Protein AF-M3JVN3-F1 (afdb_monomer_lite)

Organism: Candida maltosa (strain Xu316) (NCBI:txid1245528)

Foldseek 3Di:
DDDDDDDDDPDPPPPPDPPDPPDDLLPPPCLVVFDADEDPDADALAFLQRDVVVLVVLVCVVVVVVDDDDDDDPPVVVVVSVVVNVLSVPPDVPQQDADPFQADATEGLFAEEEECDLFQDFAPAGDPLLLVLQCVCCQVPRRSYHHYYAYAYQAFQAQLQVVQVVSCVRNVHHGHSLRYHYLCNLVLVCQVVFAAEEEADDDQCRSVVNSVVSPRHHYAYLLQVCVQPVVLQVPDDDDPSNVVSYDPDNLQPDAHQEYEHGFFHPDLRSRLSLVLQQLQAARRRHPHGDPQSHRHHAYEYSAQDQWWGHNDPAIDGTPNVSSSVSQVVNCVVNVDGHDYHYGGFQDPSNVVVNQVSSQVSSVVVNVVVSVVVQQPDPCVLVDQWHADPVRDTDGNVVNVVVDDDDDDDDDDDDDDDDDDDDDDDDDDDDDDDDDPPPDPRRDRRSAYEYEEADQRGRLSNQRRYHPRYAYEHEPSINDDPPDDRPRDGNYYDPHNNRSSVVVVVVSRVSNSVSSNVVSVVVVVVVVVPPDDPPDPDDDDDDDDDDD

Sequence (547 aa):
MTKEDSKAANSVVVEEDGGAQFQSYLNNDGIDELVPQVRKHRVSSLSLSDLNQWQNGLTKLSSSTSLSGNKNPSSANLKKVDSLAKLSRNTSIINRQKKEVIDHERVASYAFCFDIDGVILRGPDTIPQAVEAMKLLNGENKYKIKVPSIFVTNGGGKPEQQRADDLSKRLGCTITKEQIIQGHTPMKDLVNVYKNVLVVGGVGNVCRNVAESYGFKNVFTPLDIMKWNPAVSPYHDLTEEEEVCTRKVDFSKTPIDAIMVFADSRNWAADQQIILELLLSVDGVMGTLSKTFDEGPEIYFAHSDFIWATNYKLSRYGMGALQVSIAALYKEHTGKELKVNRFGKPQKGTFKFANKVLSHWRQGVLDEHLKKLSINDPDAGDADILINDDGEEIINQAKLESYKWSDSEDDDEDEDERGREVKVNVNKISEVGKPDKITLELPPASTVYFVGDTPESDIRFANSHDASWHSILVKTGVYQEGTEPKYKPKHLCNDVLEAVKYAIEREHQLELAEWNSVTDKQQQQQQQQEPVPEVDDEPVKTTDWFG

InterPro domains:
  IPR006353 HAD-superfamily hydrolase, subfamily IIA, CECR5 [TIGR01456] (111-363)
  IPR006357 HAD-superfamily hydrolase, subfamily IIA [PF13344] (112-217)
  IPR006357 HAD-superfamily hydrolase, subfamily IIA [TIGR01460] (112-363)
  IPR023214 HAD superfamily [G3DSA:3.40.50.1000] (111-368)
  IPR023214 HAD superfamily [G3DSA:3.40.50.1000] (183-343)
  IPR023214 HAD superfamily [G3DSA:3.40.50.1000] (419-501)
  IPR036412 HAD-like superfamily [SSF56784] (111-359)
  IPR036412 HAD-like superfamily [SSF56784] (431-501)
  IPR050324 CDP-alcohol phosphatidyltransferase class-I [PTHR14269] (147-507)

pLDDT: mean 76.48, std 24.57, range [23.33, 98.62]

Radius of gyration: 32.56 Å; chains: 1; bounding box: 107×113×88 Å

Secondary structure (DSSP, 8-state):
------------------------TT--S-GGGPPPBPPSSPPP-S-STT-HHHHHHHHHHHHHTTS-------HHHHHHHHHHHHHTTSS-SS-PPP-S---S-EE-SSEEEE-SBTTTEETTEEPHHHHHHHHHHBT-STT-EE--EEEE-S--SS-HHHHHHHHHHHHTS---GGGEE-TTGGGGGGTTT-SEEEEE-SSTTHHHHHHHHHT-SEEE-HHHHHHH-GGG-TT-PPPHHHHHT-----TTT----EEEE-S--S-HHHHHHHHHHHHTSSTT-TT---SSS-SSPEEEES---SEE--SSSS-EE-HHHHHHHHHHHHHHHHSSPPPEEE-STT-HHHHHHHHHHHHHHHHHHHHHHHHHHHHT-TTGGGSSEEE-TTS-EEE-HHHHHH---------------------------------------PPPPS-EEEEES-IIIIIHHHHHHBTTEEEEEESSSSPPTT---SS--SEEESSHHHHHHHHHHHHHHHHHHHHHHHHHHHHHHHHTSSPPPP-------------

Structure (mmCIF, N/CA/C/O backbone):
data_AF-M3JVN3-F1
#
_entry.id   AF-M3JVN3-F1
#
loop_
_atom_site.group_PDB
_atom_site.id
_atom_site.type_symbol
_atom_site.label_atom_id
_atom_site.label_alt_id
_atom_site.label_comp_id
_atom_site.label_asym_id
_atom_site.label_entity_id
_atom_site.label_seq_id
_atom_site.pdbx_PDB_ins_code
_atom_site.Cartn_x
_atom_site.Cartn_y
_atom_site.Cartn_z
_atom_site.occupancy
_atom_site.B_iso_or_equiv
_atom_site.auth_seq_id
_atom_site.auth_comp_id
_atom_site.auth_asym_id
_atom_site.auth_atom_id
_atom_site.pdbx_PDB_model_num
ATOM 1 N N . MET A 1 1 ? -33.999 54.267 -2.338 1.00 37.06 1 MET A N 1
ATOM 2 C CA . MET A 1 1 ? -34.401 52.921 -2.790 1.00 37.06 1 MET A CA 1
ATOM 3 C C . MET A 1 1 ? -33.693 52.631 -4.102 1.00 37.06 1 MET A C 1
ATOM 5 O O . MET A 1 1 ? -33.636 53.529 -4.929 1.00 37.06 1 MET A O 1
ATOM 9 N N . THR A 1 2 ? -33.113 51.428 -4.183 1.00 32.88 2 THR A N 1
ATOM 10 C CA . THR A 1 2 ? -32.563 50.714 -5.357 1.00 32.88 2 THR A CA 1
ATOM 11 C C . THR A 1 2 ? -31.456 51.393 -6.178 1.00 32.88 2 THR A C 1
ATOM 13 O O . THR A 1 2 ? -31.719 52.173 -7.086 1.00 32.88 2 THR A O 1
ATOM 16 N N . LYS A 1 3 ? -30.202 51.006 -5.899 1.00 30.38 3 LYS A N 1
ATOM 17 C CA . LYS A 1 3 ? -29.137 50.905 -6.908 1.00 30.38 3 LYS A CA 1
ATOM 18 C C . LYS A 1 3 ? -28.999 49.424 -7.265 1.00 30.38 3 LYS A C 1
ATOM 20 O O . LYS A 1 3 ? -28.649 48.626 -6.401 1.00 30.38 3 LYS A O 1
ATOM 25 N N . GLU A 1 4 ? -29.354 49.083 -8.497 1.00 31.97 4 GLU A N 1
ATOM 26 C CA . GLU A 1 4 ? -29.097 47.784 -9.114 1.00 31.97 4 GLU A CA 1
ATOM 27 C C . GLU A 1 4 ? -27.648 47.757 -9.613 1.00 31.97 4 GLU A C 1
ATOM 29 O O . GLU A 1 4 ? -27.268 48.540 -10.485 1.00 31.97 4 GLU A O 1
ATOM 34 N N . ASP A 1 5 ? -26.842 46.860 -9.047 1.00 32.84 5 ASP A N 1
ATOM 35 C CA . ASP A 1 5 ? -25.539 46.479 -9.586 1.00 32.84 5 ASP A CA 1
ATOM 36 C C . ASP A 1 5 ? -25.746 45.383 -10.641 1.00 32.84 5 ASP A C 1
ATOM 38 O O . ASP A 1 5 ? -26.074 44.238 -10.326 1.00 32.84 5 ASP A O 1
ATOM 42 N N . SER A 1 6 ? -25.524 45.722 -11.910 1.00 31.56 6 SER A N 1
ATOM 43 C CA . SER A 1 6 ? -25.423 44.756 -13.004 1.00 31.56 6 SER A CA 1
ATOM 44 C C . SER A 1 6 ? -24.031 44.114 -13.003 1.00 31.56 6 SER A C 1
ATOM 46 O O . SER A 1 6 ? -23.099 44.567 -13.664 1.00 31.56 6 SER A O 1
ATOM 48 N N . LYS A 1 7 ? -23.869 43.023 -12.247 1.00 33.69 7 LYS A N 1
ATOM 49 C CA . LYS A 1 7 ? -22.739 42.101 -12.430 1.00 33.69 7 LYS A CA 1
ATOM 50 C C . LYS A 1 7 ? -23.080 41.114 -13.540 1.00 33.69 7 LYS A C 1
ATOM 52 O O . LYS A 1 7 ? -23.907 40.225 -13.360 1.00 33.69 7 LYS A O 1
ATOM 57 N N . ALA A 1 8 ? -22.424 41.285 -14.684 1.00 30.59 8 ALA A N 1
ATOM 58 C CA . ALA A 1 8 ? -22.415 40.319 -15.770 1.00 30.59 8 ALA A CA 1
ATOM 59 C C . ALA A 1 8 ? -21.936 38.951 -15.255 1.00 30.59 8 ALA A C 1
ATOM 61 O O . ALA A 1 8 ? -20.805 38.805 -14.788 1.00 30.59 8 ALA A O 1
ATOM 62 N N . ALA A 1 9 ? -22.816 37.955 -15.325 1.00 31.95 9 ALA A N 1
ATOM 63 C CA . ALA A 1 9 ? -22.477 36.560 -15.111 1.00 31.95 9 ALA A CA 1
ATOM 64 C C . ALA A 1 9 ? -21.797 36.027 -16.379 1.00 31.95 9 ALA A C 1
ATOM 66 O O . ALA A 1 9 ? -22.457 35.769 -17.384 1.00 31.95 9 ALA A O 1
ATOM 67 N N . ASN A 1 10 ? -20.475 35.857 -16.335 1.00 31.25 10 ASN A N 1
ATOM 68 C CA . ASN A 1 10 ? -19.765 35.037 -17.312 1.00 31.25 10 ASN A CA 1
ATOM 69 C C . ASN A 1 10 ? -20.071 33.567 -16.991 1.00 31.25 10 ASN A C 1
ATOM 71 O O . ASN A 1 10 ? -19.353 32.915 -16.235 1.00 31.25 10 ASN A O 1
ATOM 75 N N . SER A 1 11 ? -21.188 33.067 -17.518 1.00 30.44 11 SER A N 1
ATOM 76 C CA . SER A 1 11 ? -21.436 31.630 -17.603 1.00 30.44 11 SER A CA 1
ATOM 77 C C . SER A 1 11 ? -20.614 31.090 -18.770 1.00 30.44 11 SER A C 1
ATOM 79 O O . SER A 1 11 ? -20.926 31.324 -19.934 1.00 30.44 11 SER A O 1
ATOM 81 N N . VAL A 1 12 ? -19.502 30.427 -18.455 1.00 30.38 12 VAL A N 1
ATOM 82 C CA . VAL A 1 12 ? -18.800 29.600 -19.436 1.00 30.38 12 VAL A CA 1
ATOM 83 C C . VAL A 1 12 ? -19.668 28.364 -19.627 1.00 30.38 12 VAL A C 1
ATOM 85 O O . VAL A 1 12 ? -19.651 27.446 -18.811 1.00 30.38 12 VAL A O 1
ATOM 88 N N . VAL A 1 13 ? -20.492 28.390 -20.669 1.00 31.59 13 VAL A N 1
ATOM 89 C CA . VAL A 1 13 ? -21.121 27.191 -21.213 1.00 31.59 13 VAL A CA 1
ATOM 90 C C . VAL A 1 13 ? -19.985 26.379 -21.825 1.00 31.59 13 VAL A C 1
ATOM 92 O O . VAL A 1 13 ? -19.422 26.765 -22.845 1.00 31.59 13 VAL A O 1
ATOM 95 N N . VAL A 1 14 ? -19.583 25.307 -21.147 1.00 36.12 14 VAL A N 1
ATOM 96 C CA . VAL A 1 14 ? -18.721 24.289 -21.746 1.00 36.12 14 VAL A CA 1
ATOM 97 C C . VAL A 1 14 ? -19.632 23.464 -22.644 1.00 36.12 14 VAL A C 1
ATOM 99 O O . VAL A 1 14 ? -20.456 22.695 -22.155 1.00 36.12 14 VAL A O 1
ATOM 102 N N . GLU A 1 15 ? -19.545 23.698 -23.950 1.00 31.50 15 GLU A N 1
ATOM 103 C CA . GLU A 1 15 ? -20.117 22.797 -24.944 1.00 31.50 15 GLU A CA 1
ATOM 104 C C . GLU A 1 15 ? -19.427 21.430 -24.799 1.00 31.50 15 GLU A C 1
ATOM 106 O O . GLU A 1 15 ? -18.197 21.340 -24.824 1.00 31.50 15 GLU A O 1
ATOM 111 N N . GLU A 1 16 ? -20.215 20.371 -24.586 1.00 43.59 16 GLU A N 1
ATOM 112 C CA . GLU A 1 16 ? -19.749 18.984 -24.659 1.00 43.59 16 GLU A CA 1
ATOM 113 C C . GLU A 1 16 ? -19.423 18.661 -26.119 1.00 43.59 16 GLU A C 1
ATOM 115 O O . GLU A 1 16 ? -20.254 18.158 -26.875 1.00 43.59 16 GLU A O 1
ATOM 120 N N . ASP A 1 17 ? -18.202 18.993 -26.528 1.00 40.44 17 ASP A N 1
ATOM 121 C CA . ASP A 1 17 ? -17.655 18.524 -27.789 1.00 40.44 17 ASP A CA 1
ATOM 122 C C . ASP A 1 17 ? -17.358 17.022 -27.651 1.00 40.44 17 ASP A C 1
ATOM 124 O O . ASP A 1 17 ? -16.694 16.583 -26.705 1.00 40.44 17 ASP A O 1
ATOM 128 N N . GLY A 1 18 ? -17.891 16.223 -28.577 1.00 42.88 18 GLY A N 1
ATOM 129 C CA . GLY A 1 18 ? -17.786 14.761 -28.628 1.00 42.88 18 GLY A CA 1
ATOM 130 C C . GLY A 1 18 ? -16.379 14.265 -28.976 1.00 42.88 18 GLY A C 1
ATOM 131 O O . GLY A 1 18 ? -16.202 13.507 -29.930 1.00 42.88 18 GLY A O 1
ATOM 132 N N . GLY A 1 19 ? -15.373 14.702 -28.219 1.00 36.06 19 GLY A N 1
ATOM 133 C CA . GLY A 1 19 ? -13.999 14.227 -28.295 1.00 36.06 19 GLY A CA 1
ATOM 134 C C . GLY A 1 19 ? -13.880 12.787 -27.804 1.00 36.06 19 GLY A C 1
ATOM 135 O O . GLY A 1 19 ? -14.640 12.346 -26.940 1.00 36.06 19 GLY A O 1
ATOM 136 N N . ALA A 1 20 ? -12.920 12.042 -28.363 1.00 46.19 20 ALA A N 1
ATOM 137 C CA . ALA A 1 20 ? -12.584 10.689 -27.927 1.00 46.19 20 ALA A CA 1
ATOM 138 C C . ALA A 1 20 ? -12.565 10.623 -26.392 1.00 46.19 20 ALA A C 1
ATOM 140 O O . ALA A 1 20 ? -11.810 11.365 -25.760 1.00 46.19 20 ALA A O 1
ATOM 141 N N . GLN A 1 21 ? -13.422 9.780 -25.802 1.00 53.38 21 GLN A N 1
ATOM 142 C CA . GLN A 1 21 ? -13.491 9.601 -24.352 1.00 53.38 21 GLN A CA 1
ATOM 143 C C . GLN A 1 21 ? -12.071 9.429 -23.809 1.00 53.38 21 GLN A C 1
ATOM 145 O O . GLN A 1 21 ? -11.347 8.524 -24.223 1.00 53.38 21 GLN A O 1
ATOM 150 N N . PHE A 1 22 ? -11.658 10.328 -22.913 1.00 61.00 22 PHE A N 1
ATOM 151 C CA . PHE A 1 22 ? -10.359 10.257 -22.257 1.00 61.00 22 PHE A CA 1
ATOM 152 C C . PHE A 1 22 ? -10.246 8.918 -21.515 1.00 61.00 22 PHE A C 1
ATOM 154 O O . PHE A 1 22 ? -10.827 8.732 -20.445 1.00 61.00 22 PHE A O 1
ATOM 161 N N . GLN A 1 23 ? -9.514 7.967 -22.096 1.00 68.00 23 GLN A N 1
ATOM 162 C CA . GLN A 1 23 ? -9.259 6.671 -21.480 1.00 68.00 23 GLN A CA 1
ATOM 163 C C . GLN A 1 23 ? -8.023 6.791 -20.586 1.00 68.00 23 GLN A C 1
ATOM 165 O O . GLN A 1 23 ? -6.910 7.036 -21.050 1.00 68.00 23 GLN A O 1
ATOM 170 N N . SER A 1 24 ? -8.221 6.651 -19.276 1.00 79.12 24 SER A N 1
ATOM 171 C CA . SER A 1 24 ? -7.137 6.766 -18.299 1.00 79.12 24 SER A CA 1
ATOM 172 C C . SER A 1 24 ? -6.170 5.581 -18.387 1.00 79.12 24 SER A C 1
ATOM 174 O O . SER A 1 24 ? -6.578 4.433 -18.230 1.00 79.12 24 SER A O 1
ATOM 176 N N . TYR A 1 25 ? -4.867 5.861 -18.493 1.00 82.94 25 TYR A N 1
ATOM 177 C CA . TYR A 1 25 ? -3.797 4.852 -18.403 1.00 82.94 25 TYR A CA 1
ATOM 178 C C . TYR A 1 25 ? -3.680 4.170 -17.024 1.00 82.94 25 TYR A C 1
ATOM 180 O O . TYR A 1 25 ? -2.923 3.209 -16.865 1.00 82.94 25 TYR A O 1
ATOM 188 N N . LEU A 1 26 ? -4.396 4.672 -16.011 1.00 81.00 26 LEU A N 1
ATOM 189 C CA . LEU A 1 26 ? -4.400 4.124 -14.652 1.00 81.00 26 LEU A CA 1
ATOM 190 C C . LEU A 1 26 ? -5.624 3.252 -14.351 1.00 81.00 26 LEU A C 1
ATOM 192 O O . LEU A 1 26 ? -5.556 2.447 -13.432 1.00 81.00 26 LEU A O 1
ATOM 196 N N . ASN A 1 27 ? -6.716 3.390 -15.110 1.00 75.12 27 ASN A N 1
ATOM 197 C CA . ASN A 1 27 ? -7.994 2.718 -14.844 1.00 75.12 27 ASN A CA 1
ATOM 198 C C . ASN A 1 27 ? -8.421 1.833 -16.026 1.00 75.12 27 ASN A C 1
ATOM 200 O O . ASN A 1 27 ? -9.523 1.976 -16.547 1.00 75.12 27 ASN A O 1
ATOM 204 N N . ASN A 1 28 ? -7.536 0.939 -16.468 1.00 73.00 28 ASN A N 1
ATOM 205 C CA . ASN A 1 28 ? -7.819 -0.042 -17.526 1.00 73.00 28 ASN A CA 1
ATOM 206 C C . ASN A 1 28 ? -7.961 -1.486 -16.998 1.00 73.00 28 ASN A C 1
ATOM 208 O O . ASN A 1 28 ? -7.929 -2.431 -17.778 1.00 73.00 28 ASN A O 1
ATOM 212 N N . ASP A 1 29 ? -8.102 -1.661 -15.682 1.00 72.81 29 ASP A N 1
ATOM 213 C CA . ASP A 1 29 ? -8.208 -2.955 -14.987 1.00 72.81 29 ASP A CA 1
ATOM 214 C C . ASP A 1 29 ? -9.634 -3.291 -14.506 1.00 72.81 29 ASP A C 1
ATOM 216 O O . ASP A 1 29 ? -9.832 -4.287 -13.810 1.00 72.81 29 ASP A O 1
ATOM 220 N N . GLY A 1 30 ? -10.634 -2.478 -14.869 1.00 76.00 30 GLY A N 1
ATOM 221 C CA . GLY A 1 30 ? -12.046 -2.732 -14.549 1.00 76.00 30 GLY A CA 1
ATOM 222 C C . GLY A 1 30 ? -12.382 -2.640 -13.057 1.00 76.00 30 GLY A C 1
ATOM 223 O O . GLY A 1 30 ? -13.431 -3.108 -12.628 1.00 76.00 30 GLY A O 1
ATOM 224 N N . ILE A 1 31 ? -11.517 -2.046 -12.230 1.00 79.44 31 ILE A N 1
ATOM 225 C CA . ILE A 1 31 ? -11.729 -2.009 -10.777 1.00 79.44 31 ILE A CA 1
ATOM 226 C C . ILE A 1 31 ? -12.994 -1.233 -10.357 1.00 79.44 31 ILE A C 1
ATOM 228 O O . ILE A 1 31 ? -13.597 -1.559 -9.337 1.00 79.44 31 ILE A O 1
ATOM 232 N N . ASP A 1 32 ? -13.435 -0.258 -11.160 1.00 81.75 32 ASP A N 1
ATOM 233 C CA . ASP A 1 32 ? -14.686 0.486 -10.932 1.00 81.75 32 ASP A CA 1
ATOM 234 C C . ASP A 1 32 ? -15.943 -0.364 -11.211 1.00 81.75 32 ASP A C 1
ATOM 236 O O . ASP A 1 32 ? -17.042 0.015 -10.812 1.00 81.75 32 ASP A O 1
ATOM 240 N N . GLU A 1 33 ? -15.792 -1.524 -11.857 1.00 83.31 33 GLU A N 1
ATOM 241 C CA . GLU A 1 33 ? -16.875 -2.477 -12.135 1.00 83.31 33 GLU A CA 1
ATOM 242 C C . GLU A 1 33 ? -17.050 -3.505 -11.003 1.00 83.31 33 GLU A C 1
ATOM 244 O O . GLU A 1 33 ? -17.982 -4.316 -11.022 1.00 83.31 33 GLU A O 1
ATOM 249 N N . LEU A 1 34 ? -16.159 -3.502 -10.002 1.00 82.88 34 LEU A N 1
ATOM 250 C CA . LEU A 1 34 ? -16.237 -4.433 -8.882 1.00 82.88 34 LEU A CA 1
ATOM 251 C C . LEU A 1 34 ? -17.442 -4.132 -7.990 1.00 82.88 34 LEU A C 1
ATOM 253 O O . LEU A 1 34 ? -17.649 -3.016 -7.518 1.00 82.88 34 LEU A O 1
ATOM 257 N N . VAL A 1 35 ? -18.194 -5.188 -7.679 1.00 83.81 35 VAL A N 1
ATOM 258 C CA . VAL A 1 35 ? -19.259 -5.145 -6.676 1.00 83.81 35 VAL A CA 1
ATOM 259 C C . VAL A 1 35 ? -18.707 -5.674 -5.348 1.00 83.81 35 VAL A C 1
ATOM 261 O O . VAL A 1 35 ? -18.209 -6.808 -5.314 1.00 83.81 35 VAL A O 1
ATOM 264 N N . PRO A 1 36 ? -18.800 -4.905 -4.246 1.00 87.25 36 PRO A N 1
ATOM 265 C CA . PRO A 1 36 ? -18.302 -5.345 -2.952 1.00 87.25 36 PRO A CA 1
ATOM 266 C C . PRO A 1 36 ? -19.054 -6.587 -2.473 1.00 87.25 36 PRO A C 1
ATOM 268 O O . PRO A 1 36 ? -20.280 -6.684 -2.564 1.00 87.25 36 PRO A O 1
ATOM 271 N N . GLN A 1 37 ? -18.310 -7.547 -1.929 1.00 86.31 37 GLN A N 1
ATOM 272 C CA . GLN A 1 37 ? -18.885 -8.770 -1.393 1.00 86.31 37 GLN A CA 1
ATOM 273 C C . GLN A 1 37 ? -19.716 -8.458 -0.146 1.00 86.31 37 GLN A C 1
ATOM 275 O O . GLN A 1 37 ? -19.263 -7.776 0.771 1.00 86.31 37 GLN A O 1
ATOM 280 N N . VAL A 1 38 ? -20.940 -8.985 -0.106 1.00 86.50 38 VAL A N 1
ATOM 281 C CA . VAL A 1 38 ? -21.813 -8.918 1.069 1.00 86.50 38 VAL A CA 1
ATOM 282 C C . VAL A 1 38 ? -21.701 -10.232 1.833 1.00 86.50 38 VAL A C 1
ATOM 284 O O . VAL A 1 38 ? -21.690 -11.318 1.247 1.00 86.50 38 VAL A O 1
ATOM 287 N N . ARG A 1 39 ? -21.615 -10.149 3.161 1.00 81.12 39 ARG A N 1
ATOM 288 C CA . ARG A 1 39 ? -21.521 -11.336 4.014 1.00 81.12 39 ARG A CA 1
ATOM 289 C C . ARG A 1 39 ? -22.815 -12.141 3.977 1.00 81.12 39 ARG A C 1
ATOM 291 O O . ARG A 1 39 ? -23.900 -11.593 4.136 1.00 81.12 39 ARG A O 1
ATOM 298 N N . LYS A 1 40 ? -22.677 -13.463 3.852 1.00 75.94 40 LYS A N 1
ATOM 299 C CA . LYS A 1 40 ? -23.802 -14.412 3.930 1.00 75.94 40 LYS A CA 1
ATOM 300 C C . LYS A 1 40 ? -24.320 -14.601 5.358 1.00 75.94 40 LYS A C 1
ATOM 302 O O . LYS A 1 40 ? -25.497 -14.882 5.547 1.00 75.94 40 LYS A O 1
ATOM 307 N N . HIS A 1 41 ? -23.444 -14.451 6.353 1.00 77.69 41 HIS A N 1
ATOM 308 C CA . HIS A 1 41 ? -23.765 -14.644 7.764 1.00 77.69 41 HIS A CA 1
ATOM 309 C C . HIS A 1 41 ? -23.504 -13.369 8.563 1.00 77.69 41 HIS A C 1
ATOM 311 O O . HIS A 1 41 ? -22.514 -12.668 8.336 1.00 77.69 41 HIS A O 1
ATOM 317 N N . ARG A 1 42 ? -24.397 -13.088 9.517 1.00 80.38 42 ARG A N 1
ATOM 318 C CA . ARG A 1 42 ? -24.225 -12.002 10.482 1.00 80.38 42 ARG A CA 1
ATOM 319 C C . ARG A 1 42 ? -23.028 -12.309 11.383 1.00 80.38 42 ARG A C 1
ATOM 321 O O . ARG A 1 42 ? -22.912 -13.412 11.906 1.00 80.38 42 ARG A O 1
ATOM 328 N N . VAL A 1 43 ? -22.186 -11.303 11.587 1.00 84.38 43 VAL A N 1
ATOM 329 C CA . VAL A 1 43 ? -21.087 -11.325 12.558 1.00 84.38 43 VAL A CA 1
ATOM 330 C C . VAL A 1 43 ? -21.520 -10.508 13.772 1.00 84.38 43 VAL A C 1
ATOM 332 O O . VAL A 1 43 ? -22.109 -9.442 13.607 1.00 84.38 43 VAL A O 1
ATOM 335 N N . SER A 1 44 ? -21.280 -11.037 14.970 1.00 85.00 44 SER A N 1
ATOM 336 C CA . SER A 1 44 ? -21.615 -10.385 16.243 1.00 85.00 44 SER A CA 1
ATOM 337 C C . SER A 1 44 ? -20.799 -9.104 16.455 1.00 85.00 44 SER A C 1
ATOM 339 O O . SER A 1 44 ? -19.616 -9.069 16.111 1.00 85.00 44 SER A O 1
ATOM 341 N N . SER A 1 45 ? -21.414 -8.077 17.045 1.00 87.50 45 SER A N 1
ATOM 342 C CA . SER A 1 45 ? -20.745 -6.850 17.498 1.00 87.50 45 SER A CA 1
ATOM 343 C C . SER A 1 45 ? -20.079 -7.015 18.865 1.00 87.50 45 SER A C 1
ATOM 345 O O . SER A 1 45 ? -19.136 -6.280 19.152 1.00 87.50 45 SER A O 1
ATOM 347 N N . LEU A 1 46 ? -20.497 -8.004 19.669 1.00 86.12 46 LEU A N 1
ATOM 348 C CA . LEU A 1 46 ? -19.851 -8.339 20.948 1.00 86.12 46 LEU A CA 1
ATOM 349 C C . LEU A 1 46 ? -18.338 -8.477 20.795 1.00 86.12 46 LEU A C 1
ATOM 351 O O . LEU A 1 46 ? -17.886 -9.090 19.825 1.00 86.12 46 LEU A O 1
ATOM 355 N N . SER A 1 47 ? -17.581 -7.943 21.756 1.00 84.38 47 SER A N 1
ATOM 356 C CA . SER A 1 47 ? -16.126 -8.077 21.800 1.00 84.38 47 SER A CA 1
ATOM 357 C C . SER A 1 47 ? -15.676 -9.538 21.649 1.00 84.38 47 SER A C 1
ATOM 359 O O . SER A 1 47 ? -16.386 -10.476 22.017 1.00 84.38 47 SER A O 1
ATOM 361 N N . LEU A 1 48 ? -14.479 -9.747 21.096 1.00 83.31 48 LEU A N 1
ATOM 362 C CA . LEU A 1 48 ? -13.920 -11.085 20.892 1.00 83.31 48 LEU A CA 1
ATOM 363 C C . LEU A 1 48 ? -13.744 -11.840 22.209 1.00 83.31 48 LEU A C 1
ATOM 365 O O . LEU A 1 48 ? -13.959 -13.048 22.249 1.00 83.31 48 LEU A O 1
ATOM 369 N N . SER A 1 49 ? -13.388 -11.127 23.277 1.00 79.12 49 SER A N 1
ATOM 370 C CA . SER A 1 49 ? -13.258 -11.683 24.625 1.00 79.12 49 SER A CA 1
ATOM 371 C C . SER A 1 49 ? -14.610 -11.957 25.296 1.00 79.12 49 SER A C 1
ATOM 373 O O . SER A 1 49 ? -14.676 -12.824 26.158 1.00 79.12 49 SER A O 1
ATOM 375 N N . ASP A 1 50 ? -15.692 -11.294 24.870 1.00 76.56 50 ASP A N 1
ATOM 376 C CA . ASP A 1 50 ? -17.055 -11.523 25.377 1.00 76.56 50 ASP A CA 1
ATOM 377 C C . ASP A 1 50 ? -17.877 -12.477 24.491 1.00 76.56 50 ASP A C 1
ATOM 379 O O . ASP A 1 50 ? -19.087 -12.642 24.685 1.00 76.56 50 ASP A O 1
ATOM 383 N N . LEU A 1 51 ? -17.284 -13.092 23.467 1.00 70.19 51 LEU A N 1
ATOM 384 C CA . LEU A 1 51 ? -18.013 -13.948 22.538 1.00 70.19 51 LEU A CA 1
ATOM 385 C C . LEU A 1 51 ? -18.145 -15.383 23.087 1.00 70.19 51 LEU A C 1
ATOM 387 O O . LEU A 1 51 ? -17.217 -16.185 23.000 1.00 70.19 51 LEU A O 1
ATOM 391 N N . ASN A 1 52 ? -19.346 -15.757 23.549 1.00 51.66 52 ASN A N 1
ATOM 392 C CA . ASN A 1 52 ? -19.656 -17.105 24.073 1.00 51.66 52 ASN A CA 1
ATOM 393 C C . ASN A 1 52 ? -19.344 -18.259 23.089 1.00 51.66 52 ASN A C 1
ATOM 395 O O . ASN A 1 52 ? -19.164 -19.406 23.493 1.00 51.66 52 ASN A O 1
ATOM 399 N N . GLN A 1 53 ? -19.297 -18.001 21.776 1.00 46.25 53 GLN A N 1
ATOM 400 C CA . GLN A 1 53 ? -19.009 -19.037 20.772 1.00 46.25 53 GLN A CA 1
ATOM 401 C C . GLN A 1 53 ? -17.544 -19.496 20.768 1.00 46.25 53 GLN A C 1
ATOM 403 O O . GLN A 1 53 ? -17.286 -20.644 20.410 1.00 46.25 53 GLN A O 1
ATOM 408 N N . TRP A 1 54 ? -16.599 -18.657 21.207 1.00 44.38 54 TRP A N 1
ATOM 409 C CA . TRP A 1 54 ? -15.195 -19.059 21.360 1.00 44.38 54 TRP A CA 1
ATOM 410 C C . TRP A 1 54 ? -15.036 -20.043 22.530 1.00 44.38 54 TRP A C 1
ATOM 412 O O . TRP A 1 54 ? -14.362 -21.064 22.405 1.00 44.38 54 TRP A O 1
ATOM 422 N N . GLN A 1 55 ? -15.781 -19.807 23.611 1.00 42.59 55 GLN A N 1
ATOM 423 C CA . GLN A 1 55 ? -15.874 -20.683 24.782 1.00 42.59 55 GLN A CA 1
ATOM 424 C C . GLN A 1 55 ? -16.511 -22.045 24.442 1.00 42.59 55 GLN A C 1
ATOM 426 O O . GLN A 1 55 ? -15.999 -23.102 24.814 1.00 42.59 55 GLN A O 1
ATOM 431 N N . ASN A 1 56 ? -17.581 -22.053 23.639 1.00 38.16 56 ASN A N 1
ATOM 432 C CA . ASN A 1 56 ? -18.233 -23.294 23.198 1.00 38.16 56 ASN A CA 1
ATOM 433 C C . ASN A 1 56 ? -17.433 -24.080 22.137 1.00 38.16 56 ASN A C 1
ATOM 435 O O . ASN A 1 56 ? -17.514 -25.307 22.077 1.00 38.16 56 ASN A O 1
ATOM 439 N N . GLY A 1 57 ? -16.645 -23.397 21.298 1.00 40.66 57 GLY A N 1
ATOM 440 C CA . GLY A 1 57 ? -15.715 -24.032 20.357 1.00 40.66 57 GLY A CA 1
ATOM 441 C C . GLY A 1 57 ? -14.538 -24.707 21.068 1.00 40.66 57 GLY A C 1
ATOM 442 O O . GLY A 1 57 ? -14.207 -25.849 20.754 1.00 40.66 57 GLY A O 1
ATOM 443 N N . LEU A 1 58 ? -13.968 -24.043 22.080 1.00 41.38 58 LEU A N 1
ATOM 444 C CA . LEU A 1 58 ? -12.917 -24.586 22.950 1.00 41.38 58 LEU A CA 1
ATOM 445 C C . LEU A 1 58 ? -13.404 -25.789 23.777 1.00 41.38 58 LEU A C 1
ATOM 447 O O . LEU A 1 58 ? -12.698 -26.791 23.877 1.00 41.38 58 LEU A O 1
ATOM 451 N N . THR A 1 59 ? -14.630 -25.750 24.309 1.00 40.72 59 THR A N 1
ATOM 452 C CA . THR A 1 59 ? -15.222 -26.880 25.055 1.00 40.72 59 THR A CA 1
ATOM 453 C C . THR A 1 59 ? -15.626 -28.057 24.158 1.00 40.72 59 THR A C 1
ATOM 455 O O . THR A 1 59 ? -15.459 -29.208 24.564 1.00 40.72 59 THR A O 1
ATOM 458 N N . LYS A 1 60 ? -16.074 -27.826 22.912 1.00 36.94 60 LYS A N 1
ATOM 459 C CA . LYS A 1 60 ? -16.257 -28.901 21.911 1.00 36.94 60 LYS A CA 1
ATOM 460 C C . LYS A 1 60 ? -14.938 -29.554 21.504 1.00 36.94 60 LYS A C 1
ATOM 462 O O . LYS A 1 60 ? -14.881 -30.770 21.358 1.00 36.94 60 LYS A O 1
ATOM 467 N N . LEU A 1 61 ? -13.867 -28.775 21.367 1.00 37.72 61 LEU A N 1
ATOM 468 C CA . LEU A 1 61 ? -12.530 -29.307 21.089 1.00 37.72 61 LEU A CA 1
ATOM 469 C C . LEU A 1 61 ? -11.993 -30.133 22.267 1.00 37.72 61 LEU A C 1
ATOM 471 O O . LEU A 1 61 ? -11.466 -31.214 22.038 1.00 37.72 61 LEU A O 1
ATOM 475 N N . SER A 1 62 ? -12.232 -29.692 23.507 1.00 41.81 62 SER A N 1
ATOM 476 C CA . SER A 1 62 ? -11.907 -30.431 24.741 1.00 41.81 62 SER A CA 1
ATOM 477 C C . SER A 1 62 ? -12.726 -31.719 24.937 1.00 41.81 62 SER A C 1
ATOM 479 O O . SER A 1 62 ? -12.246 -32.644 25.586 1.00 41.81 62 SER A O 1
ATOM 481 N N . SER A 1 63 ? -13.949 -31.795 24.404 1.00 38.25 63 SER A N 1
ATOM 482 C CA . SER A 1 63 ? -14.826 -32.975 24.526 1.00 38.25 63 SER A CA 1
ATOM 483 C C . SER A 1 63 ? -14.747 -33.930 23.330 1.00 38.25 63 SER A C 1
ATOM 485 O O . SER A 1 63 ? -15.081 -35.100 23.466 1.00 38.25 63 SER A O 1
ATOM 487 N N . SER A 1 64 ? -14.268 -33.476 22.169 1.00 39.66 64 SER A N 1
ATOM 488 C CA . SER A 1 64 ? -14.088 -34.325 20.976 1.00 39.66 64 SER A CA 1
ATOM 489 C C . SER A 1 64 ? -12.780 -35.128 20.960 1.00 39.66 64 SER A C 1
ATOM 491 O O . SER A 1 64 ? -12.676 -36.113 20.234 1.00 39.66 64 SER A O 1
ATOM 493 N N . THR A 1 65 ? -11.794 -34.774 21.789 1.00 42.66 65 THR A N 1
ATOM 494 C CA . THR A 1 65 ? -10.519 -35.504 21.922 1.00 42.66 65 THR A CA 1
ATOM 495 C C . THR A 1 65 ? -10.593 -36.752 22.803 1.00 42.66 65 THR A C 1
ATOM 497 O O . THR A 1 65 ? -9.587 -37.440 22.949 1.00 42.66 65 THR A O 1
ATOM 500 N N . SER A 1 66 ? -11.762 -37.092 23.355 1.00 39.72 66 SER A N 1
ATOM 501 C CA . SER A 1 66 ? -11.952 -38.320 24.142 1.00 39.72 66 SER A CA 1
ATOM 502 C C . SER A 1 66 ? -12.565 -39.493 23.367 1.00 39.72 66 SER A C 1
ATOM 504 O O . SER A 1 66 ? -12.679 -40.574 23.935 1.00 39.72 66 SER A O 1
ATOM 506 N N . LEU A 1 67 ? -12.889 -39.364 22.072 1.00 37.81 67 LEU A N 1
ATOM 507 C CA . LEU A 1 67 ? -13.432 -40.481 21.282 1.00 37.81 67 LEU A CA 1
ATOM 508 C C . LEU A 1 67 ? -13.009 -40.426 19.801 1.00 37.81 67 LEU A C 1
ATOM 510 O O . LEU A 1 67 ? -13.751 -39.948 18.953 1.00 37.81 67 LEU A O 1
ATOM 514 N N . SER A 1 68 ? -11.818 -40.934 19.474 1.00 32.84 68 SER A N 1
ATOM 515 C CA . SER A 1 68 ? -11.587 -41.945 18.418 1.00 32.84 68 SER A CA 1
ATOM 516 C C . SER A 1 68 ? -10.081 -42.138 18.212 1.00 32.84 68 SER A C 1
ATOM 518 O O . SER A 1 68 ? -9.302 -41.187 18.243 1.00 32.84 68 SER A O 1
ATOM 520 N N . GLY A 1 69 ? -9.667 -43.396 18.085 1.00 40.09 69 GLY A N 1
ATOM 521 C CA . GLY A 1 69 ? -8.270 -43.795 18.116 1.00 40.09 69 GLY A CA 1
ATOM 522 C C . GLY A 1 69 ? -7.402 -43.232 16.984 1.00 40.09 69 GLY A C 1
ATOM 523 O O . GLY A 1 69 ? -7.813 -43.156 15.829 1.00 40.09 69 GLY A O 1
ATOM 524 N N . ASN A 1 70 ? -6.141 -43.012 17.370 1.00 33.28 70 ASN A N 1
ATOM 525 C CA . ASN A 1 70 ? -4.890 -42.991 16.604 1.00 33.28 70 ASN A CA 1
ATOM 526 C C . ASN A 1 70 ? -4.162 -41.644 16.349 1.00 33.28 70 ASN A C 1
ATOM 528 O O . ASN A 1 70 ? -4.600 -40.791 15.587 1.00 33.28 70 ASN A O 1
ATOM 532 N N . LYS A 1 71 ? -2.927 -41.624 16.894 1.00 40.34 71 LYS A N 1
ATOM 533 C CA . LYS A 1 71 ? -1.704 -40.828 16.623 1.00 40.34 71 LYS A CA 1
ATOM 534 C C . LYS A 1 71 ? -1.572 -39.398 17.191 1.00 40.34 71 LYS A C 1
ATOM 536 O O . LYS A 1 71 ? -1.838 -38.405 16.529 1.00 40.34 71 LYS A O 1
ATOM 541 N N . ASN A 1 72 ? -0.999 -39.365 18.402 1.00 39.34 72 ASN A N 1
ATOM 542 C CA . ASN A 1 72 ? -0.171 -38.341 19.066 1.00 39.34 72 ASN A CA 1
ATOM 543 C C . ASN A 1 72 ? -0.137 -36.923 18.451 1.00 39.34 72 ASN A C 1
ATOM 545 O O . ASN A 1 72 ? 0.755 -36.616 17.653 1.00 39.34 72 ASN A O 1
ATOM 549 N N . PRO A 1 73 ? -0.997 -36.004 18.924 1.00 39.47 73 PRO A N 1
ATOM 550 C CA . PRO A 1 73 ? -0.745 -34.572 18.834 1.00 39.47 73 PRO A CA 1
ATOM 551 C C . PRO A 1 73 ? 0.413 -34.192 19.773 1.00 39.47 73 PRO A C 1
ATOM 553 O O . PRO A 1 73 ? 0.605 -34.806 20.823 1.00 39.47 73 PRO A O 1
ATOM 556 N N . SER A 1 74 ? 1.198 -33.169 19.426 1.00 42.34 74 SER A N 1
ATOM 557 C CA . SER A 1 74 ? 2.263 -32.683 20.309 1.00 42.34 74 SER A CA 1
ATOM 558 C C . SER A 1 74 ? 1.684 -32.169 21.636 1.00 42.34 74 SER A C 1
ATOM 560 O O . SER A 1 74 ? 0.744 -31.371 21.655 1.00 42.34 74 SER A O 1
ATOM 562 N N . SER A 1 75 ? 2.271 -32.604 22.755 1.00 41.50 75 SER A N 1
ATOM 563 C CA . SER A 1 75 ? 1.830 -32.292 24.125 1.00 41.50 75 SER A CA 1
ATOM 564 C C . SER A 1 75 ? 1.693 -30.789 24.410 1.00 41.50 75 SER A C 1
ATOM 566 O O . SER A 1 75 ? 0.852 -30.394 25.210 1.00 41.50 75 SER A O 1
ATOM 568 N N . ALA A 1 76 ? 2.449 -29.937 23.711 1.00 40.34 76 ALA A N 1
ATOM 569 C CA . ALA A 1 76 ? 2.375 -28.479 23.829 1.00 40.34 76 ALA A CA 1
ATOM 570 C C . ALA A 1 76 ? 1.082 -27.867 23.245 1.00 40.34 76 ALA A C 1
ATOM 572 O O . ALA A 1 76 ? 0.545 -26.913 23.804 1.00 40.34 76 ALA A O 1
ATOM 573 N N . ASN A 1 77 ? 0.544 -28.412 22.145 1.00 37.78 77 ASN A N 1
ATOM 574 C CA . ASN A 1 77 ? -0.716 -27.919 21.569 1.00 37.78 77 ASN A CA 1
ATOM 575 C C . ASN A 1 77 ? -1.926 -28.387 22.386 1.00 37.78 77 ASN A C 1
ATOM 577 O O . ASN A 1 77 ? -2.882 -27.635 22.538 1.00 37.78 77 ASN A O 1
ATOM 581 N N . LEU A 1 78 ? -1.859 -29.594 22.955 1.00 40.53 78 LEU A N 1
ATOM 582 C CA . LEU A 1 78 ? -2.884 -30.127 23.856 1.00 40.53 78 LEU A CA 1
ATOM 583 C C . LEU A 1 78 ? -2.986 -29.293 25.141 1.00 40.53 78 LEU A C 1
ATOM 585 O O . LEU A 1 78 ? -4.082 -28.897 25.518 1.00 40.53 78 LEU A O 1
ATOM 589 N N . LYS A 1 79 ? -1.849 -28.932 25.751 1.00 45.88 79 LYS A N 1
ATOM 590 C CA . LYS A 1 79 ? -1.808 -28.108 26.972 1.00 45.88 79 LYS A CA 1
ATOM 591 C C . LYS A 1 79 ? -2.319 -26.681 26.763 1.00 45.88 79 LYS A C 1
ATOM 593 O O . LYS A 1 79 ? -3.044 -26.178 27.613 1.00 45.88 79 LYS A O 1
ATOM 598 N N . LYS A 1 80 ? -2.016 -26.055 25.616 1.00 43.03 80 LYS A N 1
ATOM 599 C CA . LYS A 1 80 ? -2.482 -24.696 25.280 1.00 43.03 80 LYS A CA 1
ATOM 600 C C . LYS A 1 80 ? -3.999 -24.623 25.064 1.00 43.03 80 LYS A C 1
ATOM 602 O O . LYS A 1 80 ? -4.626 -23.630 25.414 1.00 43.03 80 LYS A O 1
ATOM 607 N N . VAL A 1 81 ? -4.590 -25.665 24.475 1.00 44.25 81 VAL A N 1
ATOM 608 C CA . VAL A 1 81 ? -6.044 -25.754 24.258 1.00 44.25 81 VAL A CA 1
ATOM 609 C C . VAL A 1 81 ? -6.767 -26.079 25.566 1.00 44.25 81 VAL A C 1
ATOM 611 O O . VAL A 1 81 ? -7.836 -25.530 25.814 1.00 44.25 81 VAL A O 1
ATOM 614 N N . ASP A 1 82 ? -6.169 -26.903 26.427 1.00 41.97 82 ASP A N 1
ATOM 615 C CA . ASP A 1 82 ? -6.757 -27.297 27.710 1.00 41.97 82 ASP A CA 1
ATOM 616 C C . ASP A 1 82 ? -6.670 -26.179 28.771 1.00 41.97 82 ASP A C 1
ATOM 618 O O . ASP A 1 82 ? -7.618 -25.968 29.528 1.00 41.97 82 ASP A O 1
ATOM 622 N N . SER A 1 83 ? -5.601 -25.370 28.771 1.00 46.53 83 SER A N 1
ATOM 623 C CA . SER A 1 83 ? -5.499 -24.165 29.610 1.00 46.53 83 SER A CA 1
ATOM 624 C C . SER A 1 83 ? -6.472 -23.064 29.170 1.00 46.53 83 SER A C 1
ATOM 626 O O . SER A 1 83 ? -7.177 -22.502 30.008 1.00 46.53 83 SER A O 1
ATOM 628 N N . LEU A 1 84 ? -6.620 -22.823 27.860 1.00 43.28 84 LEU A N 1
ATOM 629 C CA . LEU A 1 84 ? -7.638 -21.915 27.305 1.00 43.28 84 LEU A CA 1
ATOM 630 C C . LEU A 1 84 ? -9.074 -22.410 27.554 1.00 43.28 84 LEU A C 1
ATOM 632 O O . LEU A 1 84 ? -9.969 -21.604 27.808 1.00 43.28 84 LEU A O 1
ATOM 636 N N . ALA A 1 85 ? -9.308 -23.724 27.516 1.00 45.28 85 ALA A N 1
ATOM 637 C CA . ALA A 1 85 ? -10.606 -24.318 27.826 1.00 45.28 85 ALA A CA 1
ATOM 638 C C . ALA A 1 85 ? -10.941 -24.258 29.327 1.00 45.28 85 ALA A C 1
ATOM 640 O O . ALA A 1 85 ? -12.111 -24.102 29.670 1.00 45.28 85 ALA A O 1
ATOM 641 N N . LYS A 1 86 ? -9.950 -24.337 30.226 1.00 43.19 86 LYS A N 1
ATOM 642 C CA . LYS A 1 86 ? -10.145 -24.144 31.676 1.00 43.19 86 LYS A CA 1
ATOM 643 C C . LYS A 1 86 ? -10.347 -22.668 32.042 1.00 43.19 86 LYS A C 1
ATOM 645 O O . LYS A 1 86 ? -11.261 -22.378 32.806 1.00 43.19 86 LYS A O 1
ATOM 650 N N . LEU A 1 87 ? -9.633 -21.736 31.403 1.00 42.12 87 LEU A N 1
ATOM 651 C CA . LEU A 1 87 ? -9.900 -20.288 31.499 1.00 42.12 87 LEU A CA 1
ATOM 652 C C . LEU A 1 87 ? -11.313 -19.935 30.998 1.00 42.12 87 LEU A C 1
ATOM 654 O O . LEU A 1 87 ? -12.019 -19.134 31.599 1.00 42.12 87 LEU A O 1
ATOM 658 N N . SER A 1 88 ? -11.779 -20.612 29.944 1.00 41.84 88 SER A N 1
ATOM 659 C CA . SER A 1 88 ? -13.157 -20.508 29.454 1.00 41.84 88 SER A CA 1
ATOM 660 C C . SER A 1 88 ? -14.213 -21.027 30.440 1.00 41.84 88 SER A C 1
ATOM 662 O O . SER A 1 88 ? -15.375 -20.643 30.304 1.00 41.84 88 SER A O 1
ATOM 664 N N . ARG A 1 89 ? -13.868 -21.904 31.394 1.00 42.34 89 ARG A N 1
ATOM 665 C CA . ARG A 1 89 ? -14.828 -22.418 32.390 1.00 42.34 89 ARG A CA 1
ATOM 666 C C . ARG A 1 89 ? -15.088 -21.417 33.520 1.00 42.34 89 ARG A C 1
ATOM 668 O O . ARG A 1 89 ? -16.166 -21.469 34.101 1.00 42.34 89 ARG A O 1
ATOM 675 N N . ASN A 1 90 ? -14.180 -20.464 33.750 1.00 37.75 90 ASN A N 1
ATOM 676 C CA . ASN A 1 90 ? -14.259 -19.526 34.875 1.00 37.75 90 ASN A CA 1
ATOM 677 C C . ASN A 1 90 ? -14.654 -18.088 34.499 1.00 37.75 90 ASN A C 1
ATOM 679 O O . ASN A 1 90 ? -14.619 -17.199 35.345 1.00 37.75 90 ASN A O 1
ATOM 683 N N . THR A 1 91 ? -15.128 -17.824 33.275 1.00 37.56 91 THR A N 1
ATOM 684 C CA . THR A 1 91 ? -15.712 -16.506 32.956 1.00 37.56 91 THR A CA 1
ATOM 685 C C . THR A 1 91 ? -16.983 -16.619 32.109 1.00 37.56 91 THR A C 1
ATOM 687 O O . THR A 1 91 ? -16.974 -16.566 30.884 1.00 37.56 91 THR A O 1
ATOM 690 N N . SER A 1 92 ? -18.121 -16.692 32.804 1.00 40.12 92 SER A N 1
ATOM 691 C CA . SER A 1 92 ? -19.478 -16.367 32.331 1.00 40.12 92 SER A CA 1
ATOM 692 C C . SER A 1 92 ? -20.285 -17.376 31.475 1.00 40.12 92 SER A C 1
ATOM 694 O O . SER A 1 92 ? -20.850 -17.029 30.444 1.00 40.12 92 SER A O 1
ATOM 696 N N . ILE A 1 93 ? -20.583 -18.555 32.042 1.00 38.50 93 ILE A N 1
ATOM 697 C CA . ILE A 1 93 ? -21.973 -19.097 31.977 1.00 38.50 93 ILE A CA 1
ATOM 698 C C . ILE A 1 93 ? -22.896 -18.337 32.979 1.00 38.50 93 ILE A C 1
ATOM 700 O O . ILE A 1 93 ? -24.064 -18.641 33.185 1.00 38.50 93 ILE A O 1
ATOM 704 N N . ILE A 1 94 ? -22.363 -17.280 33.592 1.00 44.41 94 ILE A N 1
ATOM 705 C CA . ILE A 1 94 ? -22.970 -16.402 34.585 1.00 44.41 94 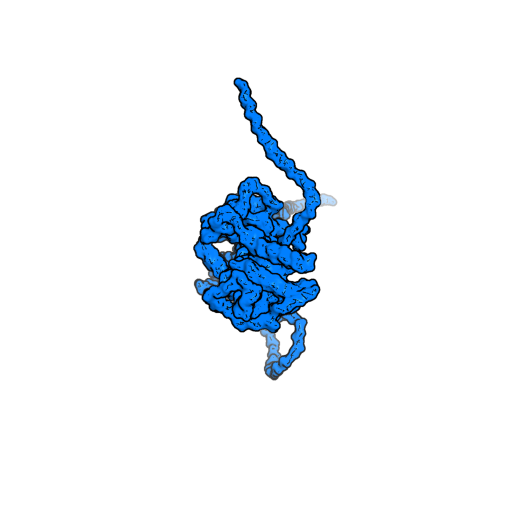ILE A CA 1
ATOM 706 C C . ILE A 1 94 ? -23.920 -15.433 33.872 1.00 44.41 94 ILE A C 1
ATOM 708 O O . ILE A 1 94 ? -23.482 -14.650 33.030 1.00 44.41 94 ILE A O 1
ATOM 712 N N . ASN A 1 95 ? -25.207 -15.501 34.222 1.00 51.66 95 ASN A N 1
ATOM 713 C CA . ASN A 1 95 ? -26.272 -14.539 33.919 1.00 51.66 95 ASN A CA 1
ATOM 714 C C . ASN A 1 95 ? -25.753 -13.145 33.533 1.00 51.66 95 ASN A C 1
ATOM 716 O O . ASN A 1 95 ? -25.403 -12.339 34.399 1.00 51.66 95 ASN A O 1
ATOM 720 N N . ARG A 1 96 ? -25.730 -12.836 32.230 1.00 66.00 96 ARG A N 1
ATOM 721 C CA . ARG A 1 96 ? -25.415 -11.479 31.778 1.00 66.00 96 ARG A CA 1
ATOM 722 C C . ARG A 1 96 ? -26.521 -10.561 32.279 1.00 66.00 96 ARG A C 1
ATOM 724 O O . ARG A 1 96 ? -27.694 -10.819 32.041 1.00 66.00 96 ARG A O 1
ATOM 731 N N . GLN A 1 97 ? -26.163 -9.498 32.988 1.00 73.31 97 GLN A N 1
ATOM 732 C CA . GLN A 1 97 ? -27.115 -8.458 33.371 1.00 73.31 97 GLN A CA 1
ATOM 733 C C . GLN A 1 97 ? -27.174 -7.379 32.290 1.00 73.31 97 GLN A C 1
ATOM 735 O O . GLN A 1 97 ? -26.231 -7.217 31.503 1.00 73.31 97 GLN A O 1
ATOM 740 N N . LYS A 1 98 ? -28.295 -6.651 32.232 1.00 82.12 98 LYS A N 1
ATOM 741 C CA . LYS A 1 98 ? -28.385 -5.464 31.381 1.00 82.12 98 LYS A CA 1
ATOM 742 C C . LYS A 1 98 ? -27.361 -4.439 31.841 1.00 82.12 98 LYS A C 1
ATOM 744 O O . LYS A 1 98 ? -27.151 -4.260 33.037 1.00 82.12 98 LYS A O 1
ATOM 749 N N . LYS A 1 99 ? -26.744 -3.770 30.875 1.00 84.62 99 LYS A N 1
ATOM 750 C CA . LYS A 1 99 ? -25.778 -2.703 31.116 1.00 84.62 99 LYS A CA 1
ATOM 751 C C . LYS A 1 99 ? -26.218 -1.441 30.384 1.00 84.62 99 LYS A C 1
ATOM 753 O O . LYS A 1 99 ? -26.808 -1.524 29.306 1.00 84.62 99 LYS A O 1
ATOM 758 N N . GLU A 1 100 ? -25.910 -0.289 30.968 1.00 88.50 100 GLU A N 1
ATOM 759 C CA . GLU A 1 100 ? -25.974 1.011 30.285 1.00 88.50 100 GLU A CA 1
ATOM 760 C C . GLU A 1 100 ? -24.658 1.322 29.566 1.00 88.50 100 GLU A C 1
ATOM 762 O O . GLU A 1 100 ? -24.659 1.943 28.509 1.00 88.50 100 GLU A O 1
ATOM 767 N N . VAL A 1 101 ? -23.538 0.850 30.121 1.00 90.38 101 VAL A N 1
ATOM 768 C CA . VAL A 1 101 ? -22.196 0.983 29.551 1.00 90.38 101 VAL A CA 1
ATOM 769 C C . VAL A 1 101 ? -21.412 -0.306 29.802 1.00 90.38 101 VAL A C 1
ATOM 771 O O . VAL A 1 101 ? -21.549 -0.950 30.841 1.00 90.38 101 VAL A O 1
ATOM 774 N N . ILE A 1 102 ? -20.589 -0.684 28.828 1.00 88.06 102 ILE A N 1
ATOM 775 C CA . ILE A 1 102 ? -19.634 -1.797 28.904 1.00 88.06 102 ILE A CA 1
ATOM 776 C C . ILE A 1 102 ? -18.230 -1.195 29.001 1.00 88.06 102 ILE A C 1
ATOM 778 O O . ILE A 1 102 ? -17.720 -0.634 28.027 1.00 88.06 102 ILE A O 1
ATOM 782 N N . ASP A 1 103 ? -17.632 -1.297 30.184 1.00 88.56 103 ASP A N 1
ATOM 783 C CA . ASP A 1 103 ? -16.416 -0.590 30.603 1.00 88.56 103 ASP A CA 1
ATOM 784 C C . ASP A 1 103 ? -15.333 -1.512 31.193 1.00 88.56 103 ASP A C 1
ATOM 786 O O . ASP A 1 103 ? -14.341 -1.035 31.753 1.00 88.56 103 ASP A O 1
ATOM 790 N N . HIS A 1 104 ? -15.497 -2.833 31.068 1.00 88.38 104 HIS A N 1
ATOM 791 C CA . HIS A 1 104 ? -14.453 -3.799 31.404 1.00 88.38 104 HIS A CA 1
ATOM 792 C C . HIS A 1 104 ? -13.438 -3.932 30.264 1.00 88.38 104 HIS A C 1
ATOM 794 O O . HIS A 1 104 ? -13.766 -3.727 29.089 1.00 88.38 104 HIS A O 1
ATOM 800 N N . GLU A 1 105 ? -12.196 -4.273 30.621 1.00 89.12 105 GLU A N 1
ATOM 801 C CA . GLU A 1 105 ? -11.126 -4.493 29.645 1.00 89.12 105 GLU A CA 1
ATOM 802 C C . GLU A 1 105 ? -11.478 -5.641 28.701 1.00 89.12 105 GLU A C 1
ATOM 804 O O . GLU A 1 105 ? -11.829 -6.730 29.154 1.00 89.12 105 GLU A O 1
ATOM 809 N N . ARG A 1 106 ? -11.383 -5.396 27.391 1.00 91.00 106 ARG A N 1
ATOM 810 C CA . ARG A 1 106 ? -11.770 -6.371 26.360 1.00 91.00 106 ARG A CA 1
ATOM 811 C C . ARG A 1 106 ? -11.124 -6.089 25.009 1.00 91.00 106 ARG A C 1
ATOM 813 O O . ARG A 1 106 ? -10.567 -5.010 24.796 1.00 91.00 106 ARG A O 1
ATOM 820 N N . VAL A 1 107 ? -11.238 -7.034 24.074 1.00 91.75 107 VAL A N 1
ATOM 821 C CA . VAL A 1 107 ? -10.715 -6.900 22.699 1.00 91.75 107 VAL A CA 1
ATOM 822 C C . VAL A 1 107 ? -11.850 -6.788 21.688 1.00 91.75 107 VAL A C 1
ATOM 824 O O . VAL A 1 107 ? -12.718 -7.652 21.614 1.00 91.75 107 VAL A O 1
ATOM 827 N N . ALA A 1 108 ? -11.828 -5.740 20.871 1.00 94.94 108 ALA A N 1
ATOM 828 C CA . ALA A 1 108 ? -12.871 -5.434 19.900 1.00 94.94 108 ALA A CA 1
ATOM 829 C C . ALA A 1 108 ? -13.090 -6.522 18.838 1.00 94.94 108 ALA A C 1
ATOM 831 O O . ALA A 1 108 ? -12.150 -7.132 18.327 1.00 94.94 108 ALA A O 1
ATOM 832 N N . SER A 1 109 ? -14.354 -6.696 18.441 1.00 93.38 109 SER A N 1
ATOM 833 C CA . SER A 1 109 ? -14.750 -7.501 17.278 1.00 93.38 109 SER A CA 1
ATOM 834 C C . SER A 1 109 ? -14.422 -6.828 15.948 1.00 93.38 109 SER A C 1
ATOM 836 O O . SER A 1 109 ? -14.178 -7.528 14.964 1.00 93.38 109 SER A O 1
ATOM 838 N N . TYR A 1 110 ? -14.377 -5.497 15.924 1.00 96.50 110 TYR A N 1
ATOM 839 C CA . TYR A 1 110 ? -14.011 -4.664 14.783 1.00 96.50 110 TYR A CA 1
ATOM 840 C C . TYR A 1 110 ? -12.514 -4.329 14.794 1.00 96.50 110 TYR A C 1
ATOM 842 O O . TYR A 1 110 ? -11.799 -4.623 15.753 1.00 96.50 110 TYR A O 1
ATOM 850 N N . ALA A 1 111 ? -12.025 -3.733 13.710 1.00 97.50 111 ALA A N 1
ATOM 851 C CA . ALA A 1 111 ? -10.620 -3.364 13.588 1.00 97.50 111 ALA A CA 1
ATOM 852 C C . ALA A 1 111 ? -10.412 -2.121 12.714 1.00 97.50 111 ALA A C 1
ATOM 854 O O . ALA A 1 111 ? -11.322 -1.693 12.002 1.00 97.50 111 ALA A O 1
ATOM 855 N N . PHE A 1 112 ? -9.201 -1.569 12.758 1.00 98.12 112 PHE A N 1
ATOM 856 C CA . PHE A 1 112 ? -8.791 -0.409 11.970 1.00 98.12 112 PHE A CA 1
ATOM 857 C C . PHE A 1 112 ? -7.712 -0.736 10.938 1.00 98.12 112 PHE A C 1
ATOM 859 O O . PHE A 1 112 ? -6.805 -1.533 11.174 1.00 98.12 112 PHE A O 1
ATOM 866 N N . CYS A 1 113 ? -7.790 -0.049 9.807 1.00 97.81 113 CYS A N 1
ATOM 867 C CA . CYS A 1 113 ? -6.725 0.105 8.831 1.00 97.81 113 CYS A CA 1
ATOM 868 C C . CYS A 1 113 ? -6.468 1.604 8.660 1.00 97.81 113 CYS A C 1
ATOM 870 O O . CYS A 1 113 ? -7.403 2.364 8.406 1.00 97.81 113 CYS A O 1
ATOM 872 N N . PHE A 1 114 ? -5.217 2.025 8.791 1.00 97.94 114 PHE A N 1
ATOM 873 C CA . PHE A 1 114 ? -4.822 3.419 8.607 1.00 97.94 114 PHE A CA 1
ATOM 874 C C . PHE A 1 114 ? -3.967 3.562 7.361 1.00 97.94 114 PHE A C 1
ATOM 876 O O . PHE A 1 114 ? -2.976 2.842 7.220 1.00 97.94 114 PHE A O 1
ATOM 883 N N . ASP A 1 115 ? -4.291 4.521 6.497 1.00 96.50 115 ASP A N 1
ATOM 884 C CA . ASP A 1 115 ? -3.235 5.101 5.678 1.00 96.50 115 ASP A CA 1
ATOM 885 C C . ASP A 1 115 ? -2.213 5.824 6.571 1.00 96.50 115 ASP A C 1
ATOM 887 O O . ASP A 1 115 ? -2.481 6.123 7.736 1.00 96.50 115 ASP A O 1
ATOM 891 N N . ILE A 1 116 ? -1.005 6.045 6.058 1.00 94.19 116 ILE A N 1
ATOM 892 C CA . ILE A 1 116 ? 0.062 6.698 6.818 1.00 94.19 116 ILE A CA 1
ATOM 893 C C . ILE A 1 116 ? 0.204 8.160 6.410 1.00 94.19 116 ILE A C 1
ATOM 895 O O . ILE A 1 116 ? 0.159 9.039 7.273 1.00 94.19 116 ILE A O 1
ATOM 899 N N . ASP A 1 117 ? 0.411 8.427 5.127 1.00 90.12 117 ASP A N 1
ATOM 900 C CA . ASP A 1 117 ? 0.668 9.779 4.644 1.00 90.12 117 ASP A CA 1
ATOM 901 C C . ASP A 1 117 ? -0.664 10.547 4.584 1.00 90.12 117 ASP A C 1
ATOM 903 O O . ASP A 1 117 ? -1.692 10.003 4.223 1.00 90.12 117 ASP A O 1
ATOM 907 N N . GLY A 1 118 ? -0.700 11.783 5.074 1.00 89.88 118 GLY A N 1
ATOM 908 C CA . GLY A 1 118 ? -1.940 12.552 5.205 1.00 89.88 118 GLY A CA 1
ATOM 909 C C . GLY A 1 118 ? -2.856 12.140 6.367 1.00 89.88 118 GLY A C 1
ATOM 910 O O . GLY A 1 118 ? -3.725 12.930 6.726 1.00 89.88 118 GLY A O 1
ATOM 911 N N . VAL A 1 119 ? -2.654 10.982 7.010 1.00 95.12 119 VAL A N 1
ATOM 912 C CA . VAL A 1 119 ? -3.478 10.493 8.144 1.00 95.12 119 VAL A CA 1
ATOM 913 C C . VAL A 1 119 ? -2.699 10.435 9.459 1.00 95.12 119 VAL A C 1
ATOM 915 O O . VAL A 1 119 ? -3.157 10.938 10.484 1.00 95.12 119 VAL A O 1
ATOM 918 N N . ILE A 1 120 ? -1.507 9.837 9.431 1.00 95.88 120 ILE A N 1
ATOM 919 C CA . ILE A 1 120 ? -0.610 9.698 10.586 1.00 95.88 120 ILE A CA 1
ATOM 920 C C . ILE A 1 120 ? 0.545 10.697 10.497 1.00 95.88 120 ILE A C 1
ATOM 922 O O . ILE A 1 120 ? 0.954 11.284 11.501 1.00 95.88 120 ILE A O 1
ATOM 926 N N . LEU A 1 121 ? 1.073 10.895 9.290 1.00 92.06 121 LEU A N 1
ATOM 927 C CA . LEU A 1 121 ? 2.202 11.768 8.994 1.00 92.06 121 LEU A CA 1
ATOM 928 C C . LEU A 1 121 ? 1.796 12.831 7.975 1.00 92.06 121 LEU A C 1
ATOM 930 O O . LEU A 1 121 ? 1.010 12.564 7.072 1.00 92.06 121 LEU A O 1
ATOM 934 N N . ARG A 1 122 ? 2.399 14.016 8.050 1.00 85.00 122 ARG A N 1
ATOM 935 C CA . ARG A 1 122 ? 2.329 15.031 6.995 1.00 85.00 122 ARG A CA 1
ATOM 936 C C . ARG A 1 122 ? 3.742 15.467 6.630 1.00 85.00 122 ARG A C 1
ATOM 938 O O . ARG A 1 122 ? 4.347 16.304 7.294 1.00 85.00 122 ARG A O 1
ATOM 945 N N . GLY A 1 123 ? 4.289 14.866 5.574 1.00 80.25 123 GLY A N 1
ATOM 946 C CA . GLY A 1 123 ? 5.709 15.006 5.259 1.00 80.25 123 GLY A CA 1
ATOM 947 C C . GLY A 1 123 ? 6.584 14.431 6.387 1.00 80.25 123 GLY A C 1
ATOM 948 O O . GLY A 1 123 ? 6.423 13.258 6.720 1.00 80.25 123 GLY A O 1
ATOM 949 N N . PRO A 1 124 ? 7.520 15.201 6.976 1.00 83.25 124 PRO A N 1
ATOM 950 C CA . PRO A 1 124 ? 8.385 14.705 8.045 1.00 83.25 124 PRO A CA 1
ATOM 951 C C . PRO A 1 124 ? 7.710 14.691 9.425 1.00 83.25 124 PRO A C 1
ATOM 953 O O . PRO A 1 124 ? 8.247 14.065 10.346 1.00 83.25 124 PRO A O 1
ATOM 956 N N . ASP A 1 125 ? 6.569 15.364 9.575 1.00 89.69 125 ASP A N 1
ATOM 957 C CA . ASP A 1 125 ? 5.948 15.648 10.865 1.00 89.69 125 ASP A CA 1
ATOM 958 C C . ASP A 1 125 ? 4.840 14.646 11.195 1.00 89.69 125 ASP A C 1
ATOM 960 O O . ASP A 1 125 ? 4.091 14.199 10.326 1.00 89.69 125 ASP A O 1
ATOM 964 N N . THR A 1 126 ? 4.733 14.290 12.474 1.00 94.94 126 THR A N 1
ATOM 965 C CA . THR A 1 126 ? 3.646 13.445 12.983 1.00 94.94 126 THR A CA 1
ATOM 966 C C . THR A 1 126 ? 2.413 14.307 13.237 1.00 94.94 126 THR A C 1
ATOM 968 O O . THR A 1 126 ? 2.521 15.354 13.874 1.00 94.94 126 THR A O 1
ATOM 971 N N . ILE A 1 127 ? 1.238 13.862 12.792 1.00 93.69 127 ILE A N 1
ATOM 972 C CA . ILE A 1 127 ? -0.033 14.514 13.123 1.00 93.69 127 ILE A CA 1
ATOM 973 C C . ILE A 1 127 ? -0.306 14.284 14.622 1.00 93.69 127 ILE A C 1
ATOM 975 O O . ILE A 1 127 ? -0.421 13.127 15.032 1.00 93.69 127 ILE A O 1
ATOM 979 N N . PRO A 1 128 ? -0.411 15.331 15.466 1.00 94.81 128 PRO A N 1
ATOM 980 C CA . PRO A 1 128 ? -0.525 15.163 16.921 1.00 94.81 128 PRO A CA 1
ATOM 981 C C . PRO A 1 128 ? -1.705 14.282 17.350 1.00 94.81 128 PRO A C 1
ATOM 983 O O . PRO A 1 128 ? -1.583 13.456 18.254 1.00 94.81 128 PRO A O 1
ATOM 986 N N . GLN A 1 129 ? -2.825 14.404 16.641 1.00 97.38 129 GLN A N 1
ATOM 987 C CA . GLN A 1 129 ? -4.044 13.628 16.846 1.00 97.38 129 GLN A CA 1
ATOM 988 C C . GLN A 1 129 ? -3.835 12.123 16.648 1.00 97.38 129 GLN A C 1
ATOM 990 O O . GLN A 1 129 ? -4.517 11.329 17.291 1.00 97.38 129 GLN A O 1
ATOM 995 N N . ALA A 1 130 ? -2.863 11.710 15.827 1.00 97.12 130 ALA A N 1
ATOM 996 C CA . ALA A 1 130 ? -2.542 10.299 15.633 1.00 97.12 130 ALA A CA 1
ATOM 997 C C . ALA A 1 130 ? -2.009 9.648 16.917 1.00 97.12 130 ALA A C 1
ATOM 999 O O . ALA A 1 130 ? -2.343 8.503 17.208 1.00 97.12 130 ALA A O 1
ATOM 1000 N N . VAL A 1 131 ? -1.235 10.383 17.724 1.00 97.19 131 VAL A N 1
ATOM 1001 C CA . VAL A 1 131 ? -0.710 9.882 19.005 1.00 97.19 131 VAL A CA 1
ATOM 1002 C C . VAL A 1 131 ? -1.858 9.595 19.975 1.00 97.19 131 VAL A C 1
ATOM 1004 O O . VAL A 1 131 ? -1.916 8.521 20.569 1.00 97.19 131 VAL A O 1
ATOM 1007 N N . GLU A 1 132 ? -2.804 10.530 20.110 1.00 97.69 132 GLU A N 1
ATOM 1008 C CA . GLU A 1 132 ? -3.990 10.339 20.956 1.00 97.69 132 GLU A CA 1
ATOM 1009 C C . GLU A 1 132 ? -4.880 9.209 20.418 1.00 97.69 132 GLU A C 1
ATOM 1011 O O . GLU A 1 132 ? -5.333 8.363 21.187 1.00 97.69 132 GLU A O 1
ATOM 1016 N N . ALA A 1 133 ? -5.068 9.128 19.098 1.00 98.06 133 ALA A N 1
ATOM 1017 C CA . ALA A 1 133 ? -5.856 8.077 18.463 1.00 98.06 133 ALA A CA 1
ATOM 1018 C C . ALA A 1 133 ? -5.309 6.674 18.783 1.00 98.06 133 ALA A C 1
ATOM 1020 O O . ALA A 1 133 ? -6.076 5.780 19.144 1.00 98.06 133 ALA A O 1
ATOM 1021 N N . MET A 1 134 ? -3.985 6.489 18.735 1.00 97.56 134 MET A N 1
ATOM 1022 C CA . MET A 1 134 ? -3.354 5.209 19.077 1.00 97.56 134 MET A CA 1
ATOM 1023 C C . MET A 1 134 ? -3.520 4.841 20.554 1.00 97.56 134 MET A C 1
ATOM 1025 O O . MET A 1 134 ? -3.748 3.672 20.861 1.00 97.56 134 MET A O 1
ATOM 1029 N N . LYS A 1 135 ? -3.472 5.816 21.471 1.00 97.25 135 LYS A N 1
ATOM 1030 C CA . LYS A 1 135 ? -3.768 5.576 22.895 1.00 97.25 135 LYS A CA 1
ATOM 1031 C C . LYS A 1 135 ? -5.191 5.065 23.093 1.00 97.25 135 LYS A C 1
ATOM 1033 O O . LYS A 1 135 ? -5.391 4.053 23.765 1.00 97.25 135 LYS A O 1
ATOM 1038 N N . LEU A 1 136 ? -6.168 5.703 22.439 1.00 97.94 136 LEU A N 1
ATOM 1039 C CA . LEU A 1 136 ? -7.561 5.259 22.493 1.00 97.94 136 LEU A CA 1
ATOM 1040 C C . LEU A 1 136 ? -7.704 3.821 21.988 1.00 97.94 136 LEU A C 1
ATOM 1042 O O . LEU A 1 136 ? -8.355 3.019 22.647 1.00 97.94 136 LEU A O 1
ATOM 1046 N N . LEU A 1 137 ? -7.076 3.461 20.866 1.00 97.06 137 LEU A N 1
ATOM 1047 C CA . LEU A 1 137 ? -7.133 2.089 20.347 1.00 97.06 137 LEU A CA 1
ATOM 1048 C C . LEU A 1 137 ? -6.451 1.065 21.265 1.00 97.06 137 LEU A C 1
ATOM 1050 O O . LEU A 1 137 ? -6.867 -0.090 21.294 1.00 97.06 137 LEU A O 1
ATOM 1054 N N . ASN A 1 138 ? -5.453 1.475 22.048 1.00 95.56 138 ASN A N 1
ATOM 1055 C CA . ASN A 1 138 ? -4.739 0.609 22.991 1.00 95.56 138 ASN A CA 1
ATOM 1056 C C . ASN A 1 138 ? -5.436 0.454 24.357 1.00 95.56 138 ASN A C 1
ATOM 1058 O O . ASN A 1 138 ? -4.883 -0.173 25.263 1.00 95.56 138 ASN A O 1
ATOM 1062 N N . GLY A 1 139 ? -6.667 0.956 24.494 1.00 94.25 139 GLY A N 1
ATOM 1063 C CA . GLY A 1 139 ? -7.502 0.776 25.683 1.00 94.25 139 GLY A CA 1
ATOM 1064 C C . GLY A 1 139 ? -7.598 2.002 26.590 1.00 94.25 139 GLY A C 1
ATOM 1065 O O . GLY A 1 139 ? -8.393 1.974 27.524 1.00 94.25 139 GLY A O 1
ATOM 1066 N N . GLU A 1 140 ? -6.894 3.104 26.300 1.00 96.25 140 GLU A N 1
ATOM 1067 C CA . GLU A 1 140 ? -7.030 4.380 27.031 1.00 96.25 140 GLU A CA 1
ATOM 1068 C C . GLU A 1 140 ? -8.300 5.149 26.614 1.00 96.25 140 GLU A C 1
ATOM 1070 O O . GLU A 1 140 ? -8.292 6.359 26.410 1.00 96.25 140 GLU A O 1
ATOM 1075 N N . ASN A 1 141 ? -9.414 4.443 26.445 1.00 96.06 141 ASN A N 1
ATOM 1076 C CA . ASN A 1 141 ? -10.713 5.013 26.107 1.00 96.06 141 ASN A CA 1
ATOM 1077 C C . ASN A 1 141 ? -11.733 4.726 27.217 1.00 96.06 141 ASN A C 1
ATOM 1079 O O . ASN A 1 141 ? -11.538 3.844 28.052 1.00 96.06 141 ASN A O 1
ATOM 1083 N N . LYS A 1 142 ? -12.862 5.446 27.198 1.00 94.25 142 LYS A N 1
ATOM 1084 C CA . LYS A 1 142 ? -13.933 5.330 28.208 1.00 94.25 142 LYS A CA 1
ATOM 1085 C C . LYS A 1 142 ? -14.519 3.923 28.379 1.00 94.25 142 LYS A C 1
ATOM 1087 O O . LYS A 1 142 ? -15.170 3.669 29.384 1.00 94.25 142 LYS A O 1
ATOM 1092 N N . TYR A 1 143 ? -14.301 3.027 27.419 1.00 95.50 143 TYR A N 1
ATOM 1093 C CA . TYR A 1 143 ? -14.822 1.664 27.431 1.00 95.50 143 TYR A CA 1
ATOM 1094 C C . TYR A 1 143 ? -13.756 0.613 27.733 1.00 95.50 143 TYR A C 1
ATOM 1096 O O . TYR A 1 143 ? -14.096 -0.562 27.759 1.00 95.50 143 TYR A O 1
ATOM 1104 N N . LYS A 1 144 ? -12.486 0.998 27.923 1.00 94.06 144 LYS A N 1
ATOM 1105 C CA . LYS A 1 144 ? -11.346 0.082 28.116 1.00 94.06 144 LYS A CA 1
ATOM 1106 C C . LYS A 1 144 ? -11.208 -0.986 27.020 1.00 94.06 144 LYS A C 1
ATOM 1108 O O . LYS A 1 144 ? -10.692 -2.080 27.250 1.00 94.06 144 LYS A O 1
ATOM 1113 N N . ILE A 1 145 ? -11.675 -0.680 25.809 1.00 94.88 145 ILE A N 1
ATOM 1114 C CA . ILE A 1 145 ? -11.647 -1.617 24.682 1.00 94.88 145 ILE A CA 1
ATOM 1115 C C . ILE A 1 145 ? -10.344 -1.482 23.896 1.00 94.88 145 ILE A C 1
ATOM 1117 O O . ILE A 1 145 ? -9.991 -0.388 23.461 1.00 94.88 145 ILE A O 1
ATOM 1121 N N . LYS A 1 146 ? -9.634 -2.590 23.683 1.00 96.12 146 LYS A N 1
ATOM 1122 C CA . LYS A 1 146 ? -8.476 -2.647 22.787 1.00 96.12 146 LYS A CA 1
ATOM 1123 C C . LYS A 1 146 ? -8.941 -2.981 21.383 1.00 96.12 146 LYS A C 1
ATOM 1125 O O . LYS A 1 146 ? -9.647 -3.967 21.179 1.00 96.12 146 LYS A O 1
ATOM 1130 N N . VAL A 1 147 ? -8.540 -2.175 20.413 1.00 97.06 147 VAL A N 1
ATOM 1131 C CA . VAL A 1 147 ? -8.992 -2.286 19.029 1.00 97.06 147 VAL A CA 1
ATOM 1132 C C . VAL A 1 147 ? -7.798 -2.616 18.135 1.00 97.06 147 VAL A C 1
ATOM 1134 O O . VAL A 1 147 ? -6.909 -1.779 17.978 1.00 97.06 147 VAL A O 1
ATOM 1137 N N . PRO A 1 148 ? -7.758 -3.812 17.523 1.00 95.94 148 PRO A N 1
ATOM 1138 C CA . PRO A 1 148 ? -6.681 -4.181 16.614 1.00 95.94 148 PRO A CA 1
ATOM 1139 C C . PRO A 1 148 ? -6.591 -3.223 15.422 1.00 95.94 148 PRO A C 1
ATOM 1141 O O . PRO A 1 148 ? -7.603 -2.898 14.795 1.00 95.94 148 PRO A O 1
ATOM 1144 N N . SER A 1 149 ? -5.374 -2.806 15.081 1.00 96.75 149 SER A N 1
ATOM 1145 C CA . SER A 1 149 ? -5.116 -1.910 13.957 1.00 96.75 149 SER A CA 1
ATOM 1146 C C . SER A 1 149 ? -3.887 -2.316 13.146 1.00 96.75 149 SER A C 1
ATOM 1148 O O . SER A 1 149 ? -2.913 -2.853 13.683 1.00 96.75 149 SER A O 1
ATOM 1150 N N . ILE A 1 150 ? -3.949 -2.051 11.841 1.00 97.19 150 ILE A N 1
ATOM 1151 C CA . ILE A 1 150 ? -2.837 -2.192 10.892 1.00 97.19 150 ILE A CA 1
ATOM 1152 C C . ILE A 1 150 ? -2.665 -0.903 10.080 1.00 97.19 150 ILE A C 1
ATOM 1154 O O . ILE A 1 150 ? -3.572 -0.069 10.018 1.00 97.19 150 ILE A O 1
ATOM 1158 N N . PHE A 1 151 ? -1.519 -0.760 9.423 1.00 97.31 151 PHE A N 1
ATOM 1159 C CA . PHE A 1 151 ? -1.174 0.385 8.588 1.00 97.31 151 PHE A CA 1
ATOM 1160 C C . PHE A 1 151 ? -0.984 -0.063 7.141 1.00 97.31 151 PHE A C 1
ATOM 1162 O O . PHE A 1 151 ? -0.195 -0.965 6.861 1.00 97.31 151 PHE A O 1
ATOM 1169 N N . VAL A 1 152 ? -1.706 0.572 6.221 1.00 96.12 152 VAL A N 1
ATOM 1170 C CA . VAL A 1 152 ? -1.723 0.242 4.795 1.00 96.12 152 VAL A CA 1
ATOM 1171 C C . VAL A 1 152 ? -1.391 1.493 3.995 1.00 96.12 152 VAL A C 1
ATOM 1173 O O . VAL A 1 152 ? -2.252 2.335 3.746 1.00 96.12 152 VAL A O 1
ATOM 1176 N N . THR A 1 153 ? -0.139 1.600 3.562 1.00 93.62 153 THR A N 1
ATOM 1177 C CA . THR A 1 153 ? 0.363 2.729 2.775 1.00 93.62 153 THR A CA 1
ATOM 1178 C C . THR A 1 153 ? 0.754 2.280 1.375 1.00 93.62 153 THR A C 1
ATOM 1180 O O . THR A 1 153 ? 1.285 1.189 1.173 1.00 93.62 153 THR A O 1
ATOM 1183 N N . ASN A 1 154 ? 0.505 3.145 0.400 1.00 91.75 154 ASN A N 1
ATOM 1184 C CA . ASN A 1 154 ? 1.048 2.980 -0.942 1.00 91.75 154 ASN A CA 1
ATOM 1185 C C . ASN A 1 154 ? 2.503 3.456 -1.037 1.00 91.75 154 ASN A C 1
ATOM 1187 O O . ASN A 1 154 ? 3.237 2.994 -1.907 1.00 91.75 154 ASN A O 1
ATOM 1191 N N . GLY A 1 155 ? 2.944 4.290 -0.090 1.00 87.12 155 GLY A N 1
ATOM 1192 C CA . GLY A 1 155 ? 4.339 4.672 0.060 1.00 87.12 155 GLY A CA 1
ATOM 1193 C C . GLY A 1 155 ? 5.250 3.467 0.319 1.00 87.12 155 GLY A C 1
ATOM 1194 O O . GLY A 1 155 ? 4.844 2.419 0.830 1.00 87.12 155 GLY A O 1
ATOM 1195 N N . GLY A 1 156 ? 6.522 3.617 -0.036 1.00 87.38 156 GLY A N 1
ATOM 1196 C CA . GLY A 1 156 ? 7.452 2.496 -0.089 1.00 87.38 156 GLY A CA 1
ATOM 1197 C C . GLY A 1 156 ? 8.918 2.898 -0.036 1.00 87.38 156 GLY A C 1
ATOM 1198 O O . GLY A 1 156 ? 9.277 4.058 0.163 1.00 87.38 156 GLY A O 1
ATOM 1199 N N . GLY A 1 157 ? 9.773 1.899 -0.227 1.00 84.50 157 GLY A N 1
ATOM 1200 C CA . GLY A 1 157 ? 11.206 2.077 -0.430 1.00 84.50 157 GLY A CA 1
ATOM 1201 C C . GLY A 1 157 ? 12.047 1.984 0.835 1.00 84.50 157 GLY A C 1
ATOM 1202 O O . GLY A 1 157 ? 13.198 2.397 0.808 1.00 84.50 157 GLY A O 1
ATOM 1203 N N . LYS A 1 158 ? 11.495 1.447 1.926 1.00 90.69 158 LYS A N 1
ATOM 1204 C CA . LYS A 1 158 ? 12.219 1.054 3.145 1.00 90.69 158 LYS A CA 1
ATOM 1205 C C . LYS A 1 158 ? 11.692 -0.301 3.631 1.00 90.69 158 LYS A C 1
ATOM 1207 O O . LYS A 1 158 ? 10.541 -0.611 3.328 1.00 90.69 158 LYS A O 1
ATOM 1212 N N . PRO A 1 159 ? 12.480 -1.081 4.394 1.00 93.12 159 PRO A N 1
ATOM 1213 C CA . PRO A 1 159 ? 11.991 -2.306 5.024 1.00 93.12 159 PRO A CA 1
ATOM 1214 C C . PRO A 1 159 ? 10.828 -2.032 5.986 1.00 93.12 159 PRO A C 1
ATOM 1216 O O . PRO A 1 159 ? 10.849 -1.023 6.700 1.00 93.12 159 PRO A O 1
ATOM 1219 N N . GLU A 1 160 ? 9.875 -2.966 6.095 1.00 94.38 160 GLU A N 1
ATOM 1220 C CA . GLU A 1 160 ? 8.721 -2.800 6.994 1.00 94.38 160 GLU A CA 1
ATOM 1221 C C . GLU A 1 160 ? 9.147 -2.617 8.451 1.00 94.38 160 GLU A C 1
ATOM 1223 O O . GLU A 1 160 ? 8.545 -1.823 9.167 1.00 94.38 160 GLU A O 1
ATOM 1228 N N . GLN A 1 161 ? 10.217 -3.299 8.881 1.00 95.19 161 GLN A N 1
ATOM 1229 C CA . GLN A 1 161 ? 10.756 -3.150 10.234 1.00 95.19 161 GLN A CA 1
ATOM 1230 C C . GLN A 1 161 ? 11.194 -1.712 10.510 1.00 95.19 161 GLN A C 1
ATOM 1232 O O . GLN A 1 161 ? 10.829 -1.146 11.531 1.00 95.19 161 GLN A O 1
ATOM 1237 N N . GLN A 1 162 ? 11.910 -1.089 9.572 1.00 94.44 162 GLN A N 1
ATOM 1238 C CA . GLN A 1 162 ? 12.341 0.295 9.739 1.00 94.44 162 GLN A CA 1
ATOM 1239 C C . GLN A 1 162 ? 11.136 1.245 9.795 1.00 94.44 162 GLN A C 1
ATOM 1241 O O . GLN A 1 162 ? 11.118 2.171 10.602 1.00 94.44 162 GLN A O 1
ATOM 1246 N N . ARG A 1 163 ? 10.108 1.013 8.965 1.00 93.94 163 ARG A N 1
ATOM 1247 C CA . ARG A 1 163 ? 8.870 1.810 8.992 1.00 93.94 163 ARG A CA 1
ATOM 1248 C C . ARG A 1 163 ? 8.116 1.630 10.314 1.00 93.94 163 ARG A C 1
ATOM 1250 O O . ARG A 1 163 ? 7.611 2.614 10.849 1.00 93.94 163 ARG A O 1
ATOM 1257 N N . ALA A 1 164 ? 8.070 0.411 10.844 1.00 95.56 164 ALA A N 1
ATOM 1258 C CA . ALA A 1 164 ? 7.458 0.095 12.130 1.00 95.56 164 ALA A CA 1
ATOM 1259 C C . ALA A 1 164 ? 8.200 0.766 13.297 1.00 95.56 164 ALA A C 1
ATOM 1261 O O . ALA A 1 164 ? 7.562 1.389 14.145 1.00 95.56 164 ALA A O 1
ATOM 1262 N N . ASP A 1 16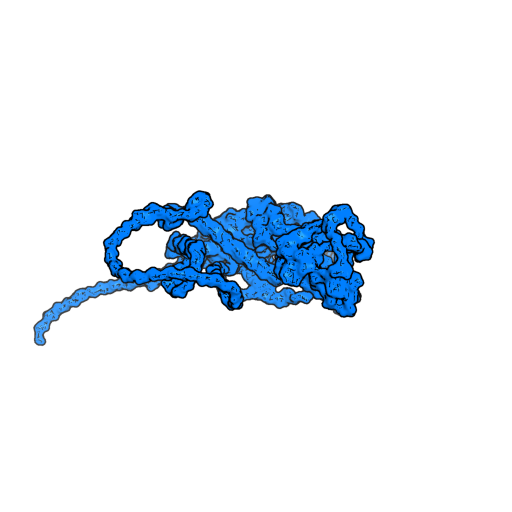5 ? 9.534 0.732 13.304 1.00 96.50 165 ASP A N 1
ATOM 1263 C CA . ASP A 1 165 ? 10.357 1.389 14.327 1.00 96.50 165 ASP A CA 1
ATOM 1264 C C . ASP A 1 165 ? 10.181 2.917 14.298 1.00 96.50 165 ASP A C 1
ATOM 1266 O O . ASP A 1 165 ? 10.035 3.558 15.343 1.00 96.50 165 ASP A O 1
ATOM 1270 N N . ASP A 1 166 ? 10.164 3.507 13.097 1.00 94.31 166 ASP A N 1
ATOM 1271 C CA . ASP A 1 166 ? 9.940 4.942 12.895 1.00 94.31 166 ASP A CA 1
ATOM 1272 C C . ASP A 1 166 ? 8.552 5.361 13.407 1.00 94.31 166 ASP A C 1
ATOM 1274 O O . ASP A 1 166 ? 8.429 6.351 14.135 1.00 94.31 166 ASP A O 1
ATOM 1278 N N . LEU A 1 167 ? 7.504 4.603 13.064 1.00 95.56 167 LEU A N 1
ATOM 1279 C CA . LEU A 1 167 ? 6.143 4.862 13.538 1.00 95.56 167 LEU A CA 1
ATOM 1280 C C . LEU A 1 167 ? 6.012 4.650 15.046 1.00 95.56 167 LEU A C 1
ATOM 1282 O O . LEU A 1 167 ? 5.368 5.462 15.705 1.00 95.56 167 LEU A O 1
ATOM 1286 N N . SER A 1 168 ? 6.674 3.636 15.605 1.00 96.75 168 SER A N 1
ATOM 1287 C CA . SER A 1 168 ? 6.632 3.358 17.042 1.00 96.75 168 SER A CA 1
ATOM 1288 C C . SER A 1 168 ? 7.141 4.540 17.862 1.00 96.75 168 SER A C 1
ATOM 1290 O O . SER A 1 168 ? 6.485 5.002 18.796 1.00 96.75 168 SER A O 1
ATOM 1292 N N . LYS A 1 169 ? 8.294 5.093 17.462 1.00 96.38 169 LYS A N 1
ATOM 1293 C CA . LYS A 1 169 ? 8.889 6.273 18.109 1.00 96.38 169 LYS A CA 1
ATOM 1294 C C . LYS A 1 169 ? 7.981 7.494 18.010 1.00 96.38 169 LYS A C 1
ATOM 1296 O O . LYS A 1 169 ? 7.848 8.244 18.970 1.00 96.38 169 LYS A O 1
ATOM 1301 N N . ARG A 1 170 ? 7.361 7.696 16.846 1.00 95.19 170 ARG A N 1
ATOM 1302 C CA . ARG A 1 170 ? 6.501 8.854 16.561 1.00 95.19 170 ARG A CA 1
ATOM 1303 C C . ARG A 1 170 ? 5.167 8.805 17.294 1.00 95.19 170 ARG A C 1
ATOM 1305 O O . ARG A 1 170 ? 4.681 9.848 17.717 1.00 95.19 170 ARG A O 1
ATOM 1312 N N . LEU A 1 171 ? 4.583 7.616 17.415 1.00 95.88 171 LEU A N 1
ATOM 1313 C CA . LEU A 1 171 ? 3.268 7.397 18.016 1.00 95.88 171 LEU A CA 1
ATOM 1314 C C . LEU A 1 171 ? 3.340 7.087 19.513 1.00 95.88 171 LEU A C 1
ATOM 1316 O O . LEU A 1 171 ? 2.303 7.048 20.169 1.00 95.88 171 LEU A O 1
ATOM 1320 N N . GLY A 1 172 ? 4.538 6.857 20.058 1.00 94.00 172 GLY A N 1
ATOM 1321 C CA . GLY A 1 172 ? 4.724 6.522 21.469 1.00 94.00 172 GLY A CA 1
ATOM 1322 C C . GLY A 1 172 ? 4.099 5.180 21.860 1.00 94.00 172 GLY A C 1
ATOM 1323 O O . GLY A 1 172 ? 3.723 4.998 23.013 1.00 94.00 172 GLY A O 1
ATOM 1324 N N . CYS A 1 173 ? 3.957 4.253 20.909 1.00 93.12 173 CYS A N 1
ATOM 1325 C CA . CYS A 1 173 ? 3.442 2.903 21.136 1.00 93.12 173 CYS A CA 1
ATOM 1326 C C . CYS A 1 173 ? 4.189 1.893 20.259 1.00 93.12 173 CYS A C 1
ATOM 1328 O O . CYS A 1 173 ? 4.792 2.266 19.257 1.00 93.12 173 CYS A O 1
ATOM 1330 N N . THR A 1 174 ? 4.176 0.616 20.633 1.00 93.69 174 THR A N 1
ATOM 1331 C CA . THR A 1 174 ? 4.859 -0.429 19.863 1.00 93.69 174 THR A CA 1
ATOM 1332 C C . THR A 1 174 ? 4.064 -0.779 18.612 1.00 93.69 174 THR A C 1
ATOM 1334 O O . THR A 1 174 ? 2.962 -1.313 18.704 1.00 93.69 174 THR A O 1
ATOM 1337 N N . ILE A 1 175 ? 4.655 -0.518 17.448 1.00 94.75 175 ILE A N 1
ATOM 1338 C CA . ILE A 1 175 ? 4.189 -0.982 16.144 1.00 94.75 175 ILE A CA 1
ATOM 1339 C C . ILE A 1 175 ? 5.167 -2.036 15.638 1.00 94.75 175 ILE A C 1
ATOM 1341 O O . ILE A 1 175 ? 6.377 -1.820 15.606 1.00 94.75 175 ILE A O 1
ATOM 1345 N N . THR A 1 176 ? 4.643 -3.187 15.237 1.00 93.06 176 THR A N 1
ATOM 1346 C CA . THR A 1 176 ? 5.443 -4.300 14.713 1.00 93.06 176 THR A CA 1
ATOM 1347 C C . THR A 1 176 ? 5.454 -4.301 13.187 1.00 93.06 176 THR A C 1
ATOM 1349 O O . THR A 1 176 ? 4.552 -3.753 12.547 1.00 93.06 176 THR A O 1
ATOM 1352 N N . LYS A 1 177 ? 6.462 -4.931 12.570 1.00 93.50 177 LYS A N 1
ATOM 1353 C CA . LYS A 1 177 ? 6.542 -5.040 11.101 1.00 93.50 177 LYS A CA 1
ATOM 1354 C C . LYS A 1 177 ? 5.342 -5.786 10.511 1.00 93.50 177 LYS A C 1
ATOM 1356 O O . LYS A 1 177 ? 4.967 -5.528 9.374 1.00 93.50 177 LYS A O 1
ATOM 1361 N N . GLU A 1 178 ? 4.728 -6.684 11.280 1.00 90.75 178 GLU A N 1
ATOM 1362 C CA . GLU A 1 178 ? 3.545 -7.447 10.890 1.00 90.75 178 GLU A CA 1
ATOM 1363 C C . GLU A 1 178 ? 2.310 -6.556 10.726 1.00 90.75 178 GLU A C 1
ATOM 1365 O O . GLU A 1 178 ? 1.401 -6.927 9.995 1.00 90.75 178 GLU A O 1
ATOM 1370 N N . GLN A 1 179 ? 2.276 -5.377 11.352 1.00 93.94 179 GLN A N 1
ATOM 1371 C CA . GLN A 1 179 ? 1.187 -4.411 11.187 1.00 93.94 179 GLN A CA 1
ATOM 1372 C C . GLN A 1 179 ? 1.358 -3.512 9.960 1.00 93.94 179 GLN A C 1
ATOM 1374 O O . GLN A 1 179 ? 0.445 -2.747 9.655 1.00 93.94 179 GLN A O 1
ATOM 1379 N N . ILE A 1 180 ? 2.505 -3.556 9.276 1.00 95.38 180 ILE A N 1
ATOM 1380 C CA . ILE A 1 180 ? 2.831 -2.645 8.178 1.00 95.38 180 ILE A CA 1
ATOM 1381 C C . ILE A 1 180 ? 2.643 -3.339 6.830 1.00 95.38 180 ILE A C 1
ATOM 1383 O O . ILE A 1 180 ? 3.229 -4.385 6.551 1.00 95.38 180 ILE A O 1
ATOM 1387 N N . ILE A 1 181 ? 1.868 -2.700 5.958 1.00 95.25 181 ILE A N 1
ATOM 1388 C CA . ILE A 1 181 ? 1.715 -3.071 4.554 1.00 95.25 181 ILE A CA 1
ATOM 1389 C C . ILE A 1 181 ? 2.085 -1.852 3.715 1.00 95.25 181 ILE A C 1
ATOM 1391 O O . ILE A 1 181 ? 1.421 -0.820 3.781 1.00 95.25 181 ILE A O 1
ATOM 1395 N N . GLN A 1 182 ? 3.156 -1.983 2.941 1.00 94.81 182 GLN A N 1
ATOM 1396 C CA . GLN A 1 182 ? 3.623 -0.995 1.970 1.00 94.81 182 GLN A CA 1
ATOM 1397 C C . GLN A 1 182 ? 3.262 -1.452 0.552 1.00 94.81 182 GLN A C 1
ATOM 1399 O O . GLN A 1 182 ? 2.972 -2.632 0.338 1.00 94.81 182 GLN A O 1
ATOM 1404 N N . GLY A 1 183 ? 3.335 -0.555 -0.437 1.00 93.50 183 GLY A N 1
ATOM 1405 C CA . GLY A 1 183 ? 2.987 -0.887 -1.826 1.00 93.50 183 GLY A CA 1
ATOM 1406 C C . GLY A 1 183 ? 3.759 -2.095 -2.385 1.00 93.50 183 GLY A C 1
ATOM 1407 O O . GLY A 1 183 ? 3.199 -2.932 -3.090 1.00 93.50 183 GLY A O 1
ATOM 1408 N N . HIS A 1 184 ? 5.032 -2.244 -2.005 1.00 94.00 184 HIS A N 1
ATOM 1409 C CA . HIS A 1 184 ? 5.883 -3.362 -2.425 1.00 94.00 184 HIS A CA 1
ATOM 1410 C C . HIS A 1 184 ? 5.733 -4.628 -1.561 1.00 94.00 184 HIS A C 1
ATOM 1412 O O . HIS A 1 184 ? 6.206 -5.690 -1.957 1.00 94.00 184 HIS A O 1
ATOM 1418 N N . THR A 1 185 ? 5.073 -4.576 -0.397 1.00 93.50 185 THR A N 1
ATOM 1419 C CA . THR A 1 185 ? 4.961 -5.735 0.510 1.00 93.50 185 THR A CA 1
ATOM 1420 C C . THR A 1 185 ? 4.279 -6.949 -0.143 1.00 93.50 185 THR A C 1
ATOM 1422 O O . THR A 1 185 ? 4.804 -8.056 0.010 1.00 93.50 185 THR A O 1
ATOM 1425 N N . PRO A 1 186 ? 3.174 -6.805 -0.908 1.00 91.38 186 PRO A N 1
ATOM 1426 C CA . PRO A 1 186 ? 2.556 -7.934 -1.609 1.00 91.38 186 PRO A CA 1
ATOM 1427 C C . PRO A 1 186 ? 3.441 -8.563 -2.698 1.00 91.38 186 PRO A C 1
ATOM 1429 O O . PRO A 1 186 ? 3.217 -9.709 -3.076 1.00 91.38 186 PRO A O 1
ATOM 1432 N N . MET A 1 187 ? 4.479 -7.865 -3.177 1.00 93.38 187 MET A N 1
ATOM 1433 C CA . MET A 1 187 ? 5.396 -8.402 -4.192 1.00 93.38 187 MET A CA 1
ATOM 1434 C C . MET A 1 187 ? 6.277 -9.544 -3.661 1.00 93.38 187 MET A C 1
ATOM 1436 O O . MET A 1 187 ? 6.923 -10.226 -4.453 1.00 93.38 187 MET A O 1
ATOM 1440 N N . LYS A 1 188 ? 6.260 -9.821 -2.345 1.00 92.00 188 LYS A N 1
ATOM 1441 C CA . LYS A 1 188 ? 6.833 -11.045 -1.747 1.00 92.00 188 LYS A CA 1
ATOM 1442 C C . LYS A 1 188 ? 6.318 -12.321 -2.420 1.00 92.00 188 LYS A C 1
ATOM 1444 O O . LYS A 1 188 ? 7.062 -13.293 -2.529 1.00 92.00 188 LYS A O 1
ATOM 1449 N N . ASP A 1 189 ? 5.084 -12.309 -2.922 1.00 90.50 189 ASP A N 1
ATOM 1450 C CA . ASP A 1 189 ? 4.491 -13.462 -3.607 1.00 90.50 189 ASP A CA 1
ATOM 1451 C C . ASP A 1 189 ? 5.170 -13.762 -4.964 1.00 90.50 189 ASP A C 1
ATOM 1453 O O . ASP A 1 189 ? 5.044 -14.871 -5.483 1.00 90.50 189 ASP A O 1
ATOM 1457 N N . LEU A 1 190 ? 5.948 -12.819 -5.518 1.00 94.56 190 LEU A N 1
ATOM 1458 C CA . LEU A 1 190 ? 6.656 -12.964 -6.798 1.00 94.56 190 LEU A CA 1
ATOM 1459 C C . LEU A 1 190 ? 8.066 -13.568 -6.666 1.00 94.56 190 LEU A C 1
ATOM 1461 O O . LEU A 1 190 ? 8.697 -13.876 -7.676 1.00 94.56 190 LEU A O 1
ATOM 1465 N N . VAL A 1 191 ? 8.565 -13.779 -5.443 1.00 96.12 191 VAL A N 1
ATOM 1466 C CA . VAL A 1 191 ? 9.938 -14.258 -5.175 1.00 96.12 191 VAL A CA 1
ATOM 1467 C C . VAL A 1 191 ? 10.235 -15.609 -5.832 1.00 96.12 191 VAL A C 1
ATOM 1469 O O . VAL A 1 191 ? 11.339 -15.840 -6.317 1.00 96.12 191 VAL A O 1
ATOM 1472 N N . ASN A 1 192 ? 9.247 -16.504 -5.872 1.00 95.81 192 ASN A N 1
ATOM 1473 C CA . ASN A 1 192 ? 9.395 -17.824 -6.492 1.00 95.81 192 ASN A CA 1
ATOM 1474 C C . ASN A 1 192 ? 9.032 -17.836 -7.985 1.00 95.81 192 ASN A C 1
ATOM 1476 O O . ASN A 1 192 ? 9.150 -18.882 -8.620 1.00 95.81 192 ASN A O 1
ATOM 1480 N N . VAL A 1 193 ? 8.574 -16.703 -8.525 1.00 97.00 193 VAL A N 1
ATOM 1481 C CA . VAL A 1 193 ? 8.159 -16.557 -9.926 1.00 97.00 193 VAL A CA 1
ATOM 1482 C C . VAL A 1 193 ? 9.332 -16.081 -10.779 1.00 97.00 193 VAL A C 1
ATOM 1484 O O . VAL A 1 193 ? 9.579 -16.642 -11.841 1.00 97.00 193 VAL A O 1
ATOM 1487 N N . TYR A 1 194 ? 10.092 -15.097 -10.287 1.00 97.75 194 TYR A N 1
ATOM 1488 C CA . TYR A 1 194 ? 11.160 -14.440 -11.043 1.00 97.75 194 TYR A CA 1
ATOM 1489 C C . TYR A 1 194 ? 12.528 -14.619 -10.392 1.00 97.75 194 TYR A C 1
ATOM 1491 O O . TYR A 1 194 ? 12.669 -14.550 -9.169 1.00 97.75 194 TYR A O 1
ATOM 1499 N N . LYS A 1 195 ? 13.563 -14.829 -11.213 1.00 96.38 195 LYS A N 1
ATOM 1500 C CA . LYS A 1 195 ? 14.935 -15.025 -10.736 1.00 96.38 195 LYS A CA 1
ATOM 1501 C C . LYS A 1 195 ? 15.747 -13.738 -10.839 1.00 96.38 195 LYS A C 1
ATOM 1503 O O . LYS A 1 195 ? 16.403 -13.374 -9.861 1.00 96.38 195 LYS A O 1
ATOM 1508 N N . ASN A 1 196 ? 15.706 -13.100 -12.006 1.00 98.19 196 ASN A N 1
ATOM 1509 C CA . ASN A 1 196 ? 16.391 -11.865 -12.361 1.00 98.19 196 ASN A CA 1
ATOM 1510 C C . ASN A 1 196 ? 15.371 -10.729 -12.409 1.00 98.19 196 ASN A C 1
ATOM 1512 O O . ASN A 1 196 ? 14.556 -10.663 -13.325 1.00 98.19 196 ASN A O 1
ATOM 1516 N N . VAL A 1 197 ? 15.408 -9.829 -11.434 1.00 98.50 197 VAL A N 1
ATOM 1517 C CA . VAL A 1 197 ? 14.448 -8.725 -11.344 1.00 98.50 197 VAL A CA 1
ATOM 1518 C C . VAL A 1 197 ? 15.166 -7.388 -11.433 1.00 98.50 197 VAL A C 1
ATOM 1520 O O . VAL A 1 197 ? 16.196 -7.187 -10.786 1.00 98.50 197 VAL A O 1
ATOM 1523 N N . LEU A 1 198 ? 14.612 -6.464 -12.217 1.00 98.50 198 LEU A N 1
ATOM 1524 C CA . LEU A 1 198 ? 15.002 -5.060 -12.173 1.00 98.50 198 LEU A CA 1
ATOM 1525 C C . LEU A 1 198 ? 14.114 -4.346 -11.155 1.00 98.50 198 LEU A C 1
ATOM 1527 O O . LEU A 1 198 ? 12.916 -4.194 -11.379 1.00 98.50 198 LEU A O 1
ATOM 1531 N N . VAL A 1 199 ? 14.698 -3.885 -10.054 1.00 97.81 199 VAL A N 1
ATOM 1532 C CA . VAL A 1 199 ? 13.997 -3.104 -9.034 1.00 97.81 199 VAL A CA 1
ATOM 1533 C C . VAL A 1 199 ? 14.255 -1.622 -9.262 1.00 97.81 199 VAL A C 1
ATOM 1535 O O . VAL A 1 199 ? 15.396 -1.160 -9.221 1.00 97.81 199 VAL A O 1
ATOM 1538 N N . VAL A 1 200 ? 13.175 -0.879 -9.491 1.00 96.12 200 VAL A N 1
ATOM 1539 C CA . VAL A 1 200 ? 13.190 0.554 -9.794 1.00 96.12 200 VAL A CA 1
ATOM 1540 C C . VAL A 1 200 ? 12.676 1.354 -8.600 1.00 96.12 200 VAL A C 1
ATOM 1542 O O . VAL A 1 200 ? 11.705 0.968 -7.940 1.00 96.12 200 VAL A O 1
ATOM 1545 N N . GLY A 1 201 ? 13.312 2.502 -8.365 1.00 92.12 201 GLY A N 1
ATOM 1546 C CA . GLY A 1 201 ? 12.902 3.482 -7.367 1.00 92.12 201 GLY A CA 1
ATOM 1547 C C . GLY A 1 201 ? 13.687 3.438 -6.060 1.00 92.12 201 GLY A C 1
ATOM 1548 O O . GLY A 1 201 ? 14.538 2.581 -5.823 1.00 92.12 201 GLY A O 1
ATOM 1549 N N . GLY A 1 202 ? 13.379 4.403 -5.192 1.00 87.81 202 GLY A N 1
ATOM 1550 C CA . GLY A 1 202 ? 14.081 4.590 -3.924 1.00 87.81 202 GLY A CA 1
ATOM 1551 C C . GLY A 1 202 ? 15.394 5.359 -4.073 1.00 87.81 202 GLY A C 1
ATOM 1552 O O . GLY A 1 202 ? 15.667 5.960 -5.106 1.00 87.81 202 GLY A O 1
ATOM 1553 N N . VAL A 1 203 ? 16.175 5.406 -2.995 1.00 86.62 203 VAL A N 1
ATOM 1554 C CA . VAL A 1 203 ? 17.473 6.097 -2.956 1.00 86.62 203 VAL A CA 1
ATOM 1555 C C . VAL A 1 203 ? 18.568 5.052 -2.771 1.00 86.62 203 VAL A C 1
ATOM 1557 O O . VAL A 1 203 ? 18.470 4.219 -1.866 1.00 86.62 203 VAL A O 1
ATOM 1560 N N . GLY A 1 204 ? 19.593 5.087 -3.624 1.00 88.25 204 GLY A N 1
ATOM 1561 C CA . GLY A 1 204 ? 20.714 4.146 -3.586 1.00 88.25 204 GLY A CA 1
ATOM 1562 C C . GLY A 1 204 ? 20.259 2.681 -3.582 1.00 88.25 204 GLY A C 1
ATOM 1563 O O . GLY A 1 204 ? 19.389 2.276 -4.349 1.00 88.25 204 GLY A O 1
ATOM 1564 N N . ASN A 1 205 ? 20.820 1.878 -2.674 1.00 90.50 205 ASN A N 1
ATOM 1565 C CA . ASN A 1 205 ? 20.532 0.443 -2.569 1.00 90.50 205 ASN A CA 1
ATOM 1566 C C . ASN A 1 205 ? 19.303 0.076 -1.728 1.00 90.50 205 ASN A C 1
ATOM 1568 O O . ASN A 1 205 ? 19.054 -1.110 -1.520 1.00 90.50 205 ASN A O 1
ATOM 1572 N N . VAL A 1 206 ? 18.517 1.035 -1.226 1.00 92.06 206 VAL A N 1
ATOM 1573 C CA . VAL A 1 206 ? 17.474 0.692 -0.245 1.00 92.06 206 VAL A CA 1
ATOM 1574 C C . VAL A 1 206 ? 16.424 -0.255 -0.837 1.00 92.06 206 VAL A C 1
ATOM 1576 O O . VAL A 1 206 ? 16.132 -1.280 -0.224 1.00 92.06 206 VAL A O 1
ATOM 1579 N N . CYS A 1 207 ? 15.912 0.008 -2.044 1.00 94.94 207 CYS A N 1
ATOM 1580 C CA . CYS A 1 207 ? 14.938 -0.896 -2.672 1.00 94.94 207 CYS A CA 1
ATOM 1581 C C . CYS A 1 207 ? 15.553 -2.249 -3.056 1.00 94.94 207 CYS A C 1
ATOM 1583 O O . CYS A 1 207 ? 14.888 -3.274 -2.906 1.00 94.94 207 CYS A O 1
ATOM 1585 N N . ARG A 1 208 ? 16.834 -2.275 -3.460 1.00 96.31 208 ARG A N 1
ATOM 1586 C CA . ARG A 1 208 ? 17.568 -3.526 -3.697 1.00 96.31 208 ARG A CA 1
ATOM 1587 C C . ARG A 1 208 ? 17.596 -4.383 -2.431 1.00 96.31 208 ARG A C 1
ATOM 1589 O O . ARG A 1 208 ? 17.192 -5.538 -2.468 1.00 96.31 208 ARG A O 1
ATOM 1596 N N . ASN A 1 209 ? 17.993 -3.792 -1.306 1.00 95.69 209 ASN A N 1
ATOM 1597 C CA . ASN A 1 209 ? 18.085 -4.479 -0.019 1.00 95.69 209 ASN A CA 1
ATOM 1598 C C . ASN A 1 209 ? 16.717 -4.989 0.455 1.00 95.69 209 ASN A C 1
ATOM 1600 O O . ASN A 1 209 ? 16.629 -6.077 1.018 1.00 95.69 209 ASN A O 1
ATOM 1604 N N . VAL A 1 210 ? 15.642 -4.227 0.214 1.00 96.31 210 VAL A N 1
ATOM 1605 C CA . VAL A 1 210 ? 14.272 -4.676 0.508 1.00 96.31 210 VAL A CA 1
ATOM 1606 C C . VAL A 1 210 ? 13.928 -5.918 -0.316 1.00 96.31 210 VAL A C 1
ATOM 1608 O O . VAL A 1 210 ? 13.522 -6.924 0.263 1.00 96.31 210 VAL A O 1
ATOM 1611 N N . ALA A 1 211 ? 14.139 -5.893 -1.633 1.00 97.31 211 ALA A N 1
ATOM 1612 C CA . ALA A 1 211 ? 13.866 -7.045 -2.490 1.00 97.31 211 ALA A CA 1
ATOM 1613 C C . ALA A 1 211 ? 14.717 -8.274 -2.109 1.00 97.31 211 ALA A C 1
ATOM 1615 O O . ALA A 1 211 ? 14.197 -9.384 -1.996 1.00 97.31 211 ALA A O 1
ATOM 1616 N N . GLU A 1 212 ? 16.003 -8.088 -1.818 1.00 97.19 212 GLU A N 1
ATOM 1617 C CA . GLU A 1 212 ? 16.869 -9.171 -1.336 1.00 97.19 212 GLU A CA 1
ATOM 1618 C C . GLU A 1 212 ? 16.376 -9.730 0.006 1.00 97.19 212 GLU A C 1
ATOM 1620 O O . GLU A 1 212 ? 16.317 -10.946 0.180 1.00 97.19 212 GLU A O 1
ATOM 1625 N N . SER A 1 213 ? 15.913 -8.873 0.925 1.00 95.94 213 SER A N 1
ATOM 1626 C CA . SER A 1 213 ? 15.338 -9.313 2.206 1.00 95.94 213 SER A CA 1
ATOM 1627 C C . SER A 1 213 ? 14.039 -10.113 2.054 1.00 95.94 213 SER A C 1
ATOM 1629 O O . SER A 1 213 ? 13.691 -10.897 2.937 1.00 95.94 213 SER A O 1
ATOM 1631 N N . TYR A 1 214 ? 13.320 -9.943 0.940 1.00 95.62 214 TYR A N 1
ATOM 1632 C CA . TYR A 1 214 ? 12.147 -10.757 0.615 1.00 95.62 214 TYR A CA 1
ATOM 1633 C C . TYR A 1 214 ? 12.528 -12.133 0.060 1.00 95.62 214 TYR A C 1
ATOM 1635 O O . TYR A 1 214 ? 11.712 -13.051 0.110 1.00 95.62 214 TYR A O 1
ATOM 1643 N N . GLY A 1 215 ? 13.761 -12.285 -0.431 1.00 97.69 215 GLY A N 1
ATOM 1644 C CA . GLY A 1 215 ? 14.305 -13.533 -0.960 1.00 97.69 215 GLY A CA 1
ATOM 1645 C C . GLY A 1 215 ? 14.527 -13.547 -2.474 1.00 97.69 215 GLY A C 1
ATOM 1646 O O . GLY A 1 215 ? 14.845 -14.609 -3.013 1.00 97.69 215 GLY A O 1
ATOM 1647 N N . PHE A 1 216 ? 14.382 -12.413 -3.174 1.00 98.06 216 PHE A N 1
ATOM 1648 C CA . PHE A 1 216 ? 14.751 -12.339 -4.592 1.00 98.06 216 PHE A CA 1
ATOM 1649 C C . PHE A 1 216 ? 16.245 -12.632 -4.770 1.00 98.06 216 PHE A C 1
ATOM 1651 O O . PHE A 1 216 ? 17.084 -12.107 -4.041 1.00 98.06 216 PHE A O 1
ATOM 1658 N N . LYS A 1 217 ? 16.576 -13.486 -5.745 1.00 96.00 217 LYS A N 1
ATOM 1659 C CA . LYS A 1 217 ? 17.941 -14.007 -5.919 1.00 96.00 217 LYS A CA 1
ATOM 1660 C C . LYS A 1 217 ? 18.862 -13.012 -6.614 1.00 96.00 217 LYS A C 1
ATOM 1662 O O . LYS A 1 217 ? 19.912 -12.678 -6.077 1.00 96.00 217 LYS A O 1
ATOM 1667 N N . ASN A 1 218 ? 18.476 -12.565 -7.809 1.00 97.75 218 ASN A N 1
ATOM 1668 C CA . ASN A 1 218 ? 19.272 -11.651 -8.617 1.00 97.75 218 ASN A CA 1
ATOM 1669 C C . ASN A 1 218 ? 18.514 -10.333 -8.756 1.00 97.75 218 ASN A C 1
ATOM 1671 O O . ASN A 1 218 ? 17.646 -10.189 -9.615 1.00 97.75 218 ASN A O 1
ATOM 1675 N N . VAL A 1 219 ? 18.838 -9.385 -7.878 1.00 98.31 219 VAL A N 1
ATOM 1676 C CA . VAL A 1 219 ? 18.226 -8.055 -7.866 1.00 98.31 219 VAL A CA 1
ATOM 1677 C C . VAL A 1 219 ? 19.169 -7.055 -8.519 1.00 98.31 219 VAL A C 1
ATOM 1679 O O . VAL A 1 219 ? 20.257 -6.789 -7.994 1.00 98.31 219 VAL A O 1
ATOM 1682 N N . PHE A 1 220 ? 18.735 -6.492 -9.641 1.00 98.12 220 PHE A N 1
ATOM 1683 C CA . PHE A 1 220 ? 19.420 -5.433 -10.378 1.00 98.12 220 PHE A CA 1
ATOM 1684 C C . PHE A 1 220 ? 18.691 -4.101 -10.209 1.00 98.12 220 PHE A C 1
ATOM 1686 O O . PHE A 1 220 ? 17.504 -4.073 -9.888 1.00 98.12 220 PHE A O 1
ATOM 1693 N N . THR A 1 221 ? 19.393 -2.994 -10.428 1.00 97.38 221 THR A N 1
ATOM 1694 C CA . THR A 1 221 ? 18.816 -1.641 -10.415 1.00 97.38 221 THR A CA 1
ATOM 1695 C C . THR A 1 221 ? 19.170 -0.888 -11.700 1.00 97.38 221 THR A C 1
ATOM 1697 O O . THR A 1 221 ? 20.130 -1.261 -12.379 1.00 97.38 221 THR A O 1
ATOM 1700 N N . PRO A 1 222 ? 18.452 0.201 -12.038 1.00 96.31 222 PRO A N 1
ATOM 1701 C CA . PRO A 1 222 ? 18.812 1.058 -13.171 1.00 96.31 222 PRO A CA 1
ATOM 1702 C C . PRO A 1 222 ? 20.266 1.551 -13.127 1.00 96.31 222 PRO A C 1
ATOM 1704 O O . PRO A 1 222 ? 20.926 1.638 -14.162 1.00 96.31 222 PRO A O 1
ATOM 1707 N N . LEU A 1 223 ? 20.804 1.785 -11.923 1.00 95.69 223 LEU A N 1
ATOM 1708 C CA . LEU A 1 223 ? 22.201 2.181 -11.725 1.00 95.69 223 LEU A CA 1
ATOM 1709 C C . LEU A 1 223 ? 23.189 1.120 -12.249 1.00 95.69 223 LEU A C 1
ATOM 1711 O O . LEU A 1 223 ? 24.221 1.476 -12.814 1.00 95.69 223 LEU A O 1
ATOM 1715 N N . ASP A 1 224 ? 22.875 -0.174 -12.110 1.00 97.06 224 ASP A N 1
ATOM 1716 C CA . ASP A 1 224 ? 23.721 -1.261 -12.628 1.00 97.06 224 ASP A CA 1
ATOM 1717 C C . ASP A 1 224 ? 23.819 -1.209 -14.158 1.00 97.06 224 ASP A C 1
ATOM 1719 O O . ASP A 1 224 ? 24.898 -1.393 -14.725 1.00 97.06 224 ASP A O 1
ATOM 1723 N N . ILE A 1 225 ? 22.697 -0.933 -14.827 1.00 96.88 225 ILE A N 1
ATOM 1724 C CA . ILE A 1 225 ? 22.614 -0.844 -16.290 1.00 96.88 225 ILE A CA 1
ATOM 1725 C C . ILE A 1 225 ? 23.385 0.381 -16.791 1.00 96.88 225 ILE A C 1
ATOM 1727 O O . ILE A 1 225 ? 24.175 0.263 -17.728 1.00 96.88 225 ILE A O 1
ATOM 1731 N N . MET A 1 226 ? 23.240 1.528 -16.120 1.00 94.94 226 MET A N 1
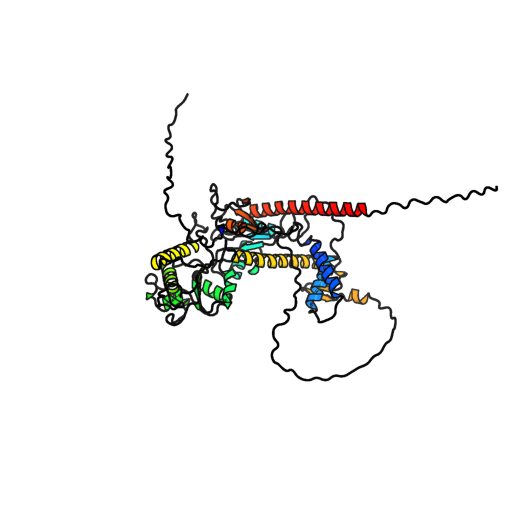ATOM 1732 C CA . MET A 1 226 ? 24.019 2.730 -16.440 1.00 94.94 226 MET A CA 1
ATOM 1733 C C . MET A 1 226 ? 25.523 2.518 -16.228 1.00 94.94 226 MET A C 1
ATOM 1735 O O . MET A 1 226 ? 26.328 3.009 -17.016 1.00 94.94 226 MET A O 1
ATOM 1739 N N . LYS A 1 227 ? 25.925 1.738 -15.213 1.00 95.69 227 LYS A N 1
ATOM 1740 C CA . LYS A 1 227 ? 27.339 1.390 -15.000 1.00 95.69 227 LYS A CA 1
ATOM 1741 C C . LYS A 1 227 ? 27.878 0.460 -16.080 1.00 95.69 227 LYS A C 1
ATOM 1743 O O . LYS A 1 227 ? 29.045 0.572 -16.452 1.00 95.69 227 LYS A O 1
ATOM 1748 N N . TRP A 1 228 ? 27.057 -0.480 -16.544 1.00 96.88 228 TRP A N 1
ATOM 1749 C CA . TRP A 1 228 ? 27.422 -1.401 -17.617 1.00 96.88 228 TRP A CA 1
ATOM 1750 C C . TRP A 1 228 ? 27.652 -0.664 -18.935 1.00 96.88 228 TRP A C 1
ATOM 1752 O O . TRP A 1 228 ? 28.677 -0.885 -19.582 1.00 96.88 228 TRP A O 1
ATOM 1762 N N . ASN A 1 229 ? 26.728 0.221 -19.314 1.00 95.38 229 ASN A N 1
ATOM 1763 C CA . ASN A 1 229 ? 26.857 1.036 -20.511 1.00 95.38 229 ASN A CA 1
ATOM 1764 C C . ASN A 1 229 ? 26.173 2.407 -20.331 1.00 95.38 229 ASN A C 1
ATOM 1766 O O . ASN A 1 229 ? 24.952 2.503 -20.481 1.00 95.38 229 ASN A O 1
ATOM 1770 N N . PRO A 1 230 ? 26.948 3.484 -20.096 1.00 92.56 230 PRO A N 1
ATOM 1771 C CA . PRO A 1 230 ? 26.404 4.834 -19.929 1.00 92.56 230 PRO A CA 1
ATOM 1772 C C . PRO A 1 230 ? 25.605 5.339 -21.138 1.00 92.56 230 PRO A C 1
ATOM 1774 O O . PRO A 1 230 ? 24.734 6.189 -20.993 1.00 92.56 230 PRO A O 1
ATOM 1777 N N . ALA A 1 231 ? 25.845 4.791 -22.336 1.00 92.94 231 ALA A N 1
ATOM 1778 C CA . ALA A 1 231 ? 25.130 5.196 -23.545 1.00 92.94 231 ALA A CA 1
ATOM 1779 C C . ALA A 1 231 ? 23.642 4.795 -23.552 1.00 92.94 231 ALA A C 1
ATOM 1781 O O . ALA A 1 231 ? 22.896 5.306 -24.384 1.00 92.94 231 ALA A O 1
ATOM 1782 N N . VAL A 1 232 ? 23.203 3.911 -22.644 1.00 92.62 232 VAL A N 1
ATOM 1783 C CA . VAL A 1 232 ? 21.786 3.521 -22.506 1.00 92.62 232 VAL A CA 1
ATOM 1784 C C . VAL A 1 232 ? 20.915 4.718 -22.115 1.00 92.62 232 VAL A C 1
ATOM 1786 O O . VAL A 1 232 ? 19.794 4.845 -22.595 1.00 92.62 232 VAL A O 1
ATOM 1789 N N . SER A 1 233 ? 21.426 5.624 -21.275 1.00 88.75 233 SER A N 1
ATOM 1790 C CA . SER A 1 233 ? 20.718 6.843 -20.878 1.00 88.75 233 SER A CA 1
ATOM 1791 C C . SER A 1 233 ? 21.658 8.049 -20.957 1.00 88.75 233 SER A C 1
ATOM 1793 O O . SER A 1 233 ? 22.390 8.312 -20.004 1.00 88.75 233 SER A O 1
ATOM 1795 N N . PRO A 1 234 ? 21.607 8.850 -22.037 1.00 83.12 234 PRO A N 1
ATOM 1796 C CA . PRO A 1 234 ? 22.523 9.976 -22.241 1.00 83.12 234 PRO A CA 1
ATOM 1797 C C . PRO A 1 234 ? 22.228 11.194 -21.346 1.00 83.12 234 PRO A C 1
ATOM 1799 O O . PRO A 1 234 ? 22.846 12.242 -21.509 1.00 83.12 234 PRO A O 1
ATOM 1802 N N . TYR A 1 235 ? 21.245 11.096 -20.448 1.00 81.31 235 TYR A N 1
ATOM 1803 C CA . TYR A 1 235 ? 20.729 12.221 -19.664 1.00 81.31 235 TYR A CA 1
ATOM 1804 C C . TYR A 1 235 ? 21.269 12.282 -18.231 1.00 81.31 235 TYR A C 1
ATOM 1806 O O . TYR A 1 235 ? 20.969 13.243 -17.524 1.00 81.31 235 TYR A O 1
ATOM 1814 N N . HIS A 1 236 ? 22.008 11.262 -17.781 1.00 88.00 236 HIS A N 1
ATOM 1815 C CA . HIS A 1 236 ? 22.492 11.168 -16.404 1.00 88.00 236 HIS A CA 1
ATOM 1816 C C . HIS A 1 236 ? 23.838 10.466 -16.326 1.00 88.00 236 HIS A C 1
ATOM 1818 O O . HIS A 1 236 ? 23.957 9.308 -16.722 1.00 88.00 236 HIS A O 1
ATOM 1824 N N . ASP A 1 237 ? 24.812 11.151 -15.740 1.00 89.94 237 ASP A N 1
ATOM 1825 C CA . ASP A 1 237 ? 26.077 10.550 -15.341 1.00 89.94 237 ASP A CA 1
ATOM 1826 C C . ASP A 1 237 ? 25.976 10.081 -13.887 1.00 89.94 237 ASP A C 1
ATOM 1828 O O . ASP A 1 237 ? 25.483 10.809 -13.022 1.00 89.94 237 ASP A O 1
ATOM 1832 N N . LEU A 1 238 ? 26.458 8.867 -13.612 1.00 92.19 238 LEU A N 1
ATOM 1833 C CA . LEU A 1 238 ? 26.471 8.321 -12.256 1.00 92.19 238 LEU A CA 1
ATOM 1834 C C . LEU A 1 238 ? 27.321 9.195 -11.328 1.00 92.19 238 LEU A C 1
ATOM 1836 O O . LEU A 1 238 ? 28.493 9.461 -11.592 1.00 92.19 238 LEU A O 1
ATOM 1840 N N . THR A 1 239 ? 26.733 9.588 -10.203 1.00 92.44 239 THR A N 1
ATOM 1841 C CA . THR A 1 239 ? 27.461 10.242 -9.110 1.00 92.44 239 THR A CA 1
ATOM 1842 C C . THR A 1 239 ? 28.322 9.237 -8.340 1.00 92.44 239 THR A C 1
ATOM 1844 O O . THR A 1 239 ? 28.049 8.038 -8.354 1.00 92.44 239 THR A O 1
ATOM 1847 N N . GLU A 1 240 ? 29.335 9.709 -7.603 1.00 92.81 240 GLU A N 1
ATOM 1848 C CA . GLU A 1 240 ? 30.189 8.839 -6.772 1.00 92.81 240 GLU A CA 1
ATOM 1849 C C . GLU A 1 240 ? 29.371 7.997 -5.772 1.00 92.81 240 GLU A C 1
ATOM 1851 O O . GLU A 1 240 ? 29.645 6.813 -5.580 1.00 92.81 240 GLU A O 1
ATOM 1856 N N . GLU A 1 241 ? 28.325 8.579 -5.174 1.00 90.94 241 GLU A N 1
ATOM 1857 C CA . GLU A 1 241 ? 27.423 7.881 -4.246 1.00 90.94 241 GLU A CA 1
ATOM 1858 C C . GLU A 1 241 ? 26.618 6.769 -4.938 1.00 90.94 241 GLU A C 1
ATOM 1860 O O . GLU A 1 241 ? 26.424 5.681 -4.383 1.00 90.94 241 GLU A O 1
ATOM 1865 N N . GLU A 1 242 ? 26.159 7.022 -6.166 1.00 93.19 242 GLU A N 1
ATOM 1866 C CA . GLU A 1 242 ? 25.436 6.041 -6.971 1.00 93.19 242 GLU A CA 1
ATOM 1867 C C . GLU A 1 242 ? 26.360 4.933 -7.468 1.00 93.19 242 GLU A C 1
ATOM 1869 O O . GLU A 1 242 ? 25.965 3.770 -7.423 1.00 93.19 242 GLU A O 1
ATOM 1874 N N . GLU A 1 243 ? 27.593 5.254 -7.876 1.00 92.25 243 GLU A N 1
ATOM 1875 C CA . GLU A 1 243 ? 28.569 4.266 -8.343 1.00 92.25 243 GLU A CA 1
ATOM 1876 C C . GLU A 1 243 ? 28.851 3.192 -7.287 1.00 92.25 243 GLU A C 1
ATOM 1878 O O . GLU A 1 243 ? 28.915 2.006 -7.621 1.00 92.25 243 GLU A O 1
ATOM 1883 N N . VAL A 1 244 ? 28.940 3.577 -6.009 1.00 93.94 244 VAL A N 1
ATOM 1884 C CA . VAL A 1 244 ? 29.115 2.643 -4.880 1.00 93.94 244 VAL A CA 1
ATOM 1885 C C . VAL A 1 244 ? 27.942 1.663 -4.761 1.00 93.94 244 VAL A C 1
ATOM 1887 O O . VAL A 1 244 ? 28.105 0.545 -4.269 1.00 93.94 244 VAL A O 1
ATOM 1890 N N . CYS A 1 245 ? 26.756 2.048 -5.234 1.00 92.62 245 CYS A N 1
ATOM 1891 C CA . CYS A 1 245 ? 25.568 1.204 -5.198 1.00 92.62 245 CYS A CA 1
ATOM 1892 C C . CYS A 1 245 ? 25.469 0.212 -6.374 1.00 92.62 245 CYS A C 1
ATOM 1894 O O . CYS A 1 245 ? 24.568 -0.636 -6.376 1.00 92.62 245 CYS A O 1
ATOM 1896 N N . THR A 1 246 ? 26.367 0.302 -7.360 1.00 94.88 246 THR A N 1
ATOM 1897 C CA . THR A 1 246 ? 26.306 -0.489 -8.598 1.00 94.88 246 THR A CA 1
ATOM 1898 C C . THR A 1 246 ? 26.953 -1.865 -8.473 1.00 94.88 246 THR A C 1
ATOM 1900 O O . THR A 1 246 ? 27.854 -2.108 -7.669 1.00 94.88 246 THR A O 1
ATOM 1903 N N . ARG A 1 247 ? 26.510 -2.788 -9.324 1.00 95.31 247 ARG A N 1
ATOM 1904 C CA . ARG A 1 247 ? 27.111 -4.102 -9.545 1.00 95.31 247 ARG A CA 1
ATOM 1905 C C . ARG A 1 247 ? 27.599 -4.204 -10.984 1.00 95.31 247 ARG A C 1
ATOM 1907 O O . ARG A 1 247 ? 26.917 -3.799 -11.920 1.00 95.31 247 ARG A O 1
ATOM 1914 N N . LYS A 1 248 ? 28.775 -4.806 -11.171 1.00 95.75 248 LYS A N 1
ATOM 1915 C CA . LYS A 1 248 ? 29.327 -5.065 -12.505 1.00 95.75 248 LYS A CA 1
ATOM 1916 C C . LYS A 1 248 ? 28.665 -6.301 -13.115 1.00 95.75 248 LYS A C 1
ATOM 1918 O O . LYS A 1 248 ? 28.945 -7.420 -12.691 1.00 95.75 248 LYS A O 1
ATOM 1923 N N . VAL A 1 249 ? 27.818 -6.088 -14.117 1.00 96.94 249 VAL A N 1
ATOM 1924 C CA . VAL A 1 249 ? 27.035 -7.127 -14.804 1.00 96.94 249 VAL A CA 1
ATOM 1925 C C . VAL A 1 249 ? 27.059 -6.853 -16.308 1.00 96.94 249 VAL A C 1
ATOM 1927 O O . VAL A 1 249 ? 27.134 -5.699 -16.716 1.00 96.94 249 VAL A O 1
ATOM 1930 N N . ASP A 1 250 ? 27.036 -7.901 -17.133 1.00 97.19 250 ASP A N 1
ATOM 1931 C CA . ASP A 1 250 ? 26.929 -7.783 -18.592 1.00 97.19 250 ASP A CA 1
ATOM 1932 C C . ASP A 1 250 ? 25.471 -7.996 -19.022 1.00 97.19 250 ASP A C 1
ATOM 1934 O O . ASP A 1 250 ? 25.007 -9.136 -19.144 1.00 97.19 250 ASP A O 1
ATOM 1938 N N . PHE A 1 251 ? 24.732 -6.902 -19.223 1.00 97.88 251 PHE A N 1
ATOM 1939 C CA . PHE A 1 251 ? 23.308 -6.957 -19.576 1.00 97.88 251 PHE A CA 1
ATOM 1940 C C . PHE A 1 251 ? 23.047 -7.333 -21.041 1.00 97.88 251 PHE A C 1
ATOM 1942 O O . PHE A 1 251 ? 21.908 -7.635 -21.380 1.00 97.88 251 PHE A O 1
ATOM 1949 N N . SER A 1 252 ? 24.086 -7.455 -21.881 1.00 96.75 252 SER A N 1
ATOM 1950 C CA . SER A 1 252 ? 23.945 -8.078 -23.212 1.00 96.75 252 SER A CA 1
ATOM 1951 C C . SER A 1 252 ? 23.707 -9.592 -23.153 1.00 96.75 252 SER A C 1
ATOM 1953 O O . SER A 1 252 ? 23.374 -10.212 -24.160 1.00 96.75 252 SER A O 1
ATOM 1955 N N . LYS A 1 253 ? 23.918 -10.210 -21.982 1.00 96.19 253 LYS A N 1
ATOM 1956 C CA . LYS A 1 253 ? 23.798 -11.664 -21.764 1.00 96.19 253 LYS A CA 1
ATOM 1957 C C . LYS A 1 253 ? 22.911 -12.031 -20.582 1.00 96.19 253 LYS A C 1
ATOM 1959 O O . LYS A 1 253 ? 22.658 -13.212 -20.357 1.00 96.19 253 LYS A O 1
ATOM 1964 N N . THR A 1 254 ? 22.506 -11.043 -19.793 1.00 97.75 254 THR A N 1
ATOM 1965 C CA . THR A 1 254 ? 21.746 -11.255 -18.563 1.00 97.75 254 THR A CA 1
ATOM 1966 C C . THR A 1 254 ? 20.306 -10.822 -18.812 1.00 97.75 254 THR A C 1
ATOM 1968 O O . THR A 1 254 ? 20.072 -9.616 -18.876 1.00 97.75 254 THR A O 1
ATOM 1971 N N . PRO A 1 255 ? 19.355 -11.761 -18.961 1.00 98.00 255 PRO A N 1
ATOM 1972 C CA . PRO A 1 255 ? 17.953 -11.410 -19.144 1.00 98.00 255 PRO A CA 1
ATOM 1973 C C . PRO A 1 255 ? 17.358 -10.874 -17.840 1.00 98.00 255 PRO A C 1
ATOM 1975 O O . PRO A 1 255 ? 17.676 -11.373 -16.754 1.00 98.00 255 PRO A O 1
ATOM 1978 N N . ILE A 1 256 ? 16.492 -9.873 -17.950 1.00 98.62 256 ILE A N 1
ATOM 1979 C CA . ILE A 1 256 ? 15.619 -9.408 -16.872 1.00 98.62 256 ILE A CA 1
ATOM 1980 C C . ILE A 1 256 ? 14.261 -10.091 -17.028 1.00 98.62 256 ILE A C 1
ATOM 1982 O O . ILE A 1 256 ? 13.594 -9.888 -18.032 1.00 98.62 256 ILE A O 1
ATOM 1986 N N . ASP A 1 257 ? 13.831 -10.859 -16.029 1.00 98.31 257 ASP A N 1
ATOM 1987 C CA . ASP A 1 257 ? 12.579 -11.624 -16.095 1.00 98.31 257 ASP A CA 1
ATOM 1988 C C . ASP A 1 257 ? 11.352 -10.748 -15.773 1.00 98.31 257 ASP A C 1
ATOM 1990 O O . ASP A 1 257 ? 10.257 -10.978 -16.282 1.00 98.31 257 ASP A O 1
ATOM 1994 N N . ALA A 1 258 ? 11.524 -9.752 -14.897 1.00 98.44 258 ALA A N 1
ATOM 1995 C CA . ALA A 1 258 ? 10.468 -8.827 -14.494 1.00 98.44 258 ALA A CA 1
ATOM 1996 C C . ALA A 1 258 ? 11.026 -7.471 -14.052 1.00 98.44 258 ALA A C 1
ATOM 1998 O O . ALA A 1 258 ? 12.091 -7.377 -13.432 1.00 98.44 258 ALA A O 1
ATOM 1999 N N . ILE A 1 259 ? 10.252 -6.420 -14.314 1.00 98.62 259 ILE A N 1
ATOM 2000 C CA . ILE A 1 259 ? 10.503 -5.056 -13.852 1.00 98.62 259 ILE A CA 1
ATOM 2001 C C . ILE A 1 259 ? 9.580 -4.779 -12.666 1.00 98.62 259 ILE A C 1
ATOM 2003 O O . ILE A 1 259 ? 8.363 -4.924 -12.767 1.00 98.62 259 ILE A O 1
ATOM 2007 N N . MET A 1 260 ? 10.140 -4.354 -11.537 1.00 97.81 260 MET A N 1
ATOM 2008 C CA . MET A 1 260 ? 9.399 -4.085 -10.307 1.00 97.81 260 MET A CA 1
ATOM 2009 C C . MET A 1 260 ? 9.673 -2.668 -9.811 1.00 97.81 260 MET A C 1
ATOM 2011 O O . MET A 1 260 ? 10.739 -2.365 -9.279 1.00 97.81 260 MET A O 1
ATOM 2015 N N . VAL A 1 261 ? 8.688 -1.790 -9.949 1.00 96.94 261 VAL A N 1
ATOM 2016 C CA . VAL A 1 261 ? 8.746 -0.412 -9.458 1.00 96.94 261 VAL A CA 1
ATOM 2017 C C . VAL A 1 261 ? 8.303 -0.403 -7.994 1.00 96.94 261 VAL A C 1
ATOM 2019 O O . VAL A 1 261 ? 7.110 -0.385 -7.693 1.00 96.94 261 VAL A O 1
ATOM 2022 N N . PHE A 1 262 ? 9.272 -0.479 -7.077 1.00 95.75 262 PHE A N 1
ATOM 2023 C CA . PHE A 1 262 ? 9.040 -0.594 -5.628 1.00 95.75 262 PHE A CA 1
ATOM 2024 C C . PHE A 1 262 ? 8.699 0.747 -4.973 1.00 95.75 262 PHE A C 1
ATOM 2026 O O . PHE A 1 262 ? 7.962 0.789 -3.988 1.00 95.75 262 P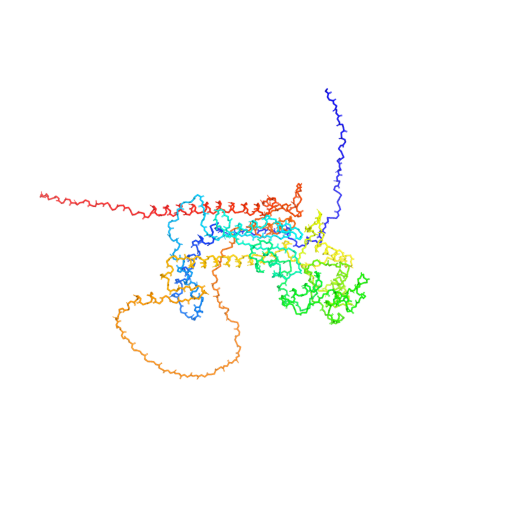HE A O 1
ATOM 2033 N N . ALA A 1 263 ? 9.260 1.837 -5.488 1.00 92.88 263 ALA A N 1
ATOM 2034 C CA . ALA A 1 263 ? 9.068 3.187 -4.974 1.00 92.88 263 ALA A CA 1
ATOM 2035 C C . ALA A 1 263 ? 9.204 4.207 -6.111 1.00 92.88 263 ALA A C 1
ATOM 2037 O O . ALA A 1 263 ? 9.565 3.851 -7.233 1.00 92.88 263 ALA A O 1
ATOM 2038 N N . ASP A 1 264 ? 8.933 5.481 -5.831 1.00 89.25 264 ASP A N 1
ATOM 2039 C CA . ASP A 1 264 ? 9.127 6.539 -6.819 1.00 89.25 264 ASP A CA 1
ATOM 2040 C C . ASP A 1 264 ? 10.576 6.592 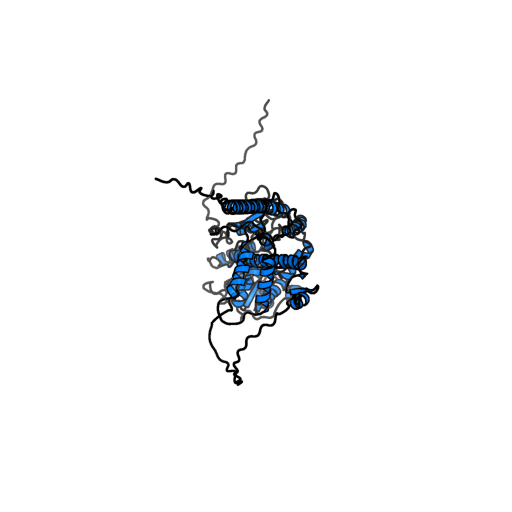-7.322 1.00 89.25 264 ASP A C 1
ATOM 2042 O O . ASP A 1 264 ? 11.537 6.622 -6.539 1.00 89.25 264 ASP A O 1
ATOM 2046 N N . SER A 1 265 ? 10.711 6.636 -8.649 1.00 89.38 265 SER A N 1
ATOM 2047 C CA . SER A 1 265 ? 11.967 6.931 -9.338 1.00 89.38 265 SER A CA 1
ATOM 2048 C C . SER A 1 265 ? 12.462 8.331 -8.979 1.00 89.38 265 SER A C 1
ATOM 2050 O O . SER A 1 265 ? 11.680 9.282 -8.879 1.00 89.38 265 SER A O 1
ATOM 2052 N N . ARG A 1 266 ? 13.782 8.461 -8.813 1.00 88.62 266 ARG A N 1
ATOM 2053 C CA . ARG A 1 266 ? 14.461 9.749 -8.599 1.00 88.62 266 ARG A CA 1
ATOM 2054 C C . ARG A 1 266 ? 14.998 10.360 -9.886 1.00 88.62 266 ARG A C 1
ATOM 2056 O O . ARG A 1 266 ? 15.258 11.558 -9.905 1.00 88.62 266 ARG A O 1
ATOM 2063 N N . ASN A 1 267 ? 15.093 9.570 -10.952 1.00 90.44 267 ASN A N 1
ATOM 2064 C CA . ASN A 1 267 ? 15.512 10.018 -12.267 1.00 90.44 267 ASN A CA 1
ATOM 2065 C C . ASN A 1 267 ? 14.588 9.430 -13.336 1.00 90.44 267 ASN A C 1
ATOM 2067 O O . ASN A 1 267 ? 14.856 8.381 -13.917 1.00 90.44 267 ASN A O 1
ATOM 2071 N N . TRP A 1 268 ? 13.477 10.123 -13.584 1.00 91.81 268 TRP A N 1
ATOM 2072 C CA . TRP A 1 268 ? 12.450 9.639 -14.502 1.00 91.81 268 TRP A CA 1
ATOM 2073 C C . TRP A 1 268 ? 12.976 9.457 -15.923 1.00 91.81 268 TRP A C 1
ATOM 2075 O O . TRP A 1 268 ? 12.568 8.509 -16.573 1.00 91.81 268 TRP A O 1
ATOM 2085 N N . ALA A 1 269 ? 13.875 10.314 -16.410 1.00 92.25 269 ALA A N 1
ATOM 2086 C CA . ALA A 1 269 ? 14.389 10.187 -17.771 1.00 92.25 269 ALA A CA 1
ATOM 2087 C C . ALA A 1 269 ? 15.196 8.890 -17.947 1.00 92.25 269 ALA A C 1
ATOM 2089 O O . ALA A 1 269 ? 14.912 8.108 -18.853 1.00 92.25 269 ALA A O 1
ATOM 2090 N N . ALA A 1 270 ? 16.152 8.637 -17.047 1.00 93.50 270 ALA A N 1
ATOM 2091 C CA . ALA A 1 270 ? 16.997 7.448 -17.110 1.00 93.50 270 ALA A CA 1
ATOM 2092 C C . ALA A 1 270 ? 16.204 6.161 -16.851 1.00 93.50 270 ALA A C 1
ATOM 2094 O O . ALA A 1 270 ? 16.287 5.206 -17.626 1.00 93.50 270 ALA A O 1
ATOM 2095 N N . ASP A 1 271 ? 15.385 6.152 -15.797 1.00 95.06 271 ASP A N 1
ATOM 2096 C CA . ASP A 1 271 ? 14.616 4.967 -15.427 1.00 95.06 271 ASP A CA 1
ATOM 2097 C C . ASP A 1 271 ? 13.562 4.636 -16.493 1.00 95.06 271 ASP A C 1
ATOM 2099 O O . ASP A 1 271 ? 13.396 3.467 -16.835 1.00 95.06 271 ASP A O 1
ATOM 2103 N N . GLN A 1 272 ? 12.879 5.638 -17.069 1.00 95.06 272 GLN A N 1
ATOM 2104 C CA . GLN A 1 272 ? 11.918 5.399 -18.153 1.00 95.06 272 GLN A CA 1
ATOM 2105 C C . GLN A 1 272 ? 12.595 4.851 -19.408 1.00 95.06 272 GLN A C 1
ATOM 2107 O O . GLN A 1 272 ? 12.052 3.926 -20.007 1.00 95.06 272 GLN A O 1
ATOM 2112 N N . GLN A 1 273 ? 13.765 5.375 -19.792 1.00 95.81 273 GLN A N 1
ATOM 2113 C CA . GLN A 1 273 ? 14.510 4.878 -20.951 1.00 95.81 273 GLN A CA 1
ATOM 2114 C C . GLN A 1 273 ? 14.859 3.392 -20.788 1.00 95.81 273 GLN A C 1
ATOM 2116 O O . GLN A 1 273 ? 14.578 2.592 -21.678 1.00 95.81 273 GLN A O 1
ATOM 2121 N N . ILE A 1 274 ? 15.397 3.013 -19.625 1.00 97.44 274 ILE A N 1
ATOM 2122 C CA . ILE A 1 274 ? 15.756 1.624 -19.306 1.00 97.44 274 ILE A CA 1
ATOM 2123 C C . ILE A 1 274 ? 14.518 0.720 -19.286 1.00 97.44 274 ILE A C 1
ATOM 2125 O O . ILE A 1 274 ? 14.535 -0.369 -19.858 1.00 97.44 274 ILE A O 1
ATOM 2129 N N . ILE A 1 275 ? 13.433 1.164 -18.642 1.00 97.88 275 ILE A N 1
ATOM 2130 C CA . ILE A 1 275 ? 12.179 0.404 -18.583 1.00 97.88 275 ILE A CA 1
ATOM 2131 C C . ILE A 1 275 ? 11.628 0.163 -19.990 1.00 97.88 275 ILE A C 1
ATOM 2133 O O . ILE A 1 275 ? 11.271 -0.966 -20.314 1.00 97.88 275 ILE A O 1
ATOM 2137 N N . LEU A 1 276 ? 11.549 1.204 -20.822 1.00 97.25 276 LEU A N 1
ATOM 2138 C CA . LEU A 1 276 ? 11.009 1.098 -22.177 1.00 97.25 276 LEU A CA 1
ATOM 2139 C C . LEU A 1 276 ? 11.869 0.194 -23.059 1.00 97.25 276 LEU A C 1
ATOM 2141 O O . LEU A 1 276 ? 11.312 -0.630 -23.775 1.00 97.25 276 LEU A O 1
ATOM 2145 N N . GLU A 1 277 ? 13.198 0.295 -22.984 1.00 96.75 277 GLU A N 1
ATOM 2146 C CA . GLU A 1 277 ? 14.083 -0.595 -23.742 1.00 96.75 277 GLU A CA 1
ATOM 2147 C C . GLU A 1 277 ? 13.861 -2.061 -23.356 1.00 96.75 277 GLU A C 1
ATOM 2149 O O . GLU A 1 277 ? 13.691 -2.903 -24.233 1.00 96.75 277 GLU A O 1
ATOM 2154 N N . LEU A 1 278 ? 13.764 -2.364 -22.058 1.00 98.31 278 LEU A N 1
ATOM 2155 C CA . LEU A 1 278 ? 13.475 -3.722 -21.598 1.00 98.31 278 LEU A CA 1
ATOM 2156 C C . LEU A 1 278 ? 12.096 -4.202 -22.052 1.00 98.31 278 LEU A C 1
ATOM 2158 O O . LEU A 1 278 ? 11.993 -5.304 -22.583 1.00 98.31 278 LEU A O 1
ATOM 2162 N N . LEU A 1 279 ? 11.049 -3.386 -21.912 1.00 98.06 279 LEU A N 1
ATOM 2163 C CA . LEU A 1 279 ? 9.695 -3.727 -22.373 1.00 98.06 279 LEU A CA 1
ATOM 2164 C C . LEU A 1 279 ? 9.632 -4.030 -23.878 1.00 98.06 279 LEU A C 1
ATOM 2166 O O . LEU A 1 279 ? 8.772 -4.791 -24.316 1.00 98.06 279 LEU A O 1
ATOM 2170 N N . LEU A 1 280 ? 10.522 -3.426 -24.665 1.00 97.50 280 LEU A N 1
ATOM 2171 C CA . LEU A 1 280 ? 10.621 -3.617 -26.111 1.00 97.50 280 LEU A CA 1
ATOM 2172 C C . LEU A 1 280 ? 11.670 -4.664 -26.508 1.00 97.50 280 LEU A C 1
ATOM 2174 O O . LEU A 1 280 ? 11.811 -4.943 -27.695 1.00 97.50 280 LEU A O 1
ATOM 2178 N N . SER A 1 281 ? 12.402 -5.237 -25.555 1.00 97.94 281 SER A N 1
ATOM 2179 C CA . SER A 1 281 ? 13.469 -6.207 -25.809 1.00 97.94 281 SER A CA 1
ATOM 2180 C C . SER A 1 281 ? 12.941 -7.616 -26.100 1.00 97.94 281 SER A C 1
ATOM 2182 O O .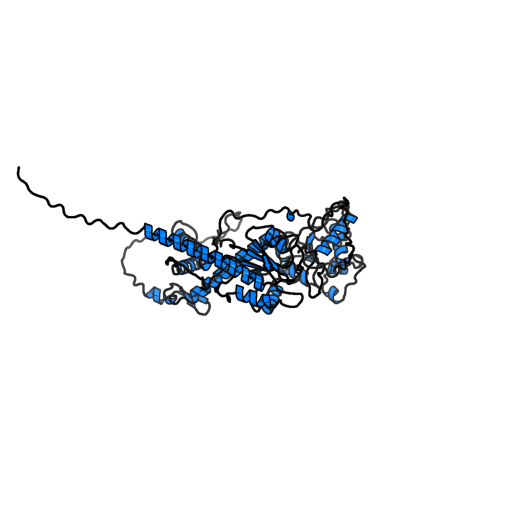 SER A 1 281 ? 11.764 -7.916 -25.905 1.00 97.94 281 SER A O 1
ATOM 2184 N N . VAL A 1 282 ? 13.828 -8.489 -26.577 1.00 97.94 282 VAL A N 1
ATOM 2185 C CA . VAL A 1 282 ? 13.601 -9.936 -26.657 1.00 97.94 282 VAL A CA 1
ATOM 2186 C C . VAL A 1 282 ? 14.076 -10.561 -25.348 1.00 97.94 282 VAL A C 1
ATOM 2188 O O . VAL A 1 282 ? 15.248 -10.420 -24.988 1.00 97.94 282 VAL A O 1
ATOM 2191 N N . ASP A 1 283 ? 13.171 -11.236 -24.637 1.00 96.38 283 ASP A N 1
ATOM 2192 C CA . ASP A 1 283 ? 13.442 -11.967 -23.392 1.00 96.38 283 ASP A CA 1
ATOM 2193 C C . ASP A 1 283 ? 14.159 -11.127 -22.311 1.00 96.38 283 ASP A C 1
ATOM 2195 O O . ASP A 1 283 ? 14.974 -11.632 -21.536 1.00 96.38 283 ASP A O 1
ATOM 2199 N N . GLY A 1 284 ? 13.898 -9.815 -22.268 1.00 97.50 284 GLY A N 1
ATOM 2200 C CA . GLY A 1 284 ? 14.467 -8.925 -21.253 1.00 97.50 284 GLY A CA 1
ATOM 2201 C C . GLY A 1 284 ? 15.967 -8.657 -21.394 1.00 97.50 284 GLY A C 1
ATOM 2202 O O . GLY A 1 284 ? 16.604 -8.285 -20.406 1.00 97.50 284 GLY A O 1
ATOM 2203 N N . VAL A 1 285 ? 16.561 -8.879 -22.572 1.00 98.12 285 VAL A N 1
ATOM 2204 C CA . VAL A 1 285 ? 17.997 -8.665 -22.818 1.00 98.12 285 VAL A CA 1
ATOM 2205 C C . VAL A 1 285 ? 18.245 -7.281 -23.426 1.00 98.12 285 VAL A C 1
ATOM 2207 O O . VAL A 1 285 ? 17.753 -6.971 -24.513 1.00 98.12 285 VAL A O 1
ATOM 2210 N N . MET A 1 286 ? 19.066 -6.461 -22.763 1.00 97.69 286 MET A N 1
ATOM 2211 C CA . MET A 1 286 ? 19.402 -5.104 -23.222 1.00 97.69 286 MET A CA 1
ATOM 2212 C C . MET A 1 286 ? 20.060 -5.108 -24.612 1.00 97.69 286 MET A C 1
ATOM 2214 O O . MET A 1 286 ? 20.858 -5.993 -24.932 1.00 97.69 286 MET A O 1
ATOM 2218 N N . GLY A 1 287 ? 19.761 -4.096 -25.433 1.00 96.44 287 GLY A N 1
ATOM 2219 C CA . GLY A 1 287 ? 20.263 -3.985 -26.807 1.00 96.44 287 GLY A CA 1
ATOM 2220 C C . GLY A 1 287 ? 19.580 -4.897 -27.836 1.00 96.44 287 GLY A C 1
ATOM 2221 O O . GLY A 1 287 ? 20.023 -4.954 -28.985 1.00 96.44 287 GLY A O 1
ATOM 2222 N N . THR A 1 288 ? 18.515 -5.607 -27.458 1.00 97.56 288 THR A N 1
ATOM 2223 C CA . THR A 1 288 ? 17.663 -6.366 -28.388 1.00 97.56 288 THR A CA 1
ATOM 2224 C C . THR A 1 288 ? 16.339 -5.636 -28.630 1.00 97.56 288 THR A C 1
ATOM 2226 O O . THR A 1 288 ? 15.944 -4.782 -27.842 1.00 97.56 288 THR A O 1
ATOM 2229 N N . LEU A 1 289 ? 15.652 -5.952 -29.733 1.00 96.88 289 LEU A N 1
ATOM 2230 C CA . LEU A 1 289 ? 14.362 -5.351 -30.083 1.00 96.88 289 LEU A CA 1
ATOM 2231 C C . LEU A 1 289 ? 13.393 -6.433 -30.565 1.00 96.88 289 LEU A C 1
ATOM 2233 O O . LEU A 1 289 ? 13.622 -7.065 -31.601 1.00 96.88 289 LEU A O 1
ATOM 2237 N N . SER A 1 290 ? 12.308 -6.621 -29.822 1.00 96.44 290 SER A N 1
ATOM 2238 C CA . SER A 1 290 ? 11.191 -7.481 -30.191 1.00 96.44 290 SER A CA 1
ATOM 2239 C C . SER A 1 290 ? 10.462 -6.901 -31.398 1.00 96.44 290 SER A C 1
ATOM 2241 O O . SER A 1 290 ? 10.173 -5.707 -31.474 1.00 96.44 290 SER A O 1
ATOM 2243 N N . LYS A 1 291 ? 10.133 -7.766 -32.360 1.00 94.00 291 LYS A N 1
ATOM 2244 C CA . LYS A 1 291 ? 9.365 -7.375 -33.556 1.00 94.00 291 LYS A CA 1
ATOM 2245 C C . LYS A 1 291 ? 7.871 -7.263 -33.275 1.00 94.00 291 LYS A C 1
ATOM 2247 O O . LYS A 1 291 ? 7.146 -6.611 -34.021 1.00 94.00 291 LYS A O 1
ATOM 2252 N N . THR A 1 292 ? 7.413 -7.957 -32.244 1.00 92.88 292 THR A N 1
ATOM 2253 C CA . THR A 1 292 ? 6.012 -8.071 -31.846 1.00 92.88 292 THR A CA 1
ATOM 2254 C C . THR A 1 292 ? 5.710 -7.257 -30.592 1.00 92.88 292 THR A C 1
ATOM 2256 O O . THR A 1 292 ? 4.537 -6.984 -30.337 1.00 92.88 292 THR A O 1
ATOM 2259 N N . PHE A 1 293 ? 6.731 -6.795 -29.865 1.00 92.81 293 PHE A N 1
ATOM 2260 C CA . PHE A 1 293 ? 6.622 -6.011 -28.629 1.00 92.81 293 PHE A CA 1
ATOM 2261 C C . PHE A 1 293 ? 5.929 -6.757 -27.476 1.00 92.81 293 PHE A C 1
ATOM 2263 O O . PHE A 1 293 ? 5.377 -6.125 -26.578 1.00 92.81 293 PHE A O 1
ATOM 2270 N N . ASP A 1 294 ? 5.915 -8.090 -27.514 1.00 90.75 294 ASP A N 1
ATOM 2271 C CA . ASP A 1 294 ? 5.292 -8.970 -26.514 1.00 90.75 294 ASP A CA 1
ATOM 2272 C C . ASP A 1 294 ? 6.269 -9.983 -25.888 1.00 90.75 294 ASP A C 1
ATOM 2274 O O . ASP A 1 294 ? 5.858 -10.765 -25.035 1.00 90.75 294 ASP A O 1
ATOM 2278 N N . GLU A 1 295 ? 7.548 -9.936 -26.274 1.00 95.00 295 GLU A N 1
ATOM 2279 C CA . GLU A 1 295 ? 8.632 -10.790 -25.755 1.00 95.00 295 GLU A CA 1
ATOM 2280 C C . GLU A 1 295 ? 9.387 -10.147 -24.575 1.00 95.00 295 GLU A C 1
ATOM 2282 O O . GLU A 1 295 ? 10.254 -10.775 -23.970 1.00 95.00 295 GLU A O 1
ATOM 2287 N N . GLY A 1 296 ? 9.085 -8.884 -24.259 1.00 96.44 296 GLY A N 1
ATOM 2288 C CA . GLY A 1 296 ? 9.672 -8.173 -23.127 1.00 96.44 296 GLY A CA 1
ATOM 2289 C C . GLY A 1 296 ? 9.142 -8.676 -21.775 1.00 96.44 296 GLY A C 1
ATOM 2290 O O . GLY A 1 296 ? 8.102 -9.337 -21.709 1.00 96.44 296 GLY A O 1
ATOM 2291 N N . PRO A 1 297 ? 9.826 -8.340 -20.669 1.00 97.69 297 PRO A N 1
ATOM 2292 C CA . PRO A 1 297 ? 9.418 -8.754 -19.339 1.00 97.69 297 PRO A CA 1
ATOM 2293 C C . PRO A 1 297 ? 8.146 -8.040 -18.881 1.00 97.69 297 PRO A C 1
ATOM 2295 O O . PRO A 1 297 ? 7.822 -6.931 -19.312 1.00 97.69 297 PRO A O 1
ATOM 2298 N N . GLU A 1 298 ? 7.451 -8.649 -17.924 1.00 97.12 298 GLU A N 1
ATOM 2299 C CA . GLU A 1 298 ? 6.311 -8.010 -17.275 1.00 97.12 298 GLU A CA 1
ATOM 2300 C C . GLU A 1 298 ? 6.754 -6.859 -16.359 1.00 97.12 298 GLU A C 1
ATOM 2302 O O . GLU A 1 298 ? 7.802 -6.918 -15.709 1.00 97.12 298 GLU A O 1
ATOM 2307 N N . ILE A 1 299 ? 5.910 -5.828 -16.256 1.00 97.50 299 ILE A N 1
ATOM 2308 C CA . ILE A 1 299 ? 6.122 -4.687 -15.363 1.00 97.50 299 ILE A CA 1
ATOM 2309 C C . ILE A 1 299 ? 5.092 -4.643 -14.236 1.00 97.50 299 ILE A C 1
ATOM 2311 O O . ILE A 1 299 ? 3.880 -4.744 -14.451 1.00 97.50 299 ILE A O 1
ATOM 2315 N N . TYR A 1 300 ? 5.601 -4.449 -13.024 1.00 96.75 300 TYR A N 1
ATOM 2316 C CA . TYR A 1 300 ? 4.850 -4.407 -11.782 1.00 96.75 300 TYR A CA 1
ATOM 2317 C C . TYR A 1 300 ? 5.050 -3.066 -11.079 1.00 96.75 300 TYR A C 1
ATOM 2319 O O . TYR A 1 300 ? 6.184 -2.660 -10.831 1.00 96.75 300 TYR A O 1
ATOM 2327 N N . PHE A 1 301 ? 3.960 -2.403 -10.697 1.00 95.88 301 PHE A N 1
ATOM 2328 C CA . PHE A 1 301 ? 3.995 -1.169 -9.907 1.00 95.88 301 PHE A CA 1
ATOM 2329 C C . PHE A 1 301 ? 3.489 -1.425 -8.489 1.00 95.88 301 PHE A C 1
ATOM 2331 O O . PHE A 1 301 ? 2.452 -2.062 -8.303 1.00 95.88 301 PHE A O 1
ATOM 2338 N N . ALA A 1 302 ? 4.213 -0.919 -7.488 1.00 95.00 302 ALA A N 1
ATOM 2339 C CA . ALA A 1 302 ? 3.852 -1.035 -6.074 1.00 95.00 302 ALA A CA 1
ATOM 2340 C C . ALA A 1 302 ? 2.534 -0.330 -5.737 1.00 95.00 302 ALA A C 1
ATOM 2342 O O . ALA A 1 302 ? 1.833 -0.753 -4.823 1.00 95.00 302 ALA A O 1
ATOM 2343 N N . HIS A 1 303 ? 2.195 0.729 -6.469 1.00 91.19 303 HIS A N 1
ATOM 2344 C CA . HIS A 1 303 ? 0.909 1.413 -6.408 1.00 91.19 303 HIS A CA 1
ATOM 2345 C C . HIS A 1 303 ? 0.697 2.264 -7.665 1.00 91.19 303 HIS A C 1
ATOM 2347 O O . HIS A 1 303 ? 1.615 2.459 -8.462 1.00 91.19 303 HIS A O 1
ATOM 2353 N N . SER A 1 304 ? -0.513 2.796 -7.833 1.00 87.75 304 SER A N 1
ATOM 2354 C CA . SER A 1 304 ? -0.872 3.637 -8.984 1.00 87.75 304 SER A CA 1
ATOM 2355 C C . SER A 1 304 ? -1.400 5.011 -8.577 1.00 87.75 304 SER A C 1
ATOM 2357 O O . SER A 1 304 ? -2.106 5.653 -9.355 1.00 87.75 304 SER A O 1
ATOM 2359 N N . ASP A 1 305 ? -1.062 5.482 -7.373 1.00 86.56 305 ASP A N 1
ATOM 2360 C CA . ASP A 1 305 ? -1.464 6.824 -6.947 1.00 86.56 305 ASP A CA 1
ATOM 2361 C C . ASP A 1 305 ? -0.839 7.864 -7.868 1.00 86.56 305 ASP A C 1
ATOM 2363 O O . ASP A 1 305 ? 0.383 7.952 -8.027 1.00 86.56 305 ASP A O 1
ATOM 2367 N N . PHE A 1 306 ? -1.703 8.656 -8.492 1.00 87.00 306 PHE A N 1
ATOM 2368 C CA . PHE A 1 306 ? -1.272 9.723 -9.378 1.00 87.00 306 PHE A CA 1
ATOM 2369 C C . PHE A 1 306 ? -0.676 10.890 -8.588 1.00 87.00 306 PHE A C 1
ATOM 2371 O O . PHE A 1 306 ? 0.337 11.456 -9.000 1.00 87.00 306 PHE A O 1
ATOM 2378 N N . ILE A 1 307 ? -1.286 11.216 -7.444 1.00 86.31 307 ILE A N 1
ATOM 2379 C CA . ILE A 1 307 ? -0.858 12.284 -6.543 1.00 86.31 307 ILE A CA 1
ATOM 2380 C C . ILE A 1 307 ? -0.775 11.808 -5.094 1.00 86.31 307 ILE A C 1
ATOM 2382 O O . ILE A 1 307 ? -1.504 10.906 -4.698 1.00 86.31 307 ILE A O 1
ATOM 2386 N N . TRP A 1 308 ? 0.078 12.461 -4.307 1.00 80.06 308 TRP A N 1
ATOM 2387 C CA . TRP A 1 308 ? 0.202 12.244 -2.865 1.00 80.06 308 TRP A CA 1
ATOM 2388 C C . TRP A 1 308 ? 0.535 13.547 -2.119 1.00 80.06 308 TRP A C 1
ATOM 2390 O O . TRP A 1 308 ? 0.967 14.542 -2.723 1.00 80.06 308 TRP A O 1
ATOM 2400 N N . ALA A 1 309 ? 0.306 13.555 -0.803 1.00 76.00 309 ALA A N 1
ATOM 2401 C CA . ALA A 1 309 ? 0.531 14.707 0.068 1.00 76.00 309 ALA A CA 1
ATOM 2402 C C . ALA A 1 309 ? 1.954 14.729 0.655 1.00 76.00 309 ALA A C 1
ATOM 2404 O O . ALA A 1 309 ? 2.446 13.737 1.187 1.00 76.00 309 ALA A O 1
ATOM 2405 N N . THR A 1 310 ? 2.606 15.895 0.619 1.00 79.31 310 THR A N 1
ATOM 2406 C CA . THR A 1 310 ? 3.927 16.123 1.236 1.00 79.31 310 THR A CA 1
ATOM 2407 C C . THR A 1 310 ? 3.874 17.295 2.220 1.00 79.31 310 THR A C 1
ATOM 2409 O O . THR A 1 310 ? 2.805 17.816 2.534 1.00 79.31 310 THR A O 1
ATOM 2412 N N . ASN A 1 311 ? 5.028 17.754 2.711 1.00 76.00 311 ASN A N 1
ATOM 2413 C CA . ASN A 1 311 ? 5.121 19.002 3.475 1.00 76.00 311 ASN A CA 1
ATOM 2414 C C . ASN A 1 311 ? 4.917 20.269 2.620 1.00 76.00 311 ASN A C 1
ATOM 2416 O O . ASN A 1 311 ? 4.931 21.379 3.152 1.00 76.00 311 ASN A O 1
ATOM 2420 N N . TYR A 1 312 ? 4.738 20.139 1.303 1.00 81.62 312 TYR A N 1
ATOM 2421 C CA . TYR A 1 312 ? 4.376 21.259 0.443 1.00 81.62 312 TYR A CA 1
ATOM 2422 C C . TYR A 1 312 ? 2.857 21.511 0.429 1.00 81.62 312 TYR A C 1
ATOM 2424 O O . TYR A 1 312 ? 2.055 20.627 0.708 1.00 81.62 312 TYR A O 1
ATOM 2432 N N . LYS A 1 313 ? 2.445 22.736 0.072 1.00 79.19 313 LYS A N 1
ATOM 2433 C CA . LYS A 1 313 ? 1.032 23.169 0.084 1.00 79.19 313 LYS A CA 1
ATOM 2434 C C . LYS A 1 313 ? 0.145 22.514 -0.982 1.00 79.19 313 LYS A C 1
ATOM 2436 O O . LYS A 1 313 ? -1.066 22.493 -0.824 1.00 79.19 313 LYS A O 1
ATOM 2441 N N . LEU A 1 314 ? 0.741 22.048 -2.074 1.00 84.56 314 LEU A N 1
ATOM 2442 C CA . LEU A 1 314 ? 0.073 21.395 -3.202 1.00 84.56 314 LEU A CA 1
ATOM 2443 C C . LEU A 1 314 ? 0.517 19.935 -3.293 1.00 84.56 314 LEU A C 1
ATOM 2445 O O . LEU A 1 314 ? 1.672 19.624 -2.991 1.00 84.56 314 LEU A O 1
ATOM 2449 N N . SER A 1 315 ? -0.365 19.074 -3.792 1.00 83.50 315 SER A N 1
ATOM 2450 C CA . SER A 1 315 ? -0.067 17.662 -4.028 1.00 83.50 315 SER A CA 1
ATOM 2451 C C . SER A 1 315 ? 1.102 17.477 -5.003 1.00 83.50 315 SER A C 1
ATOM 2453 O O . SER A 1 315 ? 1.466 18.378 -5.770 1.00 83.50 315 SER A O 1
ATOM 2455 N N . ARG A 1 316 ? 1.744 16.311 -4.940 1.00 87.81 316 ARG A N 1
ATOM 2456 C CA . ARG A 1 316 ? 2.879 15.941 -5.793 1.00 87.81 316 ARG A CA 1
ATOM 2457 C C . ARG A 1 316 ? 2.539 14.737 -6.634 1.00 87.81 316 ARG A C 1
ATOM 2459 O O . ARG A 1 316 ? 1.854 13.849 -6.149 1.00 87.81 316 ARG A O 1
ATOM 2466 N N . TYR A 1 317 ? 3.048 14.705 -7.860 1.00 90.50 317 TYR A N 1
ATOM 2467 C CA . TYR A 1 317 ? 2.965 13.511 -8.687 1.00 90.50 317 TYR A CA 1
ATOM 2468 C C . TYR A 1 317 ? 3.799 12.381 -8.080 1.00 90.50 317 TYR A C 1
ATOM 2470 O O . TYR A 1 317 ? 4.906 12.623 -7.592 1.00 90.50 317 TYR A O 1
ATOM 2478 N N . GLY A 1 318 ? 3.240 11.175 -8.092 1.00 87.56 318 GLY A N 1
ATOM 2479 C CA . GLY A 1 318 ? 3.903 9.959 -7.626 1.00 87.56 318 GLY A CA 1
ATOM 2480 C C . GLY A 1 318 ? 4.049 8.916 -8.731 1.00 87.56 318 GLY A C 1
ATOM 2481 O O . GLY A 1 318 ? 3.994 9.224 -9.925 1.00 87.56 318 GLY A O 1
ATOM 2482 N N . MET A 1 319 ? 4.181 7.660 -8.316 1.00 90.56 319 MET A N 1
ATOM 2483 C CA . MET A 1 319 ? 4.397 6.500 -9.176 1.00 90.56 319 MET A CA 1
ATOM 2484 C C . MET A 1 319 ? 3.352 6.361 -10.291 1.00 90.56 319 MET A C 1
ATOM 2486 O O . MET A 1 319 ? 3.696 5.977 -11.409 1.00 90.56 319 MET A O 1
ATOM 2490 N N . GLY A 1 320 ? 2.092 6.730 -10.038 1.00 91.25 320 GLY A N 1
ATOM 2491 C CA . GLY A 1 320 ? 1.048 6.709 -11.061 1.00 91.25 320 GLY A CA 1
ATOM 2492 C C . GLY A 1 320 ? 1.356 7.636 -12.241 1.00 91.25 320 GLY A C 1
ATOM 2493 O O . GLY A 1 320 ? 1.100 7.278 -13.386 1.00 91.25 320 GLY A O 1
ATOM 2494 N N . ALA A 1 321 ? 1.967 8.798 -12.011 1.00 92.56 321 ALA A N 1
ATOM 2495 C CA . ALA A 1 321 ? 2.354 9.696 -13.099 1.00 92.56 321 ALA A CA 1
ATOM 2496 C C . ALA A 1 321 ? 3.518 9.131 -13.935 1.00 92.56 321 ALA A C 1
ATOM 2498 O O . ALA A 1 321 ? 3.496 9.235 -15.162 1.00 92.56 321 ALA A O 1
ATOM 2499 N N . LEU A 1 322 ? 4.480 8.457 -13.294 1.00 93.38 322 LEU A N 1
ATOM 2500 C CA . LEU A 1 322 ? 5.526 7.703 -13.990 1.00 93.38 322 LEU A CA 1
ATOM 2501 C C . LEU A 1 322 ? 4.919 6.589 -14.861 1.00 93.38 322 LEU A C 1
ATOM 2503 O O . LEU A 1 322 ? 5.276 6.463 -16.030 1.00 93.38 322 LEU A O 1
ATOM 2507 N N . GLN A 1 323 ? 3.959 5.829 -14.324 1.00 94.62 323 GLN A N 1
ATOM 2508 C CA . GLN A 1 323 ? 3.243 4.790 -15.071 1.00 94.62 323 GLN A CA 1
ATOM 2509 C C . GLN A 1 323 ? 2.522 5.368 -16.298 1.00 94.62 323 GLN A C 1
ATOM 2511 O O . GLN A 1 323 ? 2.614 4.794 -17.381 1.00 94.62 323 GLN A O 1
ATOM 2516 N N . VAL A 1 324 ? 1.826 6.504 -16.149 1.00 94.75 324 VAL A N 1
ATOM 2517 C CA . VAL A 1 324 ? 1.167 7.204 -17.268 1.00 94.75 324 VAL A CA 1
ATOM 2518 C C . VAL A 1 324 ? 2.186 7.578 -18.345 1.00 94.75 324 VAL A C 1
ATOM 2520 O O . VAL A 1 324 ? 1.933 7.326 -19.520 1.00 94.75 324 VAL A O 1
ATOM 2523 N N . SER A 1 325 ? 3.338 8.130 -17.952 1.00 95.38 325 SER A N 1
ATOM 2524 C CA . SER A 1 325 ? 4.412 8.509 -18.880 1.00 95.38 325 SER A CA 1
ATOM 2525 C C . SER A 1 325 ? 4.918 7.307 -19.681 1.00 95.38 325 SER A C 1
ATOM 2527 O O . SER A 1 325 ? 4.945 7.348 -20.909 1.00 95.38 325 SER A O 1
ATOM 2529 N N . ILE A 1 326 ? 5.239 6.199 -19.003 1.00 96.12 326 ILE A N 1
ATOM 2530 C CA . ILE A 1 326 ? 5.723 4.967 -19.647 1.00 96.12 326 ILE A CA 1
ATOM 2531 C C . ILE A 1 326 ? 4.654 4.396 -20.584 1.00 96.12 326 ILE A C 1
ATOM 2533 O O . ILE A 1 326 ? 4.959 4.036 -21.717 1.00 96.12 326 ILE A O 1
ATOM 2537 N N . ALA A 1 327 ? 3.397 4.341 -20.140 1.00 95.31 327 ALA A N 1
ATOM 2538 C CA . ALA A 1 327 ? 2.301 3.811 -20.945 1.00 95.31 327 ALA A CA 1
ATOM 2539 C C . ALA A 1 327 ? 2.043 4.654 -22.204 1.00 95.31 327 ALA A C 1
ATOM 2541 O O . ALA A 1 327 ? 1.809 4.092 -23.273 1.00 95.31 327 ALA A O 1
ATOM 2542 N N . ALA A 1 328 ? 2.120 5.984 -22.096 1.00 95.69 328 ALA A N 1
ATOM 2543 C CA . ALA A 1 328 ? 1.975 6.887 -23.232 1.00 95.69 328 ALA A CA 1
ATOM 2544 C C . ALA A 1 328 ? 3.118 6.713 -24.243 1.00 95.69 328 ALA A C 1
ATOM 2546 O O . ALA A 1 328 ? 2.854 6.549 -25.431 1.00 95.69 328 ALA A O 1
ATOM 2547 N N . LEU A 1 329 ? 4.372 6.671 -23.778 1.00 95.94 329 LEU A N 1
ATOM 2548 C CA . LEU A 1 329 ? 5.542 6.465 -24.641 1.00 95.94 329 LEU A CA 1
ATOM 2549 C C . LEU A 1 329 ? 5.526 5.086 -25.313 1.00 95.94 329 LEU A C 1
ATOM 2551 O O . LEU A 1 329 ? 5.791 4.978 -26.509 1.00 95.94 329 LEU A O 1
ATOM 2555 N N . TYR A 1 330 ? 5.159 4.036 -24.574 1.00 96.50 330 TYR A N 1
ATOM 2556 C CA . TYR A 1 330 ? 5.012 2.689 -25.123 1.00 96.50 330 TYR A CA 1
ATOM 2557 C C . TYR A 1 330 ? 3.925 2.641 -26.207 1.00 96.50 330 TYR A C 1
ATOM 2559 O O . TYR A 1 330 ? 4.143 2.056 -27.270 1.00 96.50 330 TYR A O 1
ATOM 2567 N N . LYS A 1 331 ? 2.773 3.286 -25.973 1.00 95.19 331 LYS A N 1
ATOM 2568 C CA . LYS A 1 331 ? 1.677 3.358 -26.949 1.00 95.19 331 LYS A CA 1
ATOM 2569 C C . LYS A 1 331 ? 2.066 4.142 -28.194 1.00 95.19 331 LYS A C 1
ATOM 2571 O O . LYS A 1 331 ? 1.763 3.690 -29.291 1.00 95.19 331 LYS A O 1
ATOM 2576 N N . GLU A 1 332 ? 2.763 5.262 -28.036 1.00 96.00 332 GLU A N 1
ATOM 2577 C CA . GLU A 1 332 ? 3.261 6.056 -29.163 1.00 96.00 332 GLU A CA 1
ATOM 2578 C C . GLU A 1 332 ? 4.261 5.257 -30.013 1.00 96.00 332 GLU A C 1
ATOM 2580 O O . GLU A 1 332 ? 4.211 5.294 -31.238 1.00 96.00 332 GLU A O 1
ATOM 2585 N N . HIS A 1 333 ? 5.137 4.476 -29.372 1.00 94.31 333 HIS A N 1
ATOM 2586 C CA . HIS A 1 333 ? 6.154 3.694 -30.075 1.00 94.31 333 HIS A CA 1
ATOM 2587 C C . HIS A 1 333 ? 5.591 2.450 -30.780 1.00 94.31 333 HIS A C 1
ATOM 2589 O O . HIS A 1 333 ? 6.018 2.107 -31.880 1.00 94.31 333 HIS A O 1
ATOM 2595 N N . THR A 1 334 ? 4.650 1.748 -30.143 1.00 95.31 334 THR A N 1
ATOM 2596 C CA . THR A 1 334 ? 4.193 0.417 -30.590 1.00 95.31 334 THR A CA 1
ATOM 2597 C C . THR A 1 334 ? 2.792 0.410 -31.200 1.00 95.31 334 THR A C 1
ATOM 2599 O O . THR A 1 334 ? 2.397 -0.575 -31.824 1.00 95.31 334 THR A O 1
ATOM 2602 N N . GLY A 1 335 ? 2.004 1.463 -30.970 1.00 93.88 335 GLY A N 1
ATOM 2603 C CA . GLY A 1 335 ? 0.563 1.493 -31.224 1.00 93.88 335 GLY A CA 1
ATOM 2604 C C . GLY A 1 335 ? -0.271 0.628 -30.266 1.00 93.88 335 GLY A C 1
ATOM 2605 O O . GLY A 1 335 ? -1.484 0.525 -30.450 1.00 93.88 335 GLY A O 1
ATOM 2606 N N . LYS A 1 336 ? 0.342 -0.014 -29.260 1.00 92.31 336 LYS A N 1
ATOM 2607 C CA . LYS A 1 336 ? -0.309 -0.968 -28.346 1.00 92.31 336 LYS A CA 1
ATOM 2608 C C . LYS A 1 336 ? -0.466 -0.399 -26.941 1.00 92.31 336 LYS A C 1
ATOM 2610 O O . LYS A 1 336 ? 0.302 0.447 -26.496 1.00 92.31 336 LYS A O 1
ATOM 2615 N N . GLU A 1 337 ? -1.457 -0.896 -26.207 1.00 92.00 337 GLU A N 1
ATOM 2616 C CA . GLU A 1 337 ? -1.574 -0.589 -24.782 1.00 92.00 337 GLU A CA 1
ATOM 2617 C C . GLU A 1 337 ? -0.551 -1.382 -23.963 1.00 92.00 337 GLU A C 1
ATOM 2619 O O . GLU A 1 337 ? -0.385 -2.589 -24.153 1.00 92.00 337 GLU A O 1
ATOM 2624 N N . LEU A 1 338 ? 0.108 -0.700 -23.025 1.00 93.06 338 LEU A N 1
ATOM 2625 C CA . LEU A 1 338 ? 1.023 -1.338 -22.089 1.00 93.06 338 LEU A CA 1
ATOM 2626 C C . LEU A 1 338 ? 0.240 -2.205 -21.095 1.00 93.06 338 LEU A C 1
ATOM 2628 O O . LEU A 1 338 ? -0.623 -1.711 -20.363 1.00 93.06 338 LEU A O 1
ATOM 2632 N N . LYS A 1 339 ? 0.588 -3.491 -21.029 1.00 92.06 339 LYS A N 1
ATOM 2633 C CA . LYS A 1 339 ? 0.097 -4.398 -19.989 1.00 92.06 339 LYS A CA 1
ATOM 2634 C C . LYS A 1 339 ? 0.871 -4.139 -18.701 1.00 92.06 339 LYS A C 1
ATOM 2636 O O . LYS A 1 339 ? 2.091 -4.260 -18.677 1.00 92.06 339 LYS A O 1
ATOM 2641 N N . VAL A 1 340 ? 0.156 -3.772 -17.642 1.00 92.00 340 VAL A N 1
ATOM 2642 C CA . VAL A 1 340 ? 0.747 -3.414 -16.350 1.00 92.00 340 VAL A CA 1
ATOM 2643 C C . VAL A 1 340 ? 0.094 -4.220 -15.240 1.00 92.00 340 VAL A C 1
ATOM 2645 O O . VAL A 1 340 ? -1.132 -4.265 -15.149 1.00 92.00 340 VAL A O 1
ATOM 2648 N N . ASN A 1 341 ? 0.911 -4.784 -14.354 1.00 92.81 341 ASN A N 1
ATOM 2649 C CA . ASN A 1 341 ? 0.454 -5.389 -13.112 1.00 92.81 341 ASN A CA 1
ATOM 2650 C C . ASN A 1 341 ? 0.553 -4.369 -11.970 1.00 92.81 341 ASN A C 1
ATOM 2652 O O . ASN A 1 341 ? 1.599 -3.753 -11.757 1.00 92.81 341 ASN A O 1
ATOM 2656 N N . ARG A 1 342 ? -0.533 -4.179 -11.218 1.00 91.38 342 ARG A N 1
ATOM 2657 C CA . ARG A 1 342 ? -0.616 -3.157 -10.165 1.00 91.38 342 ARG A CA 1
ATOM 2658 C C . ARG A 1 342 ? -0.823 -3.790 -8.801 1.00 91.38 342 ARG A C 1
ATOM 2660 O O . ARG A 1 342 ? -1.685 -4.651 -8.627 1.00 91.38 342 ARG A O 1
ATOM 2667 N N . PHE A 1 343 ? -0.066 -3.302 -7.832 1.00 92.19 343 PHE A N 1
ATOM 2668 C CA . PHE A 1 343 ? -0.272 -3.538 -6.410 1.00 92.19 343 PHE A CA 1
ATOM 2669 C C . PHE A 1 343 ? -0.726 -2.245 -5.728 1.00 92.19 343 PHE A C 1
ATOM 2671 O O . PHE A 1 343 ? -1.164 -1.301 -6.388 1.00 92.19 343 PHE A O 1
ATOM 2678 N N . GLY A 1 344 ? -0.689 -2.228 -4.397 1.00 90.56 344 GLY A N 1
ATOM 2679 C CA . GLY A 1 344 ? -1.138 -1.095 -3.603 1.00 90.56 344 GLY A CA 1
ATOM 2680 C C . GLY A 1 344 ? -2.654 -0.942 -3.618 1.00 90.56 344 GLY A C 1
ATOM 2681 O O . GLY A 1 344 ? -3.393 -1.715 -4.229 1.00 90.56 344 GLY A O 1
ATOM 2682 N N . LYS A 1 345 ? -3.145 0.039 -2.881 1.00 92.12 345 LYS A N 1
ATOM 2683 C CA . LYS A 1 345 ? -4.524 0.505 -2.949 1.00 92.12 345 LYS A CA 1
ATOM 2684 C C . LYS A 1 345 ? -4.727 1.137 -4.336 1.00 92.12 345 LYS A C 1
ATOM 2686 O O . LYS A 1 345 ? -3.820 1.822 -4.809 1.00 92.12 345 LYS A O 1
ATOM 2691 N N . PRO A 1 346 ? -5.859 0.904 -5.015 1.00 90.31 346 PRO A N 1
ATOM 2692 C CA . PRO A 1 346 ? -7.049 0.194 -4.556 1.00 90.31 346 PRO A CA 1
ATOM 2693 C C . PRO A 1 346 ? -7.094 -1.304 -4.932 1.00 90.31 346 PRO A C 1
ATOM 2695 O O . PRO A 1 346 ? -8.162 -1.891 -4.928 1.00 90.31 346 PRO A O 1
ATOM 2698 N N . GLN A 1 347 ? -5.987 -1.966 -5.258 1.00 90.38 347 GLN A N 1
ATOM 2699 C CA . GLN A 1 347 ? -6.014 -3.284 -5.903 1.00 90.38 347 GLN A CA 1
ATOM 2700 C C . GLN A 1 347 ? -6.494 -4.441 -5.006 1.00 90.38 347 GLN A C 1
ATOM 2702 O O . GLN A 1 347 ? -6.146 -4.552 -3.826 1.00 90.38 347 GLN A O 1
ATOM 2707 N N . LYS A 1 348 ? -7.224 -5.395 -5.604 1.00 88.12 348 LYS A N 1
ATOM 2708 C CA . LYS A 1 348 ? -7.784 -6.574 -4.909 1.00 88.12 348 LYS A CA 1
ATOM 2709 C C . LYS A 1 348 ? -6.729 -7.473 -4.268 1.00 88.12 348 LYS A C 1
ATOM 2711 O O . LYS A 1 348 ? -6.995 -8.087 -3.232 1.00 88.12 348 LYS A O 1
ATOM 2716 N N . GLY A 1 349 ? -5.541 -7.571 -4.868 1.00 86.50 349 GLY A N 1
ATOM 2717 C CA . GLY A 1 349 ? -4.412 -8.308 -4.289 1.00 86.50 349 GLY A CA 1
ATOM 2718 C C . GLY A 1 349 ? -4.029 -7.748 -2.917 1.00 86.50 349 GLY A C 1
ATOM 2719 O O . GLY A 1 349 ? -4.013 -8.479 -1.925 1.00 86.50 349 GLY A O 1
ATOM 2720 N N . THR A 1 350 ? -3.854 -6.428 -2.846 1.00 89.00 350 THR A N 1
ATOM 2721 C CA . THR A 1 350 ? -3.575 -5.673 -1.617 1.00 89.00 350 THR A CA 1
ATOM 2722 C C . THR A 1 350 ? -4.675 -5.852 -0.580 1.00 89.00 350 THR A C 1
ATOM 2724 O O . THR A 1 350 ? -4.386 -6.068 0.592 1.00 89.00 350 THR A O 1
ATOM 2727 N N . PHE A 1 351 ? -5.940 -5.851 -1.006 1.00 90.00 351 PHE A N 1
ATOM 2728 C CA . PHE A 1 351 ? -7.082 -6.079 -0.119 1.00 90.00 351 PHE A CA 1
ATOM 2729 C C . PHE A 1 351 ? -7.051 -7.464 0.537 1.00 90.00 351 PHE A C 1
ATOM 2731 O O . PHE A 1 351 ? -7.236 -7.600 1.749 1.00 90.00 351 PHE A O 1
ATOM 2738 N N . LYS A 1 352 ? -6.793 -8.517 -0.247 1.00 89.19 352 LYS A N 1
ATOM 2739 C CA . LYS A 1 352 ? -6.676 -9.884 0.284 1.00 89.19 352 LYS A CA 1
ATOM 2740 C C . LYS A 1 352 ? -5.507 -10.004 1.258 1.00 89.19 352 LYS A C 1
ATOM 2742 O O . LYS A 1 352 ? -5.655 -10.622 2.312 1.00 89.19 352 LYS A O 1
ATOM 2747 N N . PHE A 1 353 ? -4.373 -9.391 0.921 1.00 88.50 353 PHE A N 1
ATOM 2748 C CA . PHE A 1 353 ? -3.197 -9.371 1.784 1.00 88.50 353 PHE A CA 1
ATOM 2749 C C . PHE A 1 353 ? -3.486 -8.641 3.105 1.00 88.50 353 PHE A C 1
ATOM 2751 O O . PHE A 1 353 ? -3.224 -9.188 4.174 1.00 88.50 353 PHE A O 1
ATOM 2758 N N . ALA A 1 354 ? -4.128 -7.470 3.044 1.00 91.00 354 ALA A N 1
ATOM 2759 C CA . ALA A 1 354 ? -4.532 -6.702 4.218 1.00 91.00 354 ALA A CA 1
ATOM 2760 C C . ALA A 1 354 ? -5.478 -7.481 5.135 1.00 91.00 354 ALA A C 1
ATOM 2762 O O . ALA A 1 354 ? -5.233 -7.543 6.336 1.00 91.00 354 ALA A O 1
ATOM 2763 N N . ASN A 1 355 ? -6.495 -8.158 4.593 1.00 89.88 355 ASN A N 1
ATOM 2764 C CA . ASN A 1 355 ? -7.374 -9.004 5.409 1.00 89.88 355 ASN A CA 1
ATOM 2765 C C . ASN A 1 355 ? -6.626 -10.166 6.066 1.00 89.88 355 ASN A C 1
ATOM 2767 O O . ASN A 1 355 ? -6.886 -10.479 7.225 1.00 89.88 355 ASN A O 1
ATOM 2771 N N . LYS A 1 356 ? -5.683 -10.800 5.356 1.00 88.75 356 LYS A N 1
ATOM 2772 C CA . LYS A 1 356 ? -4.861 -11.867 5.935 1.00 88.75 356 LYS A CA 1
ATOM 2773 C C . LYS A 1 356 ? -4.061 -11.333 7.121 1.00 88.75 356 LYS A C 1
ATOM 2775 O O . LYS A 1 356 ? -4.136 -11.917 8.198 1.00 88.75 356 LYS A O 1
ATOM 2780 N N . VAL A 1 357 ? -3.334 -10.234 6.938 1.00 89.38 357 VAL A N 1
ATOM 2781 C CA . VAL A 1 357 ? -2.534 -9.602 7.997 1.00 89.38 357 VAL A CA 1
ATOM 2782 C C . VAL A 1 357 ? -3.413 -9.187 9.179 1.00 89.38 357 VAL A C 1
ATOM 2784 O O . VAL A 1 357 ? -3.116 -9.540 10.318 1.00 89.38 357 VAL A O 1
ATOM 2787 N N . LEU A 1 358 ? -4.545 -8.533 8.907 1.00 91.06 358 LEU A N 1
ATOM 2788 C CA . LEU A 1 358 ? -5.495 -8.088 9.923 1.00 91.06 358 LEU A CA 1
ATOM 2789 C C . LEU A 1 358 ? -6.035 -9.251 10.761 1.00 91.06 358 LEU A C 1
ATOM 2791 O O . LEU A 1 358 ? -6.086 -9.152 11.983 1.00 91.06 358 LEU A O 1
ATOM 2795 N N . SER A 1 359 ? -6.415 -10.362 10.128 1.00 88.31 359 SER A N 1
ATOM 2796 C CA . SER A 1 359 ? -6.910 -11.549 10.833 1.00 88.31 359 SER A CA 1
ATOM 2797 C C . SER A 1 359 ? -5.856 -12.154 11.761 1.00 88.31 359 SER A C 1
ATOM 2799 O O . SER A 1 359 ? -6.172 -12.471 12.907 1.00 88.31 359 SER A O 1
ATOM 2801 N N . HIS A 1 360 ? -4.601 -12.258 11.310 1.00 86.75 360 HIS A N 1
ATOM 2802 C CA . HIS A 1 360 ? -3.507 -12.754 12.153 1.00 86.75 360 HIS A CA 1
ATOM 2803 C C . HIS A 1 360 ? -3.223 -11.800 13.319 1.00 86.75 360 HIS A C 1
ATOM 2805 O O . HIS A 1 360 ? -3.061 -12.247 14.453 1.00 86.75 360 HIS A O 1
ATOM 2811 N N . TRP A 1 361 ? -3.220 -10.489 13.062 1.00 89.31 361 TRP A N 1
ATOM 2812 C CA . TRP A 1 361 ? -2.994 -9.486 14.099 1.00 89.31 361 TRP A CA 1
ATOM 2813 C C . TRP A 1 361 ? -4.101 -9.488 15.158 1.00 89.31 361 TRP A C 1
ATOM 2815 O O . TRP A 1 361 ? -3.815 -9.502 16.353 1.00 89.31 361 TRP A O 1
ATOM 2825 N N . ARG A 1 362 ? -5.372 -9.563 14.739 1.00 90.94 362 ARG A N 1
ATOM 2826 C CA . ARG A 1 362 ? -6.529 -9.668 15.647 1.00 90.94 362 ARG A CA 1
ATOM 2827 C C . ARG A 1 362 ? -6.425 -10.876 16.575 1.00 90.94 362 ARG A C 1
ATOM 2829 O O . ARG A 1 362 ? -6.696 -10.738 17.765 1.00 90.94 362 ARG A O 1
ATOM 2836 N N . GLN A 1 363 ? -6.003 -12.029 16.051 1.00 84.56 363 GLN A N 1
ATOM 2837 C CA . GLN A 1 363 ? -5.757 -13.215 16.873 1.00 84.56 363 GLN A CA 1
ATOM 2838 C C . GLN A 1 363 ? -4.639 -12.967 17.895 1.00 84.56 363 GLN A C 1
ATOM 2840 O O . GLN A 1 363 ? -4.808 -13.291 19.064 1.00 84.56 363 GLN A O 1
ATOM 2845 N N . GLY A 1 364 ? -3.527 -12.352 17.479 1.00 82.75 364 GLY A N 1
ATOM 2846 C CA . GLY A 1 364 ? -2.412 -12.035 18.377 1.00 82.75 364 GLY A CA 1
ATOM 2847 C C . GLY A 1 364 ? -2.807 -11.109 19.532 1.00 82.75 364 GLY A C 1
ATOM 2848 O O . GLY A 1 364 ? -2.454 -11.379 20.678 1.00 82.75 364 GLY A O 1
ATOM 2849 N N . VAL A 1 365 ? -3.593 -10.062 19.251 1.00 86.38 365 VAL A N 1
ATOM 2850 C CA . VAL A 1 365 ? -4.093 -9.131 20.279 1.00 86.38 365 VAL A CA 1
ATOM 2851 C C . VAL A 1 365 ? -5.016 -9.841 21.276 1.00 86.38 365 VAL A C 1
ATOM 2853 O O . VAL A 1 365 ? -4.926 -9.594 22.480 1.00 86.38 365 VAL A O 1
ATOM 2856 N N . LEU A 1 366 ? -5.884 -10.739 20.796 1.00 83.94 366 LEU A N 1
ATOM 2857 C CA . LEU A 1 366 ? -6.737 -11.545 21.670 1.00 83.94 366 LEU A CA 1
ATOM 2858 C C . LEU A 1 366 ? -5.906 -12.483 22.555 1.00 83.94 366 LEU A C 1
ATOM 2860 O O . LEU A 1 366 ? -6.108 -12.508 23.767 1.00 83.94 366 LEU A O 1
ATOM 2864 N N . ASP A 1 367 ? -4.951 -13.207 21.971 1.00 78.94 367 ASP A N 1
ATOM 2865 C CA . ASP A 1 367 ? -4.073 -14.127 22.699 1.00 78.94 367 ASP A CA 1
ATOM 2866 C C . ASP A 1 367 ? -3.288 -13.403 23.807 1.00 78.94 367 ASP A C 1
ATOM 2868 O O . ASP A 1 367 ? -3.162 -13.918 24.918 1.00 78.94 367 ASP A O 1
ATOM 2872 N N . GLU A 1 368 ? -2.765 -12.203 23.536 1.00 79.19 368 GLU A N 1
ATOM 2873 C CA . GLU A 1 368 ? -2.052 -11.397 24.534 1.00 79.19 368 GLU A CA 1
ATOM 2874 C C . GLU A 1 368 ? -2.974 -10.942 25.675 1.00 79.19 368 GLU A C 1
ATOM 2876 O O . GLU A 1 368 ? -2.590 -10.988 26.846 1.00 79.19 368 GLU A O 1
ATOM 2881 N N . HIS A 1 369 ? -4.200 -10.524 25.352 1.00 81.38 369 HIS A N 1
ATOM 2882 C CA . HIS A 1 369 ? -5.182 -10.122 26.354 1.00 81.38 369 HIS A CA 1
ATOM 2883 C C . HIS A 1 369 ? -5.575 -11.289 27.271 1.00 81.38 369 HIS A C 1
ATOM 2885 O O . HIS A 1 369 ? -5.575 -11.128 28.490 1.00 81.38 369 HIS A O 1
ATOM 2891 N N . LEU A 1 370 ? -5.823 -12.474 26.706 1.00 75.56 370 LEU A N 1
ATOM 2892 C CA . LEU A 1 370 ? -6.155 -13.675 27.479 1.00 75.56 370 LEU A CA 1
ATOM 2893 C C . LEU A 1 370 ? -5.005 -14.110 28.397 1.00 75.56 370 LEU A C 1
ATOM 2895 O O . LEU A 1 370 ? -5.245 -14.481 29.544 1.00 75.56 370 LEU A O 1
ATOM 2899 N N . LYS A 1 371 ? -3.752 -14.003 27.938 1.00 71.00 371 LYS A N 1
ATOM 2900 C CA . LYS A 1 371 ? -2.576 -14.264 28.786 1.00 71.00 371 LYS A CA 1
ATOM 2901 C C . LYS A 1 371 ? -2.507 -13.318 29.985 1.00 71.00 371 LYS A C 1
ATOM 2903 O O . LYS A 1 371 ? -2.243 -13.767 31.092 1.00 71.00 371 LYS A O 1
ATOM 2908 N N . LYS A 1 372 ? -2.767 -12.022 29.778 1.00 73.94 372 LYS A N 1
ATOM 2909 C CA . LYS A 1 372 ? -2.769 -11.022 30.862 1.00 73.94 372 LYS A CA 1
ATOM 2910 C C . LYS A 1 372 ? -3.862 -11.285 31.896 1.00 73.94 372 LYS A C 1
ATOM 2912 O O . LYS A 1 372 ? -3.611 -11.113 33.082 1.00 73.94 372 LYS A O 1
ATOM 2917 N N . LEU A 1 373 ? -5.043 -11.723 31.457 1.00 68.94 373 LEU A N 1
ATOM 2918 C CA . LEU A 1 373 ? -6.115 -12.132 32.367 1.00 68.94 373 LEU A CA 1
ATOM 2919 C C . LEU A 1 373 ? -5.719 -13.367 33.186 1.00 68.94 373 LEU A C 1
ATOM 2921 O O . LEU A 1 373 ? -5.920 -13.371 34.392 1.00 68.94 373 LEU A O 1
ATOM 2925 N N . SER A 1 374 ? -5.093 -14.366 32.554 1.00 58.69 374 SER A N 1
ATOM 2926 C CA . SER A 1 374 ? -4.668 -15.601 33.229 1.00 58.69 374 SER A CA 1
ATOM 2927 C C . SER A 1 374 ? -3.616 -15.387 34.320 1.00 58.69 374 SER A C 1
ATOM 2929 O O . SER A 1 374 ? -3.580 -16.164 35.266 1.00 58.69 374 SER A O 1
ATOM 2931 N N . ILE A 1 375 ? -2.738 -14.390 34.183 1.00 58.16 375 ILE A N 1
ATOM 2932 C CA . ILE A 1 375 ? -1.691 -14.095 35.179 1.00 58.16 375 ILE A CA 1
ATOM 2933 C C . ILE A 1 375 ? -2.275 -13.368 36.404 1.00 58.16 375 ILE A C 1
ATOM 2935 O O . ILE A 1 375 ? -1.764 -13.511 37.508 1.00 58.16 375 ILE A O 1
ATOM 2939 N N . ASN A 1 376 ? -3.359 -12.610 36.222 1.00 52.66 376 ASN A N 1
ATOM 2940 C CA . ASN A 1 376 ? -3.956 -11.765 37.260 1.00 52.66 376 ASN A CA 1
ATOM 2941 C C . ASN A 1 376 ? -5.169 -12.413 37.958 1.00 52.66 376 ASN A C 1
ATOM 2943 O O . ASN A 1 376 ? -5.933 -11.709 38.620 1.00 52.66 376 ASN A O 1
ATOM 2947 N N . ASP A 1 377 ? -5.378 -13.718 37.783 1.00 50.69 377 ASP A N 1
ATOM 2948 C CA . ASP A 1 377 ? -6.501 -14.444 38.377 1.00 50.69 377 ASP A CA 1
ATOM 2949 C C . ASP A 1 377 ? -6.240 -14.707 39.882 1.00 50.69 377 ASP A C 1
ATOM 2951 O O . ASP A 1 377 ? -5.266 -15.387 40.217 1.00 50.69 377 ASP A O 1
ATOM 2955 N N . PRO A 1 378 ? -7.062 -14.181 40.813 1.00 44.59 378 PRO A N 1
ATOM 2956 C CA . PRO A 1 378 ? -6.918 -14.442 42.248 1.00 44.59 378 PRO A CA 1
ATOM 2957 C C . PRO A 1 378 ? -7.132 -15.918 42.629 1.00 44.59 378 PRO A C 1
ATOM 2959 O O . PRO A 1 378 ? -6.649 -16.328 43.684 1.00 44.59 378 PRO A O 1
ATOM 2962 N N . ASP A 1 379 ? -7.768 -16.715 41.762 1.00 43.81 379 ASP A N 1
ATOM 2963 C CA . ASP A 1 379 ? -7.954 -18.162 41.918 1.00 43.81 379 ASP A CA 1
ATOM 2964 C C . ASP A 1 379 ? -6.884 -18.974 41.150 1.00 43.81 379 ASP A C 1
ATOM 2966 O O . ASP A 1 379 ? -6.957 -20.203 41.071 1.00 43.81 379 ASP A O 1
ATOM 2970 N N . ALA A 1 380 ? -5.838 -18.325 40.606 1.00 47.97 380 ALA A N 1
ATOM 2971 C CA . ALA A 1 380 ? -4.741 -18.998 39.896 1.00 47.97 380 ALA A CA 1
ATOM 2972 C C . ALA A 1 380 ? -4.057 -20.089 40.740 1.00 47.97 380 ALA A C 1
ATOM 2974 O O . ALA A 1 380 ? -3.535 -21.057 40.187 1.00 47.97 380 ALA A O 1
ATOM 2975 N N . GLY A 1 381 ? -4.099 -19.970 42.073 1.00 42.53 381 GLY A N 1
ATOM 2976 C CA . GLY A 1 381 ? -3.589 -20.974 43.012 1.00 42.53 381 GLY A CA 1
ATOM 2977 C C . GLY A 1 381 ? -4.298 -22.333 42.943 1.00 42.53 381 GLY A C 1
ATOM 2978 O O . GLY A 1 381 ? -3.707 -23.335 43.341 1.00 42.53 381 GLY A O 1
ATOM 2979 N N . ASP A 1 382 ? -5.508 -22.390 42.379 1.00 45.47 382 ASP A N 1
ATOM 2980 C CA . ASP A 1 382 ? -6.279 -23.620 42.173 1.00 45.47 382 ASP A CA 1
ATOM 2981 C C . ASP A 1 382 ? -6.093 -24.215 40.764 1.00 45.47 382 ASP A C 1
ATOM 2983 O O . ASP A 1 382 ? -6.675 -25.257 40.444 1.00 45.47 382 ASP A O 1
ATOM 2987 N N . ALA A 1 383 ? -5.279 -23.608 39.895 1.00 50.41 383 ALA A N 1
ATOM 2988 C CA . ALA A 1 383 ? -4.981 -24.150 38.570 1.00 50.41 383 ALA A CA 1
ATOM 2989 C C . ALA A 1 383 ? -4.024 -25.353 38.655 1.00 50.41 383 ALA A C 1
ATOM 2991 O O . ALA A 1 383 ? -3.102 -25.373 39.463 1.00 50.41 383 ALA A O 1
ATOM 2992 N N . ASP A 1 384 ? -4.205 -26.366 37.797 1.00 42.25 384 ASP A N 1
ATOM 2993 C CA . ASP A 1 384 ? -3.320 -27.552 37.771 1.00 42.25 384 ASP A CA 1
ATOM 2994 C C . ASP A 1 384 ? -1.896 -27.216 37.273 1.00 42.25 384 ASP A C 1
ATOM 2996 O O . ASP A 1 384 ? -0.948 -27.968 37.510 1.00 42.25 384 ASP A O 1
ATOM 3000 N N . ILE A 1 385 ? -1.752 -26.085 36.573 1.00 41.84 385 ILE A N 1
ATOM 3001 C CA . ILE A 1 385 ? -0.496 -25.540 36.052 1.00 41.84 385 ILE A CA 1
ATOM 3002 C C . ILE A 1 385 ? -0.442 -24.059 36.434 1.00 41.84 385 ILE A C 1
ATOM 3004 O O . ILE A 1 385 ? -1.348 -23.300 36.093 1.00 41.84 385 ILE A O 1
ATOM 3008 N N . LEU A 1 386 ? 0.621 -23.674 37.130 1.00 42.00 386 LEU A N 1
ATOM 3009 C CA . LEU A 1 386 ? 0.968 -22.306 37.497 1.00 42.00 386 LEU A CA 1
ATOM 3010 C C . LEU A 1 386 ? 1.956 -21.746 36.466 1.00 42.00 386 LEU A C 1
ATOM 3012 O O . LEU A 1 386 ? 2.724 -22.499 35.870 1.00 42.00 386 LEU A O 1
ATOM 3016 N N . ILE A 1 387 ? 1.958 -20.432 36.258 1.00 45.06 387 ILE A N 1
ATOM 3017 C CA . ILE A 1 387 ? 2.964 -19.748 35.436 1.00 45.06 387 ILE A CA 1
ATOM 3018 C C . ILE A 1 387 ? 3.803 -18.891 36.381 1.00 45.06 387 ILE A C 1
ATOM 3020 O O . ILE A 1 387 ? 3.235 -18.102 37.135 1.00 45.06 387 ILE A O 1
ATOM 3024 N N . ASN A 1 388 ? 5.126 -19.075 36.387 1.00 46.22 388 ASN A N 1
ATOM 3025 C CA . ASN A 1 388 ? 6.016 -18.258 37.221 1.00 46.22 388 ASN A CA 1
ATOM 3026 C C . ASN A 1 388 ? 6.254 -16.862 36.614 1.00 46.22 388 ASN A C 1
ATOM 3028 O O . ASN A 1 388 ? 5.859 -16.582 35.481 1.00 46.22 388 ASN A O 1
ATOM 3032 N N . ASP A 1 389 ? 6.939 -15.994 37.361 1.00 41.25 389 ASP A N 1
ATOM 3033 C CA . ASP A 1 389 ? 7.243 -14.613 36.950 1.00 41.25 389 ASP A CA 1
ATOM 3034 C C . ASP A 1 389 ? 8.091 -14.524 35.660 1.00 41.25 389 ASP A C 1
ATOM 3036 O O . ASP A 1 389 ? 8.083 -13.496 34.981 1.00 41.25 389 ASP A O 1
ATOM 3040 N N . ASP A 1 390 ? 8.767 -15.616 35.288 1.00 40.56 390 ASP A N 1
ATOM 3041 C CA . ASP A 1 390 ? 9.570 -15.757 34.067 1.00 40.56 390 ASP A CA 1
ATOM 3042 C C . ASP A 1 390 ? 8.777 -16.354 32.880 1.00 40.56 390 ASP A C 1
ATOM 3044 O O . ASP A 1 390 ? 9.297 -16.476 31.767 1.00 40.56 390 ASP A O 1
ATOM 3048 N N . GLY A 1 391 ? 7.497 -16.691 33.076 1.00 38.31 391 GLY A N 1
ATOM 3049 C CA . GLY A 1 391 ? 6.607 -17.221 32.040 1.00 38.31 391 GLY A CA 1
ATOM 3050 C C . GLY A 1 391 ? 6.725 -18.729 31.785 1.00 38.31 391 GLY A C 1
ATOM 3051 O O . GLY A 1 391 ? 6.218 -19.210 30.768 1.00 38.31 391 GLY A O 1
ATOM 3052 N N . GLU A 1 392 ? 7.378 -19.478 32.673 1.00 41.97 392 GLU A N 1
ATOM 3053 C CA . GLU A 1 392 ? 7.495 -20.936 32.608 1.00 41.97 392 GLU A CA 1
ATOM 3054 C C . GLU A 1 392 ? 6.277 -21.626 33.243 1.00 41.97 392 GLU A C 1
ATOM 3056 O O . GLU A 1 392 ? 5.809 -21.247 34.318 1.00 41.97 392 GLU A O 1
ATOM 3061 N N . GLU A 1 393 ? 5.767 -22.664 32.572 1.00 44.06 393 GLU A N 1
ATOM 3062 C CA . GLU A 1 393 ? 4.671 -23.509 33.064 1.00 44.06 393 GLU A CA 1
ATOM 3063 C C . GLU A 1 393 ? 5.190 -24.504 34.116 1.00 44.06 393 GLU A C 1
ATOM 3065 O O . GLU A 1 393 ? 6.025 -25.360 33.816 1.00 44.06 393 GLU A O 1
ATOM 3070 N N . ILE A 1 394 ? 4.653 -24.444 35.335 1.00 44.12 394 ILE A N 1
ATOM 3071 C CA . ILE A 1 394 ? 5.016 -25.307 36.465 1.00 44.12 394 ILE A CA 1
ATOM 3072 C C . ILE A 1 394 ? 3.775 -26.069 36.934 1.00 44.12 394 ILE A C 1
ATOM 3074 O O . ILE A 1 394 ? 2.684 -25.516 37.026 1.00 44.12 394 ILE A O 1
ATOM 3078 N N . ILE A 1 395 ? 3.918 -27.357 37.239 1.00 43.56 395 ILE A N 1
ATOM 3079 C CA . ILE A 1 395 ? 2.818 -28.174 37.769 1.00 43.56 395 ILE A CA 1
ATOM 3080 C C . ILE A 1 395 ? 2.512 -27.736 39.205 1.00 43.56 395 ILE A C 1
ATOM 3082 O O . ILE A 1 395 ? 3.423 -27.584 40.018 1.00 43.56 395 ILE A O 1
ATOM 3086 N N . ASN A 1 396 ? 1.230 -27.565 39.533 1.00 54.06 396 ASN A N 1
ATOM 3087 C CA . ASN A 1 396 ? 0.797 -27.235 40.889 1.00 54.06 396 ASN A CA 1
ATOM 3088 C C . ASN A 1 396 ? 0.916 -28.462 41.812 1.00 54.06 396 ASN A C 1
ATOM 3090 O O . ASN A 1 396 ? -0.041 -29.208 42.034 1.00 54.06 396 ASN A O 1
ATOM 3094 N N . GLN A 1 397 ? 2.130 -28.687 42.318 1.00 47.81 397 GLN A N 1
ATOM 3095 C CA . GLN A 1 397 ? 2.496 -29.841 43.142 1.00 47.81 397 GLN A CA 1
ATOM 3096 C C . GLN A 1 397 ? 1.619 -29.960 44.404 1.00 47.81 397 GLN A C 1
ATOM 3098 O O . GLN A 1 397 ? 1.201 -31.058 44.758 1.00 47.81 397 GLN A O 1
ATOM 3103 N N . ALA A 1 398 ? 1.261 -28.829 45.026 1.00 51.47 398 ALA A N 1
ATOM 3104 C CA . ALA A 1 398 ? 0.437 -28.782 46.237 1.00 51.47 398 ALA A CA 1
ATOM 3105 C C . ALA A 1 398 ? -0.985 -29.328 46.009 1.00 51.47 398 ALA A C 1
ATOM 3107 O O . ALA A 1 398 ? -1.550 -30.003 46.871 1.00 51.47 398 ALA A O 1
ATOM 3108 N N . LYS A 1 399 ? -1.553 -29.090 44.821 1.00 46.91 399 LYS A N 1
ATOM 3109 C CA . LYS A 1 399 ? -2.847 -29.653 44.423 1.00 46.91 399 LYS A CA 1
ATOM 3110 C C . LYS A 1 399 ? -2.738 -31.142 44.093 1.00 46.91 399 LYS A C 1
ATOM 3112 O O . LYS A 1 399 ? -3.634 -31.910 44.440 1.00 46.91 399 LYS A O 1
ATOM 3117 N N . LEU A 1 400 ? -1.630 -31.562 43.481 1.00 40.78 400 LEU A N 1
ATOM 3118 C CA . LEU A 1 400 ? -1.355 -32.967 43.167 1.00 40.78 400 LEU A CA 1
ATOM 3119 C C . LEU A 1 400 ? -1.249 -33.830 44.438 1.00 40.78 400 LEU A C 1
ATOM 3121 O O . LEU A 1 400 ? -1.780 -34.934 44.479 1.00 40.78 400 LEU A O 1
ATOM 3125 N N . GLU A 1 401 ? -0.631 -33.295 45.491 1.00 42.06 401 GLU A N 1
ATOM 3126 C CA . GLU A 1 401 ? -0.474 -33.952 46.799 1.00 42.06 401 GLU A CA 1
ATOM 3127 C C . GLU A 1 401 ? -1.777 -34.007 47.619 1.00 42.06 401 GLU A C 1
ATOM 3129 O O . GLU A 1 401 ? -1.907 -34.825 48.532 1.00 42.06 401 GLU A O 1
ATOM 3134 N N . SER A 1 402 ? -2.770 -33.176 47.283 1.00 47.19 402 SER A N 1
ATOM 3135 C CA . SER A 1 402 ? -4.090 -33.181 47.934 1.00 47.19 402 SER A CA 1
ATOM 3136 C C . SER A 1 402 ? -4.998 -34.337 47.482 1.00 47.19 402 SER A C 1
ATOM 3138 O O . SER A 1 402 ? -5.942 -34.696 48.192 1.00 47.19 402 SER A O 1
ATOM 3140 N N . TYR A 1 403 ? -4.689 -34.975 46.345 1.00 37.47 403 TYR A N 1
ATOM 3141 C CA . TYR A 1 403 ? -5.363 -36.190 45.893 1.00 37.47 403 TYR A CA 1
ATOM 3142 C C . TYR A 1 403 ? -4.863 -37.393 46.703 1.00 37.47 403 TYR A C 1
ATOM 3144 O O . TYR A 1 403 ? -3.905 -38.071 46.334 1.00 37.47 403 TYR A O 1
ATOM 3152 N N . LYS A 1 404 ? -5.536 -37.688 47.821 1.00 32.75 404 LYS A N 1
ATOM 3153 C CA . LYS A 1 404 ? -5.421 -38.998 48.474 1.00 32.75 404 LYS A CA 1
ATOM 3154 C C . LYS A 1 404 ? -6.010 -40.062 47.549 1.00 32.75 404 LYS A C 1
ATOM 3156 O O . LYS A 1 404 ? -7.228 -40.174 47.437 1.00 32.75 404 LYS A O 1
ATOM 3161 N N . TRP A 1 405 ? -5.146 -40.843 46.913 1.00 31.58 405 TRP A N 1
ATOM 3162 C CA . TRP A 1 405 ? -5.533 -42.078 46.241 1.00 31.58 405 TRP A CA 1
ATOM 3163 C C . TRP A 1 405 ? -5.997 -43.080 47.304 1.00 31.58 405 TRP A C 1
ATOM 3165 O O . TRP A 1 405 ? -5.214 -43.481 48.165 1.00 31.58 405 TRP A O 1
ATOM 3175 N N . SER A 1 406 ? -7.289 -43.421 47.300 1.00 28.06 406 SER A N 1
ATOM 3176 C CA . SER A 1 406 ? -7.787 -44.584 48.027 1.00 28.06 406 SER A CA 1
ATOM 3177 C C . SER A 1 406 ? -7.425 -45.823 47.224 1.00 28.06 406 SER A C 1
ATOM 3179 O O . SER A 1 406 ? -7.890 -45.991 46.099 1.00 28.06 406 SER A O 1
ATOM 3181 N N . ASP A 1 407 ? -6.570 -46.633 47.825 1.00 30.72 407 ASP A N 1
ATOM 3182 C CA . ASP A 1 407 ? -6.180 -47.960 47.384 1.00 30.72 407 ASP A CA 1
ATOM 3183 C C . ASP A 1 407 ? -7.426 -48.849 47.237 1.00 30.72 407 ASP A C 1
ATOM 3185 O O . ASP A 1 407 ? -8.173 -49.054 48.199 1.00 30.72 407 ASP A O 1
ATOM 3189 N N . SER A 1 408 ? -7.680 -49.325 46.024 1.00 28.61 408 SER A N 1
ATOM 3190 C CA . SER A 1 408 ? -8.523 -50.490 45.780 1.00 28.61 408 SER A CA 1
ATOM 3191 C C . SER A 1 408 ? -7.935 -51.230 44.590 1.00 28.61 408 SER A C 1
ATOM 3193 O O . SER A 1 408 ? -8.032 -50.775 43.448 1.00 28.61 408 SER A O 1
ATOM 3195 N N . GLU A 1 409 ? -7.269 -52.319 44.954 1.00 31.16 409 GLU A N 1
ATOM 3196 C CA . GLU A 1 409 ? -6.851 -53.460 44.153 1.00 31.16 409 GLU A CA 1
ATOM 3197 C C . GLU A 1 409 ? -7.891 -53.808 43.081 1.00 31.16 409 GLU A C 1
ATOM 3199 O O . GLU A 1 409 ? -9.084 -53.845 43.369 1.00 31.16 409 GLU A O 1
ATOM 3204 N N . ASP A 1 410 ? -7.422 -54.070 41.865 1.00 28.20 410 ASP A N 1
ATOM 3205 C CA . ASP A 1 410 ? -7.874 -55.220 41.088 1.00 28.20 410 ASP A CA 1
ATOM 3206 C C . ASP A 1 410 ? -6.777 -55.560 40.072 1.00 28.20 410 ASP A C 1
ATOM 3208 O O . ASP A 1 410 ? -6.375 -54.744 39.234 1.00 28.20 410 ASP A O 1
ATOM 3212 N N . ASP A 1 411 ? -6.254 -56.767 40.266 1.00 30.05 411 ASP A N 1
ATOM 3213 C CA . ASP A 1 411 ? -5.351 -57.507 39.402 1.00 30.05 411 ASP A CA 1
ATOM 3214 C C . ASP A 1 411 ? -5.921 -57.634 37.983 1.00 30.05 411 ASP A C 1
ATOM 3216 O O . ASP A 1 411 ? -7.120 -57.823 37.800 1.00 30.05 411 ASP A O 1
ATOM 3220 N N . ASP A 1 412 ? -5.049 -57.574 36.978 1.00 28.77 412 ASP A N 1
ATOM 3221 C CA . ASP A 1 412 ? -4.934 -58.668 36.012 1.00 28.77 412 ASP A CA 1
ATOM 3222 C C . ASP A 1 412 ? -3.659 -58.483 35.177 1.00 28.77 412 ASP A C 1
ATOM 3224 O O . ASP A 1 412 ? -3.410 -57.455 34.537 1.00 28.77 412 ASP A O 1
ATOM 3228 N N . GLU A 1 413 ? -2.824 -59.513 35.271 1.00 29.98 413 GLU A N 1
ATOM 3229 C CA . GLU A 1 413 ? -1.590 -59.744 34.535 1.00 29.98 413 GLU A CA 1
ATOM 3230 C C . GLU A 1 413 ? -1.871 -59.904 33.034 1.00 29.98 413 GLU A C 1
ATOM 3232 O O . GLU A 1 413 ? -2.867 -60.506 32.649 1.00 29.98 413 GLU A O 1
ATOM 3237 N N . ASP A 1 414 ? -0.956 -59.426 32.186 1.00 28.55 414 ASP A N 1
ATOM 3238 C CA . ASP A 1 414 ? -0.451 -60.247 31.080 1.00 28.55 414 ASP A CA 1
ATOM 3239 C C . ASP A 1 414 ? 0.852 -59.650 30.520 1.00 28.55 414 ASP A C 1
ATOM 3241 O O . ASP A 1 414 ? 0.925 -58.514 30.035 1.00 28.55 414 ASP A O 1
ATOM 3245 N N . GLU A 1 415 ? 1.904 -60.459 30.633 1.00 30.30 415 GLU A N 1
ATOM 3246 C CA . GLU A 1 415 ? 3.224 -60.287 30.040 1.00 30.30 415 GLU A CA 1
ATOM 3247 C C . GLU A 1 415 ? 3.163 -60.433 28.512 1.00 30.30 415 GLU A C 1
ATOM 3249 O O . GLU A 1 415 ? 2.530 -61.347 27.995 1.00 30.30 415 GLU A O 1
ATOM 3254 N N . ASP A 1 416 ? 3.936 -59.622 27.781 1.00 27.80 416 ASP A N 1
ATOM 3255 C CA . ASP A 1 416 ? 4.772 -60.184 26.714 1.00 27.80 416 ASP A CA 1
ATOM 3256 C C . ASP A 1 416 ? 5.873 -59.202 26.279 1.00 27.80 416 ASP A C 1
ATOM 3258 O O . ASP A 1 416 ? 5.669 -58.212 25.568 1.00 27.80 416 ASP A O 1
ATOM 3262 N N . GLU A 1 417 ? 7.097 -59.522 26.697 1.00 30.30 417 GLU A N 1
ATOM 3263 C CA . GLU A 1 417 ? 8.336 -59.021 26.117 1.00 30.30 417 GLU A CA 1
ATOM 3264 C C . GLU A 1 417 ? 8.525 -59.569 24.694 1.00 30.30 417 GLU A C 1
ATOM 3266 O O . GLU A 1 417 ? 8.473 -60.779 24.456 1.00 30.30 417 GLU A O 1
ATOM 3271 N N . ARG A 1 418 ? 8.918 -58.694 23.757 1.00 27.89 418 ARG A N 1
ATOM 3272 C CA . ARG A 1 418 ? 10.012 -58.999 22.815 1.00 27.89 418 ARG A CA 1
ATOM 3273 C C . ARG A 1 418 ? 10.474 -57.766 22.046 1.00 27.89 418 ARG A C 1
ATOM 3275 O O . ARG A 1 418 ? 9.810 -57.271 21.139 1.00 27.89 418 ARG A O 1
ATOM 3282 N N . GLY A 1 419 ? 11.689 -57.330 22.363 1.00 27.59 419 GLY A N 1
ATOM 3283 C CA . GLY A 1 419 ? 12.459 -56.419 21.531 1.00 27.59 419 GLY A CA 1
ATOM 3284 C C . GLY A 1 419 ? 12.968 -57.095 20.255 1.00 27.59 419 GLY A C 1
ATOM 3285 O O . GLY A 1 419 ? 13.442 -58.233 20.277 1.00 27.59 419 GLY A O 1
ATOM 3286 N N . ARG A 1 420 ? 12.943 -56.355 19.142 1.00 26.81 420 ARG A N 1
ATOM 3287 C CA . ARG A 1 420 ? 13.955 -56.478 18.086 1.00 26.81 420 ARG A CA 1
ATOM 3288 C C . ARG A 1 420 ? 13.990 -55.224 17.217 1.00 26.81 420 ARG A C 1
ATOM 3290 O O . ARG A 1 420 ? 13.031 -54.900 16.524 1.00 26.81 420 ARG A O 1
ATOM 3297 N N . GLU A 1 421 ? 15.131 -54.543 17.255 1.00 24.83 421 GLU A N 1
ATOM 3298 C CA . GLU A 1 421 ? 15.569 -53.583 16.244 1.00 24.83 421 GLU A CA 1
ATOM 3299 C C . GLU A 1 421 ? 15.560 -54.223 14.845 1.00 24.83 421 GLU A C 1
ATOM 3301 O O . GLU A 1 421 ? 15.795 -55.429 14.734 1.00 24.83 421 GLU A O 1
ATOM 3306 N N . VAL A 1 422 ? 15.385 -53.413 13.785 1.00 24.97 422 VAL A N 1
ATOM 3307 C CA . VAL A 1 422 ? 16.329 -53.306 12.646 1.00 24.97 422 VAL A CA 1
ATOM 3308 C C . VAL A 1 422 ? 15.756 -52.487 11.464 1.00 24.97 422 VAL A C 1
ATOM 3310 O O . VAL A 1 422 ? 14.698 -52.782 10.923 1.00 24.97 422 VAL A O 1
ATOM 3313 N N . LYS A 1 423 ? 16.600 -51.541 11.017 1.00 23.33 423 LYS A N 1
ATOM 3314 C CA . LYS A 1 423 ? 16.792 -50.933 9.677 1.00 23.33 423 LYS A CA 1
ATOM 3315 C C . LYS A 1 423 ? 15.785 -49.929 9.095 1.00 23.33 423 LYS A C 1
ATOM 3317 O O . LYS A 1 423 ? 14.760 -50.252 8.507 1.00 23.33 423 LYS A O 1
ATOM 3322 N N . VAL A 1 424 ? 16.291 -48.695 9.083 1.00 27.03 424 VAL A N 1
ATOM 3323 C CA . VAL A 1 424 ? 16.059 -47.619 8.114 1.00 27.03 424 VAL A CA 1
ATOM 3324 C C . VAL A 1 424 ? 16.166 -48.132 6.674 1.00 27.03 424 VAL A C 1
ATOM 3326 O O . VAL A 1 424 ? 17.181 -48.719 6.298 1.00 27.03 424 VAL A O 1
ATOM 3329 N N . ASN A 1 425 ? 15.159 -47.826 5.854 1.00 23.73 425 ASN A N 1
ATOM 3330 C CA . ASN A 1 425 ? 15.286 -47.813 4.401 1.00 23.73 425 ASN A CA 1
ATOM 3331 C C . ASN A 1 425 ? 14.584 -46.564 3.854 1.00 23.73 425 ASN A C 1
ATOM 3333 O O . ASN A 1 425 ? 13.367 -46.414 3.937 1.00 23.73 425 ASN A O 1
ATOM 3337 N N . VAL A 1 426 ? 15.391 -45.637 3.347 1.00 29.09 426 VAL A N 1
ATOM 3338 C CA . VAL A 1 426 ? 14.963 -44.406 2.682 1.00 29.09 426 VAL A CA 1
ATOM 3339 C C . VAL A 1 426 ? 14.636 -44.762 1.236 1.00 29.09 426 VAL A C 1
ATOM 3341 O O . VAL A 1 426 ? 15.540 -45.192 0.527 1.00 29.09 426 VAL A O 1
ATOM 3344 N N . ASN A 1 427 ? 13.376 -44.602 0.807 1.00 24.19 427 ASN A N 1
ATOM 3345 C CA . ASN A 1 427 ? 13.000 -44.055 -0.509 1.00 24.19 427 ASN A CA 1
ATOM 3346 C C . ASN A 1 427 ? 11.468 -43.984 -0.724 1.00 24.19 427 ASN A C 1
ATOM 3348 O O . ASN A 1 427 ? 10.778 -44.994 -0.696 1.00 24.19 427 ASN A O 1
ATOM 3352 N N . LYS A 1 428 ? 11.004 -42.754 -1.011 1.00 27.00 428 LYS A N 1
ATOM 3353 C CA . LYS A 1 428 ? 9.812 -42.314 -1.777 1.00 27.00 428 LYS A CA 1
ATOM 3354 C C . LYS A 1 428 ? 8.445 -43.000 -1.564 1.00 27.00 428 LYS A C 1
ATOM 3356 O O . LYS A 1 428 ? 8.135 -43.982 -2.226 1.00 27.00 428 LYS A O 1
ATOM 3361 N N . ILE A 1 429 ? 7.571 -42.299 -0.830 1.00 26.27 429 ILE A N 1
ATOM 3362 C CA . ILE A 1 429 ? 6.096 -42.253 -0.974 1.00 26.27 429 ILE A CA 1
ATOM 3363 C C . ILE A 1 429 ? 5.714 -40.774 -0.725 1.00 26.27 429 ILE A C 1
ATOM 3365 O O . ILE A 1 429 ? 5.965 -40.263 0.360 1.00 26.27 429 ILE A O 1
ATOM 3369 N N . SER A 1 430 ? 5.559 -39.945 -1.765 1.00 24.31 430 SER A N 1
ATOM 3370 C CA . SER A 1 430 ? 4.278 -39.458 -2.324 1.00 24.31 430 SER A CA 1
ATOM 3371 C C . SER A 1 430 ? 3.267 -38.932 -1.289 1.00 24.31 430 SER A C 1
ATOM 3373 O O . SER A 1 430 ? 2.783 -39.685 -0.454 1.00 24.31 430 SER A O 1
ATOM 3375 N N . GLU A 1 431 ? 2.973 -37.632 -1.402 1.00 34.31 431 GLU A N 1
ATOM 3376 C CA . GLU A 1 431 ? 1.840 -36.864 -0.854 1.00 34.31 431 GLU A CA 1
ATOM 3377 C C . GLU A 1 431 ? 0.776 -37.640 -0.058 1.00 34.31 431 GLU A C 1
ATOM 3379 O O . GLU A 1 431 ? -0.132 -38.202 -0.656 1.00 34.31 431 GLU A O 1
ATOM 3384 N N . VAL A 1 432 ? 0.804 -37.554 1.280 1.00 27.30 432 VAL A N 1
ATOM 3385 C CA . VAL A 1 432 ? -0.395 -37.613 2.141 1.00 27.30 432 VAL A CA 1
ATOM 3386 C C . VAL A 1 432 ? -0.118 -36.834 3.436 1.00 27.30 432 VAL A C 1
ATOM 3388 O O . VAL A 1 432 ? 0.836 -37.133 4.147 1.00 27.30 432 VAL A O 1
ATOM 3391 N N . GLY A 1 433 ? -0.983 -35.864 3.752 1.00 24.95 433 GLY A N 1
ATOM 3392 C CA . GLY A 1 433 ? -1.204 -35.366 5.116 1.00 24.95 433 GLY A CA 1
ATOM 3393 C C . GLY A 1 433 ? -0.266 -34.264 5.613 1.00 24.95 433 GLY A C 1
ATOM 3394 O O . GLY A 1 433 ? 0.650 -34.519 6.391 1.00 24.95 433 GLY A O 1
ATOM 3395 N N . LYS A 1 434 ? -0.567 -32.998 5.284 1.00 25.52 434 LYS A N 1
ATOM 3396 C CA . LYS A 1 434 ? -0.283 -31.924 6.252 1.00 25.52 434 LYS A CA 1
ATOM 3397 C C . LYS A 1 434 ? -1.077 -32.269 7.521 1.00 25.52 434 LYS A C 1
ATOM 3399 O O . LYS A 1 434 ? -2.241 -32.631 7.375 1.00 25.52 434 LYS A O 1
ATOM 3404 N N . PRO A 1 435 ? -0.499 -32.191 8.732 1.00 27.53 435 PRO A N 1
ATOM 3405 C CA . PRO A 1 435 ? -1.295 -32.351 9.937 1.00 27.53 435 PRO A CA 1
ATOM 3406 C C . PRO A 1 435 ? -2.350 -31.245 9.925 1.00 27.53 435 PRO A C 1
ATOM 3408 O O . PRO A 1 435 ? -1.994 -30.070 9.791 1.00 27.53 435 PRO A O 1
ATOM 3411 N N . ASP A 1 436 ? -3.623 -31.629 10.009 1.00 26.06 436 ASP A N 1
ATOM 3412 C CA . ASP A 1 436 ? -4.739 -30.709 10.190 1.00 26.06 436 ASP A CA 1
ATOM 3413 C C . ASP A 1 436 ? -4.481 -29.908 11.464 1.00 26.06 436 ASP A C 1
ATOM 3415 O O . ASP A 1 436 ? -4.741 -30.329 12.591 1.00 26.06 436 ASP A O 1
ATOM 3419 N N . LYS A 1 437 ? -3.881 -28.736 11.281 1.00 30.39 437 LYS A N 1
ATOM 3420 C CA . LYS A 1 437 ? -3.751 -27.733 12.318 1.00 30.39 437 LYS A CA 1
ATOM 3421 C C . LYS A 1 437 ? -5.157 -27.169 12.465 1.00 30.39 437 LYS A C 1
ATOM 3423 O O . LYS A 1 437 ? -5.525 -26.263 11.727 1.00 30.39 437 LYS A O 1
ATOM 3428 N N . ILE A 1 438 ? -5.959 -27.760 13.350 1.00 30.81 438 ILE A N 1
ATOM 3429 C CA . ILE A 1 438 ? -7.278 -27.239 13.720 1.00 30.81 438 ILE A CA 1
ATOM 3430 C C . ILE A 1 438 ? -7.037 -25.886 14.399 1.00 30.81 438 ILE A C 1
ATOM 3432 O O . ILE A 1 438 ? -6.840 -25.785 15.607 1.00 30.81 438 ILE A O 1
ATOM 3436 N N . THR A 1 439 ? -6.940 -24.834 13.595 1.00 36.34 439 THR A N 1
ATOM 3437 C CA . THR A 1 439 ? -6.942 -23.450 14.048 1.00 36.34 439 THR A CA 1
ATOM 3438 C C . THR A 1 439 ? -8.384 -23.088 14.362 1.00 36.34 439 THR A C 1
ATOM 3440 O O . THR A 1 439 ? -9.234 -23.161 13.480 1.00 36.34 439 THR A O 1
ATOM 3443 N N . LEU A 1 440 ? -8.668 -22.703 15.611 1.00 47.12 440 LEU A N 1
ATOM 3444 C CA . LEU A 1 440 ? -9.868 -21.934 15.942 1.00 47.12 440 LEU A CA 1
ATOM 3445 C C . LEU A 1 440 ? -9.856 -20.682 15.057 1.00 47.12 440 LEU A C 1
ATOM 3447 O O . LEU A 1 440 ? -9.140 -19.724 15.339 1.00 47.12 440 LEU A O 1
ATOM 3451 N N . GLU A 1 441 ? -10.576 -20.719 13.938 1.00 56.81 441 GLU A N 1
ATOM 3452 C CA . GLU A 1 441 ? -10.663 -19.573 13.044 1.00 56.81 441 GLU A CA 1
ATOM 3453 C C . GLU A 1 441 ? -11.512 -18.500 13.723 1.00 56.81 441 GLU A C 1
ATOM 3455 O O . GLU A 1 441 ? -12.723 -18.639 13.909 1.00 56.81 441 GLU A O 1
ATOM 3460 N N . LEU A 1 442 ? -10.843 -17.429 14.145 1.00 72.25 442 LEU A N 1
ATOM 3461 C CA . LEU A 1 442 ? -11.479 -16.238 14.678 1.00 72.25 442 LEU A CA 1
ATOM 3462 C C . LEU A 1 442 ? -12.492 -15.700 13.650 1.00 72.25 442 LEU A C 1
ATOM 3464 O O . LEU A 1 442 ? -12.138 -15.586 12.470 1.00 72.25 442 LEU A O 1
ATOM 3468 N N . PRO A 1 443 ? -13.723 -15.317 14.047 1.00 81.94 443 PRO A N 1
ATOM 3469 C CA . PRO A 1 443 ? -14.644 -14.691 13.109 1.00 81.94 443 PRO A CA 1
ATOM 3470 C C . PRO A 1 443 ? -14.001 -13.456 12.454 1.00 81.94 443 PRO A C 1
ATOM 3472 O O . PRO A 1 443 ? -13.216 -12.737 13.099 1.00 81.94 443 PRO A O 1
ATOM 3475 N N . PRO A 1 444 ? -14.333 -13.163 11.182 1.00 86.56 444 PRO A N 1
ATOM 3476 C CA . PRO A 1 444 ? -13.857 -11.954 10.522 1.00 86.56 444 PRO A CA 1
ATOM 3477 C C . PRO A 1 444 ? -14.285 -10.715 11.317 1.00 86.56 444 PRO A C 1
ATOM 3479 O O . PRO A 1 444 ? -15.233 -10.766 12.101 1.00 86.56 444 PRO A O 1
ATOM 3482 N N . ALA A 1 445 ? -13.578 -9.599 11.141 1.00 91.19 445 ALA A N 1
ATOM 3483 C CA . ALA A 1 445 ? -13.877 -8.376 11.884 1.00 91.19 445 ALA A CA 1
ATOM 3484 C C . ALA A 1 445 ? -15.327 -7.945 11.653 1.00 91.19 445 ALA A C 1
ATOM 3486 O O . ALA A 1 445 ? -15.762 -7.942 10.508 1.00 91.19 445 ALA A O 1
ATOM 3487 N N . SER A 1 446 ? -16.090 -7.592 12.687 1.00 92.81 446 SER A N 1
ATOM 3488 C CA . SER A 1 446 ? -17.494 -7.162 12.529 1.00 92.81 446 SER A CA 1
ATOM 3489 C C . SER A 1 446 ? -17.602 -5.995 11.538 1.00 92.81 446 SER A C 1
ATOM 3491 O O . SER A 1 446 ? -18.315 -6.105 10.539 1.00 92.81 446 SER A O 1
ATOM 3493 N N . THR A 1 447 ? -16.758 -4.982 11.735 1.00 96.38 447 THR A N 1
ATOM 3494 C CA . THR A 1 447 ? -16.499 -3.863 10.821 1.00 96.38 447 THR A CA 1
ATOM 3495 C C . THR A 1 447 ? -14.984 -3.665 10.676 1.00 96.38 447 THR A C 1
ATOM 3497 O O . THR A 1 447 ? -14.240 -3.846 11.642 1.00 96.38 447 THR A O 1
ATOM 3500 N N . VAL A 1 448 ? -14.505 -3.277 9.491 1.00 97.38 448 VAL A N 1
ATOM 3501 C CA . VAL A 1 448 ? -13.122 -2.792 9.309 1.00 97.38 448 VAL A CA 1
ATOM 3502 C C . VAL A 1 448 ? -13.172 -1.317 8.951 1.00 97.38 448 VAL A C 1
ATOM 3504 O O . VAL A 1 448 ? -13.656 -0.973 7.881 1.00 97.38 448 VAL A O 1
ATOM 3507 N N . TYR A 1 449 ? -12.688 -0.438 9.818 1.00 98.31 449 TYR A N 1
ATOM 3508 C CA . TYR A 1 449 ? -12.632 0.993 9.535 1.00 98.31 449 TYR A CA 1
ATOM 3509 C C . TYR A 1 449 ? -11.358 1.315 8.771 1.00 98.31 449 TYR A C 1
ATOM 3511 O O . TYR A 1 449 ? -10.268 1.102 9.293 1.00 98.31 449 TYR A O 1
ATOM 3519 N N . PHE A 1 450 ? -11.489 1.820 7.547 1.00 98.19 450 PHE A N 1
ATOM 3520 C CA . PHE A 1 450 ? -10.345 2.290 6.774 1.00 98.19 450 PHE A CA 1
ATOM 3521 C C . PHE A 1 450 ? -10.300 3.812 6.821 1.00 98.19 450 PHE A C 1
ATOM 3523 O O . PHE A 1 450 ? -11.196 4.460 6.280 1.00 98.19 450 PHE A O 1
ATOM 3530 N N . VAL A 1 451 ? -9.279 4.374 7.464 1.00 98.44 451 VAL A N 1
ATOM 3531 C CA . VAL A 1 451 ? -9.088 5.824 7.585 1.00 98.44 451 VAL A CA 1
ATOM 3532 C C . VAL A 1 451 ? -8.037 6.267 6.575 1.00 98.44 451 VAL A C 1
ATOM 3534 O O . VAL A 1 451 ? -6.898 5.805 6.637 1.00 98.44 451 VAL A O 1
ATOM 3537 N N . GLY A 1 452 ? -8.428 7.142 5.653 1.00 96.56 452 GLY A N 1
ATOM 3538 C CA . GLY A 1 452 ? -7.594 7.603 4.542 1.00 96.56 452 GLY A CA 1
ATOM 3539 C C . GLY A 1 452 ? -7.825 9.070 4.201 1.00 96.56 452 GLY A C 1
ATOM 3540 O O . GLY A 1 452 ? -8.825 9.652 4.622 1.00 96.56 452 GLY A O 1
ATOM 3541 N N . ASP A 1 453 ? -6.913 9.665 3.440 1.00 94.12 453 ASP A N 1
ATOM 3542 C CA . ASP A 1 453 ? -6.973 11.065 3.003 1.00 94.12 453 ASP A CA 1
ATOM 3543 C C . ASP A 1 453 ? -7.271 11.208 1.498 1.00 94.12 453 ASP A C 1
ATOM 3545 O O . ASP A 1 453 ? -7.620 12.301 1.040 1.00 94.12 453 ASP A O 1
ATOM 3549 N N . THR A 1 454 ? -7.147 10.117 0.733 1.00 91.88 454 THR A N 1
ATOM 3550 C CA . THR A 1 454 ? -7.171 10.131 -0.732 1.00 91.88 454 THR A CA 1
ATOM 3551 C C . THR A 1 454 ? -8.395 9.375 -1.265 1.00 91.88 454 THR A C 1
ATOM 3553 O O . THR A 1 454 ? -8.439 8.141 -1.203 1.00 91.88 454 THR A O 1
ATOM 3556 N N . PRO A 1 455 ? -9.404 10.062 -1.842 1.00 92.25 455 PRO A N 1
ATOM 3557 C CA . PRO A 1 455 ? -10.615 9.414 -2.350 1.00 92.25 455 PRO A CA 1
ATOM 3558 C C . PRO A 1 455 ? -10.366 8.329 -3.408 1.00 92.25 455 PRO A C 1
ATOM 3560 O O . PRO A 1 455 ? -10.955 7.249 -3.352 1.00 92.25 455 PRO A O 1
ATOM 3563 N N . GLU A 1 456 ? -9.475 8.597 -4.360 1.00 88.69 456 GLU A N 1
ATOM 3564 C CA . GLU A 1 456 ? -9.144 7.724 -5.491 1.00 88.69 456 GLU A CA 1
ATOM 3565 C C . GLU A 1 456 ? -8.384 6.458 -5.081 1.00 88.69 456 GLU A C 1
ATOM 3567 O O . GLU A 1 456 ? -8.354 5.492 -5.850 1.00 88.69 456 GLU A O 1
ATOM 3572 N N . SER A 1 457 ? -7.797 6.462 -3.881 1.00 90.69 457 SER A N 1
ATOM 3573 C CA . SER A 1 457 ? -6.977 5.377 -3.350 1.00 90.69 457 SER A CA 1
ATOM 3574 C C . SER A 1 457 ? -7.663 4.717 -2.158 1.00 90.69 457 SER A C 1
ATOM 3576 O O . SER A 1 457 ? -8.213 3.627 -2.303 1.00 90.69 457 SER A O 1
ATOM 3578 N N . ASP A 1 458 ? -7.734 5.385 -1.007 1.00 94.44 458 ASP A N 1
ATOM 3579 C CA . ASP A 1 458 ? -8.210 4.807 0.254 1.00 94.44 458 ASP A CA 1
ATOM 3580 C C . ASP A 1 458 ? -9.710 4.529 0.256 1.00 94.44 458 ASP A C 1
ATOM 3582 O O . ASP A 1 458 ? -10.163 3.436 0.607 1.00 94.44 458 ASP A O 1
ATOM 3586 N N . ILE A 1 459 ? -10.502 5.525 -0.145 1.00 94.81 459 ILE A N 1
ATOM 3587 C CA . ILE A 1 459 ? -11.963 5.423 -0.096 1.00 94.81 459 ILE A CA 1
ATOM 3588 C C . ILE A 1 459 ? -12.443 4.436 -1.152 1.00 94.81 459 ILE A C 1
ATOM 3590 O O . ILE A 1 459 ? -13.261 3.559 -0.862 1.00 94.81 459 ILE A O 1
ATOM 3594 N N . ARG A 1 460 ? -11.865 4.511 -2.354 1.00 92.94 460 ARG A N 1
ATOM 3595 C CA . ARG A 1 460 ? -12.059 3.508 -3.400 1.00 92.94 460 ARG A CA 1
ATOM 3596 C C . ARG A 1 460 ? -11.679 2.110 -2.915 1.00 92.94 460 ARG A C 1
ATOM 3598 O O . ARG A 1 460 ? -12.477 1.189 -3.067 1.00 92.94 460 ARG A O 1
ATOM 3605 N N . PHE A 1 461 ? -10.516 1.940 -2.286 1.00 92.69 461 PHE A N 1
ATOM 3606 C CA . PHE A 1 461 ? -10.054 0.647 -1.776 1.00 92.69 461 PHE A CA 1
ATOM 3607 C C . PHE A 1 461 ? -11.045 0.022 -0.794 1.00 92.69 461 PHE A C 1
ATOM 3609 O O . PHE A 1 461 ? -11.446 -1.133 -0.968 1.00 92.69 461 PHE A O 1
ATOM 3616 N N . ALA A 1 462 ? -11.486 0.801 0.193 1.00 93.75 462 ALA A N 1
ATOM 3617 C CA . ALA A 1 462 ? -12.413 0.344 1.217 1.00 93.75 462 ALA A CA 1
ATOM 3618 C C . ALA A 1 462 ? -13.815 0.040 0.668 1.00 93.75 462 ALA A C 1
ATOM 3620 O O . ALA A 1 462 ? -14.464 -0.892 1.135 1.00 93.75 462 ALA A O 1
ATOM 3621 N N . ASN A 1 463 ? -14.277 0.781 -0.341 1.00 94.31 463 ASN A N 1
ATOM 3622 C CA . ASN A 1 463 ? -15.621 0.610 -0.890 1.00 94.31 463 ASN A CA 1
ATOM 3623 C C . ASN A 1 463 ? -15.739 -0.514 -1.934 1.00 94.31 463 ASN A C 1
ATOM 3625 O O . ASN A 1 463 ? -16.842 -1.013 -2.146 1.00 94.31 463 ASN A O 1
ATOM 3629 N N . SER A 1 464 ? -14.641 -0.926 -2.577 1.00 89.38 464 SER A N 1
ATOM 3630 C CA . SER A 1 464 ? -14.710 -1.779 -3.781 1.00 89.38 464 SER A CA 1
ATOM 3631 C C . SER A 1 464 ? -14.739 -3.293 -3.517 1.00 89.38 464 SER A C 1
ATOM 3633 O O . SER A 1 464 ? -15.000 -4.065 -4.436 1.00 89.38 464 SER A O 1
ATOM 3635 N N . HIS A 1 465 ? -14.455 -3.758 -2.293 1.00 88.88 465 HIS A N 1
ATOM 3636 C CA . HIS A 1 465 ? -14.130 -5.178 -2.065 1.00 88.88 465 HIS A CA 1
ATOM 3637 C C . HIS A 1 465 ? -15.068 -5.922 -1.113 1.00 88.88 465 HIS A C 1
ATOM 3639 O O . HIS A 1 465 ? -15.560 -6.992 -1.468 1.00 88.88 465 HIS A O 1
ATOM 3645 N N . ASP A 1 466 ? -15.314 -5.387 0.083 1.00 88.62 466 ASP A N 1
ATOM 3646 C CA . ASP A 1 466 ? -16.172 -6.001 1.104 1.00 88.62 466 ASP A CA 1
ATOM 3647 C C . ASP A 1 466 ? -17.047 -4.919 1.732 1.00 88.62 466 ASP A C 1
ATOM 3649 O O . ASP A 1 466 ? -16.558 -3.892 2.202 1.00 88.62 466 ASP A O 1
ATOM 3653 N N . ALA A 1 467 ? -18.356 -5.157 1.760 1.00 89.88 467 ALA A N 1
ATOM 3654 C CA . ALA A 1 467 ? -19.323 -4.215 2.305 1.00 89.88 467 ALA A CA 1
ATOM 3655 C C . ALA A 1 467 ? -19.089 -3.906 3.798 1.00 89.88 467 ALA A C 1
ATOM 3657 O O . ALA A 1 467 ? -19.508 -2.843 4.272 1.00 89.88 467 ALA A O 1
ATOM 3658 N N . SER A 1 468 ? -18.408 -4.797 4.534 1.00 90.75 468 SER A N 1
ATOM 3659 C CA . SER A 1 468 ? -18.060 -4.607 5.945 1.00 90.75 468 SER A CA 1
ATOM 3660 C C . SER A 1 468 ? -16.943 -3.592 6.182 1.00 90.75 468 SER A C 1
ATOM 3662 O O . SER A 1 468 ? -16.680 -3.239 7.332 1.00 90.75 468 SER A O 1
ATOM 3664 N N . TRP A 1 469 ? -16.236 -3.166 5.136 1.00 95.06 469 TRP A N 1
ATOM 3665 C CA . TRP A 1 469 ? -15.235 -2.117 5.255 1.00 95.06 469 TRP A CA 1
ATOM 3666 C C . TRP A 1 469 ? -15.927 -0.755 5.285 1.00 95.06 469 TRP A C 1
ATOM 3668 O O . TRP A 1 469 ? -16.764 -0.436 4.442 1.00 95.06 469 TRP A O 1
ATOM 3678 N N . HIS A 1 470 ? -15.632 0.042 6.303 1.00 97.19 470 HIS A N 1
ATOM 3679 C CA . HIS A 1 470 ? -16.217 1.348 6.545 1.00 97.19 470 HIS A CA 1
ATOM 3680 C C . HIS A 1 470 ? -15.176 2.431 6.276 1.00 97.19 470 HIS A C 1
ATOM 3682 O O . HIS A 1 470 ? -14.276 2.652 7.082 1.00 97.19 470 HIS A O 1
ATOM 3688 N N . SER A 1 471 ? -15.285 3.087 5.122 1.00 97.75 471 SER A N 1
ATOM 3689 C CA . SER A 1 471 ? -14.349 4.132 4.710 1.00 97.75 471 SER A CA 1
ATOM 3690 C C . SER A 1 471 ? -14.591 5.427 5.499 1.00 97.75 471 SER A C 1
ATOM 3692 O O . SER A 1 471 ? -15.715 5.946 5.482 1.00 97.75 471 SER A O 1
ATOM 3694 N N . ILE A 1 472 ? -13.549 5.979 6.109 1.00 98.19 472 ILE A N 1
ATOM 3695 C CA . ILE A 1 472 ? -13.551 7.303 6.730 1.00 98.19 472 ILE A CA 1
ATOM 3696 C C . ILE A 1 472 ? -12.527 8.173 6.003 1.00 98.19 472 ILE A C 1
ATOM 3698 O O . ILE A 1 472 ? -11.351 7.819 5.940 1.00 98.19 472 ILE A O 1
ATOM 3702 N N . LEU A 1 473 ? -12.980 9.302 5.460 1.00 97.62 473 LEU A N 1
ATOM 3703 C CA . LEU A 1 473 ? -12.114 10.296 4.829 1.00 97.62 473 LEU A CA 1
ATOM 3704 C C . LEU A 1 473 ? -11.718 11.362 5.853 1.00 97.62 473 LEU A C 1
ATOM 3706 O O . LEU A 1 473 ? -12.590 11.890 6.545 1.00 97.62 473 LEU A O 1
ATOM 3710 N N . VAL A 1 474 ? -10.430 11.692 5.937 1.00 96.00 474 VAL A N 1
ATOM 3711 C CA . VAL A 1 474 ? -9.917 12.797 6.764 1.00 96.00 474 VAL A CA 1
ATOM 3712 C C . VAL A 1 474 ? -9.476 13.982 5.904 1.00 96.00 474 VAL A C 1
ATOM 3714 O O . VAL A 1 474 ? -9.132 13.823 4.734 1.00 96.00 474 VAL A O 1
ATOM 3717 N N . LYS A 1 475 ? -9.470 15.188 6.483 1.00 93.62 475 LYS A N 1
ATOM 3718 C CA . LYS A 1 475 ? -9.113 16.444 5.789 1.00 93.62 475 LYS A CA 1
ATOM 3719 C C . LYS A 1 475 ? -7.641 16.842 5.948 1.00 93.62 475 LYS A C 1
ATOM 3721 O O . LYS A 1 475 ? -7.248 17.948 5.587 1.00 93.62 475 LYS A O 1
ATOM 3726 N N . THR A 1 476 ? -6.818 15.976 6.528 1.00 91.44 476 THR A N 1
ATOM 3727 C CA . THR A 1 476 ? -5.421 16.273 6.876 1.00 91.44 476 THR A CA 1
ATOM 3728 C C . THR A 1 476 ? -4.426 16.083 5.723 1.00 91.44 476 THR A C 1
ATOM 3730 O O . THR A 1 476 ? -3.248 16.412 5.893 1.00 91.44 476 THR A O 1
ATOM 3733 N N . GLY A 1 477 ? -4.883 15.613 4.556 1.00 87.50 477 GLY A N 1
ATOM 3734 C CA . GLY A 1 477 ? -4.032 15.262 3.417 1.00 87.50 477 GLY A CA 1
ATOM 3735 C C . GLY A 1 477 ? -4.554 15.729 2.050 1.00 87.50 477 GLY A C 1
ATOM 3736 O O . GLY A 1 477 ? -4.770 16.924 1.859 1.00 87.50 477 GLY A O 1
ATOM 3737 N N . VAL A 1 478 ? -4.672 14.819 1.078 1.00 85.38 478 VAL A N 1
ATOM 3738 C CA . VAL A 1 478 ? -4.980 15.113 -0.336 1.00 85.38 478 VAL A CA 1
ATOM 3739 C C . VAL A 1 478 ? -6.369 15.724 -0.526 1.00 85.38 478 VAL A C 1
ATOM 3741 O O . VAL A 1 478 ? -6.525 16.630 -1.350 1.00 85.38 478 VAL A O 1
ATOM 3744 N N . TYR A 1 479 ? -7.375 15.251 0.213 1.00 87.56 479 TYR A N 1
ATOM 3745 C CA . TYR A 1 479 ? -8.740 15.758 0.103 1.00 87.56 479 TYR A CA 1
ATOM 3746 C C . TYR A 1 479 ? -8.845 17.257 0.424 1.00 87.56 479 TYR A C 1
ATOM 3748 O O . TYR A 1 479 ? -8.383 17.730 1.463 1.00 87.56 479 TYR A O 1
ATOM 3756 N N . GLN A 1 480 ? -9.515 18.001 -0.461 1.00 81.31 480 GLN A N 1
ATOM 3757 C CA . GLN A 1 480 ? -9.753 19.435 -0.311 1.00 81.31 480 GLN A CA 1
ATOM 3758 C C . GLN A 1 480 ? -11.194 19.702 0.120 1.00 81.31 480 GLN A C 1
ATOM 3760 O O . GLN A 1 480 ? -12.151 19.265 -0.524 1.00 81.31 480 GLN A O 1
ATOM 3765 N N . GLU A 1 481 ? -11.356 20.461 1.199 1.00 83.56 481 GLU A N 1
ATOM 3766 C CA . GLU A 1 481 ? -12.673 20.848 1.692 1.00 83.56 481 GLU A CA 1
ATOM 3767 C C . GLU A 1 481 ? -13.451 21.663 0.646 1.00 83.56 481 GLU A C 1
ATOM 3769 O O . GLU A 1 481 ? -12.906 22.553 -0.005 1.00 83.56 481 GLU A O 1
ATOM 3774 N N . GLY A 1 482 ? -14.736 21.341 0.478 1.00 81.25 482 GLY A N 1
ATOM 3775 C CA . GLY A 1 482 ? -15.606 21.965 -0.524 1.00 81.25 482 GLY A CA 1
ATOM 3776 C C . GLY A 1 482 ? -15.594 21.287 -1.898 1.00 81.25 482 GLY A C 1
ATOM 3777 O O . GLY A 1 482 ? -16.332 21.722 -2.779 1.00 81.25 482 GLY A O 1
ATOM 3778 N N . THR A 1 483 ? -14.811 20.220 -2.084 1.00 84.00 483 THR A N 1
ATOM 3779 C CA . THR A 1 483 ? -14.845 19.389 -3.299 1.00 84.00 483 THR A CA 1
ATOM 3780 C C . THR A 1 483 ? -15.742 18.164 -3.109 1.00 84.00 483 THR A C 1
ATOM 3782 O O . THR A 1 483 ? -15.837 17.626 -2.005 1.00 84.00 483 THR A O 1
ATOM 3785 N N . GLU A 1 484 ? -16.421 17.711 -4.169 1.00 85.69 484 GLU A N 1
ATOM 3786 C CA . GLU A 1 484 ? -17.153 16.439 -4.142 1.00 85.69 484 GLU A CA 1
ATOM 3787 C C . GLU A 1 484 ? -16.222 15.311 -4.622 1.00 85.69 484 GLU A C 1
ATOM 3789 O O . GLU A 1 484 ? -15.814 15.314 -5.787 1.00 85.69 484 GLU A O 1
ATOM 3794 N N . PRO A 1 485 ? -15.851 14.350 -3.754 1.00 89.00 485 PRO A N 1
ATOM 3795 C CA . PRO A 1 485 ? -14.957 13.271 -4.145 1.00 89.00 485 PRO A CA 1
ATOM 3796 C C . PRO A 1 485 ? -15.661 12.302 -5.101 1.00 89.00 485 PRO A C 1
ATOM 3798 O O . PRO A 1 485 ? -16.805 11.908 -4.856 1.00 89.00 485 PRO A O 1
ATOM 3801 N N . LYS A 1 486 ? -14.950 11.837 -6.142 1.00 87.88 486 LYS A N 1
ATOM 3802 C CA . LYS A 1 486 ? -15.466 10.820 -7.082 1.00 87.88 486 LYS A CA 1
ATOM 3803 C C . LYS A 1 486 ? -15.961 9.570 -6.342 1.00 87.88 486 LYS A C 1
ATOM 3805 O O . LYS A 1 486 ? -17.009 9.023 -6.676 1.00 87.88 486 LYS A O 1
ATOM 3810 N N . TYR A 1 487 ? -15.220 9.132 -5.324 1.00 90.75 487 TYR A N 1
ATOM 3811 C CA . TYR A 1 487 ? -15.598 8.015 -4.458 1.00 90.75 487 TYR A CA 1
ATOM 3812 C C . TYR A 1 487 ? -16.087 8.556 -3.117 1.00 90.75 487 TYR A C 1
ATOM 3814 O O . TYR A 1 487 ? -15.309 9.106 -2.336 1.00 90.75 487 TYR A O 1
ATOM 3822 N N . LYS A 1 488 ? -17.388 8.404 -2.849 1.00 93.88 488 LYS A N 1
ATOM 3823 C CA . LYS A 1 488 ? -18.014 8.946 -1.638 1.00 93.88 488 LYS A CA 1
ATOM 3824 C C . LYS A 1 488 ? -17.629 8.123 -0.404 1.00 93.88 488 LYS A C 1
ATOM 3826 O O . LYS A 1 488 ? -17.862 6.910 -0.395 1.00 93.88 488 LYS A O 1
ATOM 3831 N N . PRO A 1 489 ? -17.071 8.745 0.648 1.00 95.94 489 PRO A N 1
ATOM 3832 C CA . PRO A 1 489 ? -16.802 8.042 1.891 1.00 95.94 489 PRO A CA 1
ATOM 3833 C C . PRO A 1 489 ? -18.095 7.807 2.680 1.00 95.94 489 PRO A C 1
ATOM 3835 O O . PRO A 1 489 ? -19.041 8.589 2.599 1.00 95.94 489 PRO A O 1
ATOM 3838 N N . LYS A 1 490 ? -18.127 6.746 3.491 1.00 96.75 490 LYS A N 1
ATOM 3839 C CA . LYS A 1 490 ? -19.216 6.485 4.448 1.00 96.75 490 LYS A CA 1
ATOM 3840 C C . LYS A 1 490 ? -19.237 7.477 5.615 1.00 96.75 490 LYS A C 1
ATOM 3842 O O . LYS A 1 490 ? -20.300 7.710 6.185 1.00 96.75 490 LYS A O 1
ATOM 3847 N N . HIS A 1 491 ? -18.090 8.060 5.961 1.00 97.19 491 HIS A N 1
ATOM 3848 C CA . HIS A 1 491 ? -17.989 9.115 6.964 1.00 97.19 491 HIS A CA 1
ATOM 3849 C C . HIS A 1 491 ? -16.846 10.090 6.641 1.00 97.19 491 HIS A C 1
ATOM 3851 O O . HIS A 1 491 ? -15.843 9.697 6.044 1.00 97.19 491 HIS A O 1
ATOM 3857 N N . LEU A 1 492 ? -17.002 11.355 7.028 1.00 96.81 492 LEU A N 1
ATOM 3858 C CA . LEU A 1 492 ? -16.016 12.420 6.831 1.00 96.81 492 LEU A CA 1
ATOM 3859 C C . LEU A 1 492 ? -15.647 13.006 8.197 1.00 96.81 492 LEU A C 1
ATOM 3861 O O . LEU A 1 492 ? -16.536 13.415 8.941 1.00 96.81 492 LEU A O 1
ATOM 3865 N N . CYS A 1 493 ? -14.352 13.085 8.490 1.00 95.81 493 CYS A N 1
ATOM 3866 C CA . CYS A 1 493 ? -13.804 13.638 9.729 1.00 95.81 493 CYS A CA 1
ATOM 3867 C C . CYS A 1 493 ? -12.761 14.716 9.427 1.00 95.81 493 CYS A C 1
ATOM 3869 O O . CYS A 1 493 ? -12.210 14.770 8.326 1.00 95.81 493 CYS A O 1
ATOM 3871 N N . ASN A 1 494 ? -12.453 15.568 10.402 1.00 95.75 494 ASN A N 1
ATOM 3872 C CA . ASN A 1 494 ? -11.358 16.523 10.256 1.00 95.75 494 ASN A CA 1
ATOM 3873 C C . ASN A 1 494 ? -10.001 15.813 10.319 1.00 95.75 494 ASN A C 1
ATOM 3875 O O . ASN A 1 494 ? -9.138 16.086 9.488 1.00 95.75 494 ASN A O 1
ATOM 3879 N N . ASP A 1 495 ? -9.839 14.867 11.246 1.00 96.62 495 ASP A N 1
ATOM 3880 C CA . ASP A 1 495 ? -8.588 14.148 11.484 1.00 96.62 495 ASP A CA 1
ATOM 3881 C C . ASP A 1 495 ? -8.806 12.696 11.957 1.00 96.62 495 ASP A C 1
ATOM 3883 O O . ASP A 1 495 ? -9.930 12.208 12.119 1.00 96.62 495 ASP A O 1
ATOM 3887 N N . VAL A 1 496 ? -7.693 11.986 12.155 1.00 97.81 496 VAL A N 1
ATOM 3888 C CA . VAL A 1 496 ? -7.663 10.578 12.572 1.00 97.81 496 VAL A CA 1
ATOM 3889 C C . VAL A 1 496 ? -8.233 10.340 13.978 1.00 97.81 496 VAL A C 1
ATOM 3891 O O . VAL A 1 496 ? -8.767 9.264 14.250 1.00 97.81 496 VAL A O 1
ATOM 3894 N N . LEU A 1 497 ? -8.164 11.322 14.879 1.00 98.31 497 LEU A N 1
ATOM 3895 C CA . LEU A 1 497 ? -8.675 11.180 16.242 1.00 98.31 497 LEU A CA 1
ATOM 3896 C C . LEU A 1 497 ? -10.199 11.226 16.261 1.00 98.31 497 LEU A C 1
ATOM 3898 O O . LEU A 1 497 ? -10.825 10.410 16.940 1.00 98.31 497 LEU A O 1
ATOM 3902 N N . GLU A 1 498 ? -10.801 12.136 15.495 1.00 98.38 498 GLU A N 1
ATOM 3903 C CA . GLU A 1 498 ? -12.250 12.152 15.283 1.00 98.38 498 GLU A CA 1
ATOM 3904 C C . GLU A 1 498 ? -12.738 10.837 14.661 1.00 98.38 498 GLU A C 1
ATOM 3906 O O . GLU A 1 498 ? -13.723 10.270 15.137 1.00 98.38 498 GLU A O 1
ATOM 3911 N N . ALA A 1 499 ? -12.010 10.303 13.674 1.00 98.31 499 ALA A N 1
ATOM 3912 C CA . ALA A 1 499 ? -12.331 9.022 13.045 1.00 98.31 499 ALA A CA 1
ATOM 3913 C C . ALA A 1 499 ? -12.354 7.863 14.059 1.00 98.31 499 ALA A C 1
ATOM 3915 O O . ALA A 1 499 ? -13.292 7.060 14.075 1.00 98.31 499 ALA A O 1
ATOM 3916 N N . VAL A 1 500 ? -11.349 7.796 14.941 1.00 98.44 500 VAL A N 1
ATOM 3917 C CA . VAL A 1 500 ? -11.279 6.779 16.001 1.00 98.44 500 VAL A CA 1
ATOM 3918 C C . VAL A 1 500 ? -12.397 6.956 17.028 1.00 98.44 500 VAL A C 1
ATOM 3920 O O . VAL A 1 500 ? -13.063 5.977 17.372 1.00 98.44 500 VAL A O 1
ATOM 3923 N N . LYS A 1 501 ? -12.658 8.188 17.484 1.00 98.44 501 LYS A N 1
ATOM 3924 C CA . LYS A 1 501 ? -13.739 8.489 18.440 1.00 98.44 501 LYS A CA 1
ATOM 3925 C C . LYS A 1 501 ? -15.109 8.102 17.878 1.00 98.44 501 LYS A C 1
ATOM 3927 O O . LYS A 1 501 ? -15.882 7.445 18.574 1.00 98.44 501 LYS A O 1
ATOM 3932 N N . TYR A 1 502 ? -15.378 8.443 16.618 1.00 98.25 502 TYR A N 1
ATOM 3933 C CA . TYR A 1 502 ? -16.609 8.078 15.916 1.00 98.25 502 TYR A CA 1
ATOM 3934 C C . TYR A 1 502 ? -16.820 6.560 15.871 1.00 98.25 502 TYR A C 1
ATOM 3936 O O . TYR A 1 502 ? -17.891 6.077 16.239 1.00 98.25 502 TYR A O 1
ATOM 3944 N N . ALA A 1 503 ? -15.805 5.795 15.459 1.00 98.06 503 ALA A N 1
ATOM 3945 C CA . ALA A 1 503 ? -15.944 4.347 15.342 1.00 98.06 503 ALA A CA 1
ATOM 3946 C C . ALA A 1 503 ? -16.128 3.667 16.703 1.00 98.06 503 ALA A C 1
ATOM 3948 O O . ALA A 1 503 ? -16.974 2.787 16.825 1.00 98.06 503 ALA A O 1
ATOM 3949 N N . ILE A 1 504 ? -15.364 4.078 17.725 1.00 97.69 504 ILE A N 1
ATOM 3950 C CA . ILE A 1 504 ? -15.488 3.525 19.082 1.00 97.69 504 ILE A CA 1
ATOM 3951 C C . ILE A 1 504 ? -16.901 3.761 19.624 1.00 97.69 504 ILE A C 1
ATOM 3953 O O . ILE A 1 504 ? -17.506 2.840 20.166 1.00 97.69 504 ILE A O 1
ATOM 3957 N N . GLU A 1 505 ? -17.451 4.965 19.448 1.00 97.75 505 GLU A N 1
ATOM 3958 C CA . GLU A 1 505 ? -18.818 5.277 19.874 1.00 97.75 505 GLU A CA 1
ATOM 3959 C C . GLU A 1 505 ? -19.855 4.436 19.122 1.00 97.75 505 GLU A C 1
ATOM 3961 O O . GLU A 1 505 ? -20.718 3.802 19.731 1.00 97.75 505 GLU A O 1
ATOM 3966 N N . ARG A 1 506 ? -19.744 4.388 17.790 1.00 97.19 506 ARG A N 1
ATOM 3967 C CA . ARG A 1 506 ? -20.660 3.633 16.932 1.00 97.19 506 ARG A CA 1
ATOM 3968 C C . ARG A 1 506 ? -20.671 2.147 17.286 1.00 97.19 506 ARG A C 1
ATOM 3970 O O . ARG A 1 506 ? -21.738 1.552 17.405 1.00 97.19 506 ARG A O 1
ATOM 3977 N N . GLU A 1 507 ? -19.498 1.539 17.429 1.00 97.12 507 GLU A N 1
ATOM 3978 C CA . GLU A 1 507 ? -19.384 0.112 17.734 1.00 97.12 507 GLU A CA 1
ATOM 3979 C C . GLU A 1 507 ? -19.822 -0.198 19.162 1.00 97.12 507 GLU A C 1
ATOM 3981 O O . GLU A 1 507 ? -20.471 -1.218 19.379 1.00 97.12 507 GLU A O 1
ATOM 3986 N N . HIS A 1 508 ? -19.580 0.701 20.119 1.00 96.06 508 HIS A N 1
ATOM 3987 C CA . HIS A 1 508 ? -20.092 0.532 21.473 1.00 96.06 508 HIS A CA 1
ATOM 3988 C C . HIS A 1 508 ? -21.624 0.487 21.518 1.00 96.06 508 HIS A C 1
ATOM 3990 O O . HIS A 1 508 ? -22.194 -0.364 22.195 1.00 96.06 508 HIS A O 1
ATOM 3996 N N . GLN A 1 509 ? -22.305 1.359 20.770 1.00 96.25 509 GLN A N 1
ATOM 3997 C CA . GLN A 1 509 ? -23.771 1.354 20.697 1.00 96.25 509 GLN A CA 1
ATOM 3998 C C . GLN A 1 509 ? -24.307 0.042 20.105 1.00 96.25 509 GLN A C 1
ATOM 4000 O O . GLN A 1 509 ? -25.286 -0.515 20.607 1.00 96.25 509 GLN A O 1
ATOM 4005 N N . LEU A 1 510 ? -23.647 -0.483 19.066 1.00 94.88 510 LEU A N 1
ATOM 4006 C CA . LEU A 1 510 ? -23.991 -1.773 18.462 1.00 94.88 510 LEU A CA 1
ATOM 4007 C C . LEU A 1 510 ? -23.728 -2.945 19.415 1.00 94.88 510 LEU A C 1
ATOM 4009 O O . LEU A 1 510 ? -24.527 -3.879 19.476 1.00 94.88 510 LEU A O 1
ATOM 4013 N N . GLU A 1 511 ? -22.614 -2.909 20.142 1.00 93.00 511 GLU A N 1
ATOM 4014 C CA . GLU A 1 511 ? -22.239 -3.904 21.146 1.00 93.00 511 GLU A CA 1
ATOM 4015 C C . GLU A 1 511 ? -23.238 -3.920 22.308 1.00 93.00 511 GLU A C 1
ATOM 4017 O O . GLU A 1 511 ? -23.740 -4.979 22.676 1.00 93.00 511 GLU A O 1
ATOM 4022 N N . LEU A 1 512 ? -23.580 -2.748 22.845 1.00 92.38 512 LEU A N 1
ATOM 4023 C CA . LEU A 1 512 ? -24.518 -2.585 23.952 1.00 92.38 512 LEU A CA 1
ATOM 4024 C C . LEU A 1 512 ? -25.925 -3.079 23.591 1.00 92.38 512 LEU A C 1
ATOM 4026 O O . LEU A 1 512 ? -26.571 -3.773 24.380 1.00 92.38 512 LEU A O 1
ATOM 4030 N N . ALA A 1 513 ? -26.391 -2.751 22.383 1.00 92.38 513 ALA A N 1
ATOM 4031 C CA . ALA A 1 513 ? -27.673 -3.224 21.875 1.00 92.38 513 ALA A CA 1
ATOM 4032 C C . ALA A 1 513 ? -27.697 -4.756 21.747 1.00 92.38 513 ALA A C 1
ATOM 4034 O O . ALA A 1 513 ? -28.662 -5.398 22.170 1.00 92.38 513 ALA A O 1
ATOM 4035 N N . GLU A 1 514 ? -26.630 -5.360 21.210 1.00 90.12 514 GLU A N 1
ATOM 4036 C CA . GLU A 1 514 ? -26.526 -6.817 21.119 1.00 90.12 514 GLU A CA 1
ATOM 4037 C C . GLU A 1 514 ? -26.446 -7.462 22.508 1.00 90.12 514 GLU A C 1
ATOM 4039 O O . GLU A 1 514 ? -27.216 -8.387 22.778 1.00 90.12 514 GLU A O 1
ATOM 4044 N N . TRP A 1 515 ? -25.612 -6.933 23.409 1.00 86.44 515 TRP A N 1
ATOM 4045 C CA . TRP A 1 515 ? -25.466 -7.395 24.791 1.00 86.44 515 TRP A CA 1
ATOM 4046 C C . TRP A 1 515 ? -26.814 -7.473 25.507 1.00 86.44 515 TRP A C 1
ATOM 4048 O O . TRP A 1 515 ? -27.209 -8.538 25.983 1.00 86.44 515 TRP A O 1
ATOM 4058 N N . ASN A 1 516 ? -27.559 -6.366 25.519 1.00 87.25 516 ASN A N 1
ATOM 4059 C CA . ASN A 1 516 ? -28.849 -6.290 26.197 1.00 87.25 516 ASN A CA 1
ATOM 4060 C C . ASN A 1 516 ? -29.903 -7.198 25.540 1.00 87.25 516 ASN A C 1
ATOM 4062 O O . ASN A 1 516 ? -30.695 -7.815 26.250 1.00 87.25 516 ASN A O 1
ATOM 4066 N N . SER A 1 517 ? -29.869 -7.361 24.211 1.00 85.69 517 SER A N 1
ATOM 4067 C CA . SER A 1 517 ? -30.777 -8.277 23.503 1.00 85.69 517 SER A CA 1
ATOM 4068 C C . SER A 1 517 ? -30.520 -9.757 23.819 1.00 85.69 517 SER A C 1
ATOM 4070 O O . SER A 1 517 ? -31.455 -10.558 23.851 1.00 85.69 517 SER A O 1
ATOM 4072 N N . VAL A 1 518 ? -29.257 -10.137 24.046 1.00 78.75 518 VAL A N 1
ATOM 4073 C CA . VAL A 1 518 ? -28.877 -11.501 24.438 1.00 78.75 518 VAL A CA 1
ATOM 4074 C C . VAL A 1 518 ? -29.324 -11.771 25.873 1.00 78.75 518 VAL A C 1
ATOM 4076 O O . VAL A 1 518 ? -29.911 -12.821 26.129 1.00 78.75 518 VAL A O 1
ATOM 4079 N N . THR A 1 519 ? -29.126 -10.807 26.775 1.00 75.62 519 THR A N 1
ATOM 4080 C CA . THR A 1 519 ? -29.612 -10.867 28.160 1.00 75.62 519 THR A CA 1
ATOM 4081 C C . THR A 1 519 ? -31.130 -11.054 28.232 1.00 75.62 519 THR A C 1
ATOM 4083 O O . THR A 1 519 ? -31.604 -11.932 28.951 1.00 75.62 519 THR A O 1
ATOM 4086 N N . ASP A 1 520 ? -31.899 -10.295 27.443 1.00 76.56 520 ASP A N 1
ATOM 4087 C CA . ASP A 1 520 ? -33.365 -10.409 27.406 1.00 76.56 520 ASP A CA 1
ATOM 4088 C C . ASP A 1 520 ? -33.828 -11.818 27.009 1.00 76.56 520 ASP A C 1
ATOM 4090 O O . ASP A 1 520 ? -34.731 -12.387 27.624 1.00 76.56 520 ASP A O 1
ATOM 4094 N N . LYS A 1 521 ? -33.176 -12.422 26.009 1.00 73.88 521 LYS A N 1
ATOM 4095 C CA . LYS A 1 521 ? -33.491 -13.789 25.565 1.00 73.88 521 LYS A CA 1
ATOM 4096 C C . LYS A 1 521 ? -33.167 -14.839 26.626 1.00 73.88 521 LYS A C 1
ATOM 4098 O O . LYS A 1 521 ? -33.918 -15.802 26.758 1.00 73.88 521 LYS A O 1
ATOM 4103 N N . GLN A 1 522 ? -32.074 -14.666 27.370 1.00 68.50 522 GLN A N 1
ATOM 4104 C CA . GLN A 1 522 ? -31.695 -15.579 28.454 1.00 68.50 522 GLN A CA 1
ATOM 4105 C C . GLN A 1 522 ? -32.709 -15.533 29.604 1.00 68.50 522 GLN A C 1
ATOM 4107 O O . GLN A 1 522 ? -33.144 -16.584 30.070 1.00 68.50 522 GLN A O 1
ATOM 4112 N N . GLN A 1 523 ? -33.150 -14.336 30.003 1.00 69.38 523 GLN A N 1
ATOM 4113 C CA . GLN A 1 523 ? -34.163 -14.167 31.052 1.00 69.38 523 GLN A CA 1
ATOM 4114 C C . GLN A 1 523 ? -35.517 -14.772 30.652 1.00 69.38 523 GLN A C 1
ATOM 4116 O O . GLN A 1 523 ? -36.148 -15.453 31.457 1.00 69.38 523 GLN A O 1
ATOM 4121 N N . GLN A 1 524 ? -35.940 -14.595 29.395 1.00 68.25 524 GLN A N 1
ATOM 4122 C CA . GLN A 1 524 ? -37.179 -15.198 28.885 1.00 68.25 524 GLN A CA 1
ATOM 4123 C C . GLN A 1 524 ? -37.129 -16.733 28.857 1.00 68.25 524 GLN A C 1
ATOM 4125 O O . GLN A 1 524 ? -38.133 -17.378 29.144 1.00 68.25 524 GLN A O 1
ATOM 4130 N N . GLN A 1 525 ? -35.977 -17.327 28.526 1.00 64.19 525 GLN A N 1
ATOM 4131 C CA . GLN A 1 525 ? -35.809 -18.786 28.534 1.00 64.19 525 GLN A CA 1
ATOM 4132 C C . GLN A 1 525 ? -35.803 -19.364 29.954 1.00 64.19 525 GLN A C 1
ATOM 4134 O O . GLN A 1 525 ? -36.367 -20.433 30.163 1.00 64.19 525 GLN A O 1
ATOM 4139 N N . GLN A 1 526 ? -35.222 -18.653 30.927 1.00 60.62 526 GLN A N 1
ATOM 4140 C CA . GLN A 1 526 ? -35.238 -19.067 32.335 1.00 60.62 526 GLN A CA 1
ATOM 4141 C C . GLN A 1 526 ? -36.650 -19.005 32.938 1.00 60.62 526 GLN A C 1
ATOM 4143 O O . GLN A 1 526 ? -37.058 -19.945 33.610 1.00 60.62 526 GLN A O 1
ATOM 4148 N N . GLN A 1 527 ? -37.438 -17.971 32.621 1.00 58.84 527 GLN A N 1
ATOM 4149 C CA . GLN A 1 527 ? -38.837 -17.859 33.073 1.00 58.84 527 GLN A CA 1
ATOM 4150 C C . GLN A 1 527 ? -39.764 -18.932 32.474 1.00 58.84 527 GLN A C 1
ATOM 4152 O O . GLN A 1 527 ? -40.798 -19.241 33.052 1.00 58.84 527 GLN A O 1
ATOM 4157 N N . GLN A 1 528 ? -39.412 -19.523 31.326 1.00 57.03 528 GLN A N 1
ATOM 4158 C CA . GLN A 1 528 ? -40.177 -20.619 30.709 1.00 57.03 528 GLN A CA 1
ATOM 4159 C C . GLN A 1 528 ? -39.796 -22.013 31.241 1.00 57.03 528 GLN A C 1
ATOM 4161 O O . GLN A 1 528 ? -40.441 -22.990 30.871 1.00 57.03 528 GLN A O 1
ATOM 4166 N N . GLN A 1 529 ? -38.759 -22.119 32.080 1.00 52.19 529 GLN A N 1
ATOM 4167 C CA . GLN A 1 529 ? -38.286 -23.376 32.678 1.00 52.19 529 GLN A CA 1
ATOM 4168 C C . GLN A 1 529 ? -38.601 -23.498 34.178 1.00 52.19 529 GLN A C 1
ATOM 4170 O O . GLN A 1 529 ? -38.210 -24.491 34.790 1.00 52.19 529 GLN A O 1
ATOM 4175 N N . GLU A 1 530 ? -39.306 -22.533 34.783 1.00 42.47 530 GLU A N 1
ATOM 4176 C CA . GLU A 1 530 ? -39.793 -22.692 36.158 1.00 42.47 530 GLU A CA 1
ATOM 4177 C C . GLU A 1 530 ? -40.833 -23.831 36.223 1.00 42.47 530 GLU A C 1
ATOM 4179 O O . GLU A 1 530 ? -41.765 -23.858 35.410 1.00 42.47 530 GLU A O 1
ATOM 4184 N N . PRO A 1 531 ? -40.686 -24.801 37.148 1.00 46.91 531 PRO A N 1
ATOM 4185 C CA . PRO A 1 531 ? -41.620 -25.909 37.264 1.00 46.91 531 PRO A CA 1
ATOM 4186 C C . PRO A 1 531 ? -42.993 -25.391 37.704 1.00 46.91 531 PRO A C 1
ATOM 4188 O O . PRO A 1 531 ? -43.104 -24.587 38.630 1.00 46.91 531 PRO A O 1
ATOM 4191 N N . VAL A 1 532 ? -44.045 -25.876 37.039 1.00 48.69 532 VAL A N 1
ATOM 4192 C CA . VAL A 1 532 ? -45.433 -25.704 37.486 1.00 48.69 532 VAL A CA 1
ATOM 4193 C C . VAL A 1 532 ? -45.514 -26.220 38.928 1.00 48.69 532 VAL A C 1
ATOM 4195 O O . VAL A 1 532 ? -45.050 -27.338 39.163 1.00 48.69 532 VAL A O 1
ATOM 4198 N N . PRO A 1 533 ? -46.048 -25.451 39.895 1.00 44.25 533 PRO A N 1
ATOM 4199 C CA . PRO A 1 533 ? -46.162 -25.931 41.265 1.00 44.25 533 PRO A CA 1
ATOM 4200 C C . PRO A 1 533 ? -47.003 -27.211 41.275 1.00 44.25 533 PRO A C 1
ATOM 4202 O O . PRO A 1 533 ? -48.094 -27.235 40.699 1.00 44.25 533 PRO A O 1
ATOM 4205 N N . GLU A 1 534 ? -46.468 -28.271 41.889 1.00 47.03 534 GLU A N 1
ATOM 4206 C CA . GLU A 1 534 ? -47.222 -29.489 42.182 1.00 47.03 534 GLU A CA 1
ATOM 4207 C C . GLU A 1 534 ? -48.491 -29.085 42.935 1.00 47.03 534 GLU A C 1
ATOM 4209 O O . GLU A 1 534 ? -48.444 -28.437 43.980 1.00 47.03 534 GLU A O 1
ATOM 4214 N N . VAL A 1 535 ? -49.638 -29.401 42.340 1.00 49.12 535 VAL A N 1
ATOM 4215 C CA . VAL A 1 535 ? -50.929 -29.268 43.000 1.00 49.12 535 VAL A CA 1
ATOM 4216 C C . VAL A 1 535 ? -50.954 -30.346 44.075 1.00 49.12 535 VAL A C 1
ATOM 4218 O O . VAL A 1 535 ? -50.926 -31.528 43.741 1.00 49.12 535 VAL A O 1
ATOM 4221 N N . ASP A 1 536 ? -50.959 -29.937 45.343 1.00 43.38 536 ASP A N 1
ATOM 4222 C CA . ASP A 1 536 ? -51.133 -30.834 46.484 1.00 43.38 536 ASP A CA 1
ATOM 4223 C C . ASP A 1 536 ? -52.408 -31.675 46.286 1.00 43.38 536 ASP A C 1
ATOM 4225 O O . ASP A 1 536 ? -53.526 -31.151 46.307 1.00 43.38 536 ASP A O 1
ATOM 4229 N N . ASP A 1 537 ? -52.241 -32.984 46.080 1.00 47.19 537 ASP A N 1
ATOM 4230 C CA . ASP A 1 537 ? -53.339 -33.950 46.087 1.00 47.19 537 ASP A CA 1
ATOM 4231 C C . ASP A 1 537 ? -53.943 -34.000 47.501 1.00 47.19 537 ASP A C 1
ATOM 4233 O O . ASP A 1 537 ? -53.349 -34.524 48.450 1.00 47.19 537 ASP A O 1
ATOM 4237 N N . GLU A 1 538 ? -55.150 -33.449 47.659 1.00 45.91 538 GLU A N 1
ATOM 4238 C CA . GLU A 1 538 ? -55.937 -33.618 48.879 1.00 45.91 538 GLU A CA 1
ATOM 4239 C C . GLU A 1 538 ? -56.276 -35.106 49.107 1.00 45.91 538 GLU A C 1
ATOM 4241 O O . GLU A 1 538 ? -56.654 -35.824 48.174 1.00 45.91 538 GLU A O 1
ATOM 4246 N N . PRO A 1 539 ? -56.226 -35.601 50.358 1.00 44.16 539 PRO A N 1
ATOM 4247 C CA . PRO A 1 539 ? -56.526 -36.993 50.650 1.00 44.16 539 PRO A CA 1
ATOM 4248 C C . PRO A 1 539 ? -58.018 -37.286 50.449 1.00 44.16 539 PRO A C 1
ATOM 4250 O O . PRO A 1 539 ? -58.886 -36.771 51.161 1.00 44.16 539 PRO A O 1
ATOM 4253 N N . VAL A 1 540 ? -58.309 -38.185 49.506 1.00 44.00 540 VAL A N 1
ATOM 4254 C CA . VAL A 1 540 ? -59.637 -38.765 49.275 1.00 44.00 540 VAL A CA 1
ATOM 4255 C C . VAL A 1 540 ? -60.150 -39.407 50.568 1.00 44.00 540 VAL A C 1
ATOM 4257 O O . VAL A 1 540 ? -59.668 -40.449 51.009 1.00 44.00 540 VAL A O 1
ATOM 4260 N N . LYS A 1 541 ? -61.170 -38.793 51.177 1.00 43.88 541 LYS A N 1
ATOM 4261 C CA . LYS A 1 541 ? -61.954 -39.403 52.256 1.00 43.88 541 LYS A CA 1
ATOM 4262 C C . LYS A 1 541 ? -62.822 -40.520 51.681 1.00 43.88 541 LYS A C 1
ATOM 4264 O O . LYS A 1 541 ? -63.860 -40.258 51.077 1.00 43.88 541 LYS A O 1
ATOM 4269 N N . THR A 1 542 ? -62.434 -41.767 51.923 1.00 42.84 542 THR A N 1
ATOM 4270 C CA . THR A 1 542 ? -63.332 -42.921 51.820 1.00 42.84 542 THR A CA 1
ATOM 4271 C C . THR A 1 542 ? -64.456 -42.765 52.840 1.00 42.84 542 THR A C 1
ATOM 4273 O O . THR A 1 542 ? -64.218 -42.762 54.048 1.00 42.84 542 THR A O 1
ATOM 4276 N N . THR A 1 543 ? -65.682 -42.593 52.352 1.00 41.88 543 THR A N 1
ATOM 4277 C CA . THR A 1 543 ? -66.899 -42.680 53.160 1.00 41.88 543 THR A CA 1
ATOM 4278 C C . THR A 1 543 ? -67.476 -44.080 53.006 1.00 41.88 543 THR A C 1
ATOM 4280 O O . THR A 1 543 ? -67.917 -44.464 51.927 1.00 41.88 543 THR A O 1
ATOM 4283 N N . ASP A 1 544 ? -67.454 -44.839 54.099 1.00 46.00 544 ASP A N 1
ATOM 4284 C CA . ASP A 1 544 ? -68.264 -46.040 54.279 1.00 46.00 544 ASP A CA 1
ATOM 4285 C C . ASP A 1 544 ? -69.745 -45.657 54.291 1.00 46.00 544 ASP A C 1
ATOM 4287 O O . ASP A 1 544 ? -70.163 -44.888 55.157 1.00 46.00 544 ASP A O 1
ATOM 4291 N N . TRP A 1 545 ? -70.547 -46.231 53.394 1.00 42.12 545 TRP A N 1
ATOM 4292 C CA . TRP A 1 545 ? -71.995 -46.356 53.574 1.00 42.12 545 TRP A CA 1
ATOM 4293 C C . TRP A 1 545 ? -72.457 -47.745 53.119 1.00 42.12 545 TRP A C 1
ATOM 4295 O O . TRP A 1 545 ? -72.339 -48.114 51.954 1.00 42.12 545 TRP A O 1
ATOM 4305 N N . PHE A 1 546 ? -72.967 -48.504 54.091 1.00 41.41 546 PHE A N 1
ATOM 4306 C CA . PHE A 1 546 ? -73.727 -49.742 53.929 1.00 41.41 546 PHE A CA 1
ATOM 4307 C C . PHE A 1 546 ? -74.986 -49.518 53.076 1.00 41.41 546 PHE A C 1
ATOM 4309 O O . PHE A 1 546 ? -75.687 -48.519 53.259 1.00 41.41 546 PHE A O 1
ATOM 4316 N N . GLY A 1 547 ? -75.307 -50.504 52.233 1.00 37.44 547 GLY A N 1
ATOM 4317 C CA . GLY A 1 547 ? -76.555 -50.622 51.475 1.00 37.44 547 GLY A CA 1
ATOM 4318 C C . GLY A 1 547 ? -76.531 -51.820 50.546 1.00 37.44 547 GLY A C 1
ATOM 4319 O O . GLY A 1 547 ? -76.087 -51.624 49.396 1.00 37.44 547 GLY A O 1
#